Protein AF-A0A8S3BHV0-F1 (afdb_monomer_lite)

Sequence (462 aa):
MLDTPDGPSFAMYPGYCPYRQPFGRFFNNSVHSVGLVGVWIFPKYSPTMGGSCTNDAPTQAVFEGLISWKNFKGMEWVMSSTIQIKNALIFDNNDAGLSCVTAINDQATNLPNLEATFYNENTGSSVIDSIIIGDLGVSGAPIVPTTAGIVVMWDRGLLVRNVSFINLPSPQTQALFGPIIIGRCEVFCGGWMTKFSQLSFTNVTNRGNFRWQYDGLYLDEDGSLSNVAGAMILSPDGLWNTSTLCSPTPNFLNAVTCPASLGNWIRFAFNNANLDTSGQFLFITDSTNSNQAVVPSLHKRLTHPNGYMMDLLTNRVYTFSFQNANTSVNLSYTGVVYNLVPGDYLIVQHGIEFMPDQVYTISSTSMAYQSSIPLSGATSNNGDWHYDNNTSLFSYIVKNPSSNTVFIDVKLVLNVIKCQYPNCQPPIQPGLQLPATTRPANALYWSNDSDWYFATQGYGGY

Secondary structure (DSSP, 8-state):
--SS--THHHHH-TTB-GGGSPP--EES-EEE--SSEEEEE-S-B--BTT-BSS---B--EEEES-EEESSSEEEEEESB-SEEEES-EEE--SSEEEEEE-S-SS-TTSHHHHHTTTT-TTTS-EEEEEEEES--S--SSPPPTT-EEEE--SSS--EEEEEEEEEE-STT-EEEE---BTTTBSSS----EEEEES-EEEEES-SEE-SSTTS-EEEESSSTTTSSTTEEEE---TTTTT-TT-EEPTTEES-EEE-GGG--EEEEEEE----SSTTPEEEEEETTT--EEEEE-BTT-SSSTTBEEEEEESSEEEEEEETT---SS-EEEEEEEEEE-TT-EEEEEEE-SS--SEEESS-SSSPPPBPSS---TTTPPTT-EEEETTTTEEEEEEE---SSSS-EEEEEEEEEE--SSGGG-PPPPGGGSPPPSS--TTPPPSS-GGGGTTSPTTSS--

Foldseek 3Di:
DDQADDDPRCVVCVFAGPLAADADDAEQDEAADPAAERAEAPDEHFHAPVRTPPGQQTAAHEHENYEAEHYLERYEYHCYKRYEYYAYEFEHHQAEDYEAEAPDDPPPPRVVNRQQQAQPNRGTYEYYQYEFEYHPVPDPDDHDLNYEHYADYLAGRYEYEQYEYHAQQDPSYEPYEFHDDPPQDHADGELYEYEYENYHYYNHQANYEHPDQRSYWYADQCCRSQVAHRKIKTADFQAPVPPPQWDDGHRHHRIIIHHCVQADKKKKKWEPKPFPDQWWWKWKAWPVPRTIGIWTQAQRYPPHHSITMDMDGWQTEMEIDTDPTPPQFKIWIKIKIPFAFALTKYKYKYQHNDDFPFKWWQDPPDTAAEDPDDDGSVPDDAFYWYADNVRSMIMTMHHDNDPPRRGDMGITTTIGHDAPDPPNDDPDPPVNDDPPPDDDPPDDDPDDPVVCPVPDPPPDDD

pLDDT: mean 86.6, std 11.46, range [43.22, 98.75]

Radius of gyration: 30.04 Å; chains: 1; bounding box: 99×51×84 Å

Organism: NCBI:txid392030

Structure (mmCIF, N/CA/C/O backbone):
data_AF-A0A8S3BHV0-F1
#
_entry.id   AF-A0A8S3BHV0-F1
#
loop_
_atom_site.group_PDB
_atom_site.id
_atom_site.type_symbol
_atom_site.label_atom_id
_atom_site.label_alt_id
_atom_site.label_comp_id
_atom_site.label_asym_id
_atom_site.label_entity_id
_atom_site.label_seq_id
_atom_site.pdbx_PDB_ins_code
_atom_site.Cartn_x
_atom_site.Cartn_y
_atom_site.Cartn_z
_atom_site.occupancy
_atom_site.B_iso_or_equiv
_atom_site.auth_seq_id
_atom_site.auth_comp_id
_atom_site.auth_asym_id
_atom_site.auth_atom_id
_atom_site.pdbx_PDB_model_num
ATOM 1 N N . MET A 1 1 ? 4.700 -13.308 18.328 1.00 77.00 1 MET A N 1
ATOM 2 C CA . MET A 1 1 ? 5.061 -14.681 18.701 1.00 77.00 1 MET A CA 1
ATOM 3 C C . MET A 1 1 ? 6.425 -15.044 18.133 1.00 77.00 1 MET A C 1
ATOM 5 O O . MET A 1 1 ? 6.871 -14.380 17.202 1.00 77.00 1 MET A O 1
ATOM 9 N N . LEU A 1 2 ? 7.087 -16.038 18.731 1.00 79.88 2 LEU A N 1
ATOM 10 C CA . LEU A 1 2 ? 8.406 -16.526 18.309 1.00 79.88 2 LEU A CA 1
ATOM 11 C C . LEU A 1 2 ? 8.313 -17.336 17.008 1.00 79.88 2 LEU A C 1
ATOM 13 O O . LEU A 1 2 ? 7.265 -17.923 16.718 1.00 79.88 2 LEU A O 1
ATOM 17 N N . ASP A 1 3 ? 9.416 -17.379 16.258 1.00 78.94 3 ASP A N 1
ATOM 18 C CA . ASP A 1 3 ? 9.559 -18.216 15.060 1.00 78.94 3 ASP A CA 1
ATOM 19 C C . ASP A 1 3 ? 9.604 -19.702 15.402 1.00 78.94 3 ASP A C 1
ATOM 21 O O . ASP A 1 3 ? 8.912 -20.506 14.783 1.00 78.94 3 ASP A O 1
ATOM 25 N N . THR A 1 4 ? 10.355 -20.039 16.447 1.00 81.88 4 THR A N 1
ATOM 26 C CA . THR A 1 4 ? 10.514 -21.388 16.997 1.00 81.88 4 THR A CA 1
ATOM 27 C C . THR A 1 4 ? 10.440 -21.332 18.526 1.00 81.88 4 THR A C 1
ATOM 29 O O . THR A 1 4 ? 10.591 -20.251 19.098 1.00 81.88 4 THR A O 1
ATOM 32 N N . PRO A 1 5 ? 10.201 -22.455 19.228 1.00 84.88 5 PRO A N 1
ATOM 33 C CA . PRO A 1 5 ? 10.332 -22.499 20.679 1.00 84.88 5 PRO A CA 1
ATOM 34 C C . PRO A 1 5 ? 11.748 -22.119 21.115 1.00 84.88 5 PRO A C 1
ATOM 36 O O . PRO A 1 5 ? 12.710 -22.450 20.425 1.00 84.88 5 PRO A O 1
ATOM 39 N N . ASP A 1 6 ? 11.871 -21.505 22.288 1.00 81.94 6 ASP A N 1
ATOM 40 C CA . ASP A 1 6 ? 13.166 -21.247 22.917 1.00 81.94 6 ASP A CA 1
ATOM 41 C C . ASP A 1 6 ? 13.619 -22.424 23.799 1.00 81.94 6 ASP A C 1
ATOM 43 O O . ASP A 1 6 ? 12.820 -23.238 24.278 1.00 81.94 6 ASP A O 1
ATOM 47 N N . GLY A 1 7 ? 14.928 -22.492 24.057 1.00 83.25 7 GLY A N 1
ATOM 48 C CA . GLY A 1 7 ? 15.519 -23.433 25.010 1.00 83.25 7 GLY A CA 1
ATOM 49 C C . GLY A 1 7 ? 15.432 -24.907 24.578 1.00 83.25 7 GLY A C 1
ATOM 50 O O . GLY A 1 7 ? 15.402 -25.204 23.384 1.00 83.25 7 GLY A O 1
ATOM 51 N N . PRO A 1 8 ? 15.398 -25.863 25.530 1.00 83.94 8 PRO A N 1
ATOM 52 C CA . PRO A 1 8 ? 15.359 -27.301 25.229 1.00 83.94 8 PRO A CA 1
ATOM 53 C C . PRO A 1 8 ? 14.181 -27.730 24.341 1.00 83.94 8 PRO A C 1
ATOM 55 O O . PRO A 1 8 ? 14.281 -28.719 23.614 1.00 83.94 8 PRO A O 1
ATOM 58 N N . SER A 1 9 ? 13.086 -26.964 24.354 1.00 82.44 9 SER A N 1
ATOM 59 C CA . SER A 1 9 ? 11.917 -27.190 23.503 1.00 82.44 9 SER A CA 1
ATOM 60 C C . SER A 1 9 ? 12.230 -27.048 22.012 1.00 82.44 9 SER A C 1
ATOM 62 O O . SER A 1 9 ? 11.577 -27.706 21.207 1.00 82.44 9 SER A O 1
ATOM 64 N N . PHE A 1 10 ? 13.239 -26.254 21.630 1.00 82.88 10 PHE A N 1
ATOM 65 C CA . PHE A 1 10 ? 13.684 -26.148 20.237 1.00 82.88 10 PHE A CA 1
ATOM 66 C C . PHE A 1 10 ? 14.160 -27.500 19.694 1.00 82.88 10 PHE A C 1
ATOM 68 O O . PHE A 1 10 ? 13.744 -27.930 18.622 1.00 82.88 10 PHE A O 1
ATOM 75 N N . ALA A 1 11 ? 14.995 -28.202 20.469 1.00 80.50 11 ALA A N 1
ATOM 76 C CA . ALA A 1 11 ? 15.551 -29.493 20.072 1.00 80.50 11 ALA A CA 1
ATOM 77 C C . ALA A 1 11 ? 14.482 -30.597 20.014 1.00 80.50 11 ALA A C 1
ATOM 79 O O . ALA A 1 11 ? 14.594 -31.520 19.212 1.00 80.50 11 ALA A O 1
ATOM 80 N N . MET A 1 12 ? 13.442 -30.499 20.849 1.00 82.44 12 MET A N 1
ATOM 81 C CA . MET A 1 12 ? 12.335 -31.461 20.872 1.00 82.44 12 MET A CA 1
ATOM 82 C C . MET A 1 12 ? 11.276 -31.187 19.796 1.00 82.44 12 MET A C 1
ATOM 84 O O . MET A 1 12 ? 10.643 -32.129 19.323 1.00 82.44 12 MET A O 1
ATOM 88 N N . TYR A 1 13 ? 11.087 -29.926 19.392 1.00 81.50 13 TYR A N 1
ATOM 89 C CA . TYR A 1 13 ? 10.016 -29.513 18.479 1.00 81.50 13 TYR A CA 1
ATOM 90 C C . TYR A 1 13 ? 10.505 -28.561 17.371 1.00 81.50 13 TYR A C 1
ATOM 92 O O . TYR A 1 13 ? 9.970 -27.459 17.226 1.00 81.50 13 TYR A O 1
ATOM 100 N N . PRO A 1 14 ? 11.472 -28.976 16.530 1.00 76.69 14 PRO A N 1
ATOM 101 C CA . PRO A 1 14 ? 12.063 -28.101 15.512 1.00 76.69 14 PRO A CA 1
ATOM 102 C C . PRO A 1 14 ? 11.078 -27.683 14.405 1.00 76.69 14 PRO A C 1
ATOM 104 O O . PRO A 1 14 ? 11.323 -26.715 13.697 1.00 76.69 14 PRO A O 1
ATOM 107 N N . GLY A 1 15 ? 9.960 -28.403 14.245 1.00 79.44 15 GLY A N 1
ATOM 108 C CA . GLY A 1 15 ? 8.899 -28.086 13.279 1.00 79.44 15 GLY A CA 1
ATOM 109 C C . GLY A 1 15 ? 7.725 -27.283 13.851 1.00 79.44 15 GLY A C 1
ATOM 110 O O . GLY A 1 15 ? 6.735 -27.076 13.144 1.00 79.44 15 GLY A O 1
ATOM 111 N N . TYR A 1 16 ? 7.792 -26.878 15.122 1.00 83.06 16 TYR A N 1
ATOM 112 C CA . TYR A 1 16 ? 6.734 -26.103 15.761 1.00 83.06 16 TYR A CA 1
ATOM 113 C C . TYR A 1 16 ? 6.961 -24.610 15.527 1.00 83.06 16 TYR A C 1
ATOM 115 O O . TYR A 1 16 ? 7.979 -24.066 15.940 1.00 83.06 16 TYR A O 1
ATOM 123 N N . CYS A 1 17 ? 5.993 -23.943 14.899 1.00 87.25 17 CYS A N 1
ATOM 124 C CA . CYS A 1 17 ? 6.038 -22.508 14.635 1.00 87.25 17 CYS A CA 1
ATOM 125 C C . CYS A 1 17 ? 4.947 -21.799 15.453 1.00 87.25 17 CYS A C 1
ATOM 127 O O . CYS A 1 17 ? 3.789 -21.775 15.020 1.00 87.25 17 CYS A O 1
ATOM 129 N N . PRO A 1 18 ? 5.265 -21.222 16.632 1.00 88.50 18 PRO A N 1
ATOM 130 C CA . PRO A 1 18 ? 4.278 -20.572 17.496 1.00 88.50 18 PRO A CA 1
ATOM 131 C C . PRO A 1 18 ? 3.464 -19.491 16.777 1.00 88.50 18 PRO A C 1
ATOM 133 O O . PRO A 1 18 ? 2.243 -19.454 16.894 1.00 88.50 18 PRO A O 1
ATOM 136 N N . TYR A 1 19 ? 4.115 -18.650 15.968 1.00 88.06 19 TYR A N 1
ATOM 137 C CA . TYR A 1 19 ? 3.440 -17.587 15.214 1.00 88.06 19 TYR A CA 1
ATOM 138 C C . TYR A 1 19 ? 2.497 -18.080 14.105 1.00 88.06 19 TYR A C 1
ATOM 140 O O . TYR A 1 19 ? 1.770 -17.265 13.544 1.00 88.06 19 TYR A O 1
ATOM 148 N N . ARG A 1 20 ? 2.508 -19.375 13.777 1.00 89.12 20 ARG A N 1
ATOM 149 C CA . ARG A 1 20 ? 1.612 -19.974 12.780 1.00 89.12 20 ARG A CA 1
ATOM 150 C C . ARG A 1 20 ? 0.475 -20.770 13.401 1.00 89.12 20 ARG A C 1
ATOM 152 O O . ARG A 1 20 ? -0.420 -21.186 12.675 1.00 89.12 20 ARG A O 1
ATOM 159 N N . GLN A 1 21 ? 0.490 -20.996 14.714 1.00 90.38 21 GLN A N 1
ATOM 160 C CA . GLN A 1 21 ? -0.521 -21.831 15.359 1.00 90.38 21 GLN A CA 1
ATOM 161 C C . GLN A 1 21 ? -1.933 -21.289 15.104 1.00 90.38 21 GLN A C 1
ATOM 163 O O . GLN A 1 21 ? -2.132 -20.079 15.266 1.00 90.38 21 GLN A O 1
ATOM 168 N N . PRO A 1 22 ? -2.904 -22.152 14.741 1.00 91.06 22 PRO A N 1
ATOM 169 C CA . PRO A 1 22 ? -4.294 -21.752 14.597 1.00 91.06 22 PRO A CA 1
ATOM 170 C C . PRO A 1 22 ? -4.777 -21.014 15.839 1.00 91.06 22 PRO A C 1
ATOM 172 O O . PRO A 1 22 ? -4.472 -21.399 16.972 1.00 91.06 22 PRO A O 1
ATOM 175 N N . PHE A 1 23 ? -5.533 -19.946 15.622 1.00 92.75 23 PHE A N 1
ATOM 176 C CA . PHE A 1 23 ? -6.102 -19.202 16.728 1.00 92.75 23 PHE A CA 1
ATOM 177 C C . PHE A 1 23 ? -7.276 -19.980 17.314 1.00 92.75 23 PHE A C 1
ATOM 179 O O . PHE A 1 23 ? -8.121 -20.498 16.585 1.00 92.75 23 PHE A O 1
ATOM 186 N N . GLY A 1 24 ? -7.318 -20.068 18.641 1.00 91.50 24 GLY A N 1
ATOM 187 C CA . GLY A 1 24 ? -8.482 -20.585 19.347 1.00 91.50 24 GLY A CA 1
ATOM 188 C C . GLY A 1 24 ? -9.641 -19.586 19.322 1.00 91.50 24 GLY A C 1
ATOM 189 O O . GLY A 1 24 ? -9.807 -18.792 18.400 1.00 91.50 24 GLY A O 1
ATOM 190 N N . ARG A 1 25 ? -10.453 -19.597 20.379 1.00 93.38 25 ARG A N 1
ATOM 191 C CA . ARG A 1 25 ? -11.579 -18.669 20.517 1.00 93.38 25 ARG A CA 1
ATOM 192 C C . ARG A 1 25 ? -11.190 -17.446 21.344 1.00 93.38 25 ARG A C 1
ATOM 194 O O . ARG A 1 25 ? -10.744 -17.593 22.479 1.00 93.38 25 ARG A O 1
ATOM 201 N N . PHE A 1 26 ? -11.485 -16.258 20.824 1.00 97.19 26 PHE A N 1
ATOM 202 C CA . PHE A 1 26 ? -11.513 -15.008 21.581 1.00 97.19 26 PHE A CA 1
ATOM 203 C C . PHE A 1 26 ? -12.905 -14.387 21.443 1.00 97.19 26 PHE A C 1
ATOM 205 O O . PHE A 1 26 ? -13.276 -13.942 20.361 1.00 97.19 26 PHE A O 1
ATOM 212 N N . PHE A 1 27 ? -13.693 -14.409 22.520 1.00 98.06 27 PHE A N 1
ATOM 213 C CA . PHE A 1 27 ? -15.097 -14.005 22.483 1.00 98.06 27 PHE A CA 1
ATOM 214 C C . PHE A 1 27 ? -15.513 -13.284 23.766 1.00 98.06 27 PHE A C 1
ATOM 216 O O . PHE A 1 27 ? -15.327 -13.840 24.848 1.00 98.06 27 PHE A O 1
ATOM 223 N N . ASN A 1 28 ? -16.118 -12.099 23.636 1.00 97.69 28 ASN A N 1
ATOM 224 C CA . ASN A 1 28 ? -16.677 -11.306 24.743 1.00 97.69 28 ASN A CA 1
ATOM 225 C C . ASN A 1 28 ? -15.681 -11.030 25.881 1.00 97.69 28 ASN A C 1
ATOM 227 O O . ASN A 1 28 ? -16.002 -11.165 27.062 1.00 97.69 28 ASN A O 1
ATOM 231 N N . ASN A 1 29 ? -14.459 -10.641 25.521 1.00 97.81 29 ASN A N 1
ATOM 232 C CA . ASN A 1 29 ? -13.452 -10.231 26.494 1.00 97.81 29 ASN A CA 1
ATOM 233 C C . ASN A 1 29 ? -13.473 -8.713 26.683 1.00 97.81 29 ASN A C 1
ATOM 235 O O . ASN A 1 29 ? -13.630 -7.960 25.722 1.00 97.81 29 ASN A O 1
ATOM 239 N N . SER A 1 30 ? -13.238 -8.271 27.916 1.00 97.88 30 SER A N 1
ATOM 240 C CA . SER A 1 30 ? -13.084 -6.861 28.268 1.00 97.88 30 SER A CA 1
ATOM 241 C C . SER A 1 30 ? -11.687 -6.581 28.811 1.00 97.88 30 SER A C 1
ATOM 243 O O . SER A 1 30 ? -11.203 -7.338 29.654 1.00 97.88 30 SER A O 1
ATOM 245 N N . VAL A 1 31 ? -11.069 -5.476 28.401 1.00 97.06 31 VAL A N 1
ATOM 246 C CA . VAL A 1 31 ? -9.779 -5.026 28.940 1.00 97.06 31 VAL A CA 1
ATOM 247 C C . VAL A 1 31 ? -9.747 -3.513 29.079 1.00 97.06 31 VAL A C 1
ATOM 249 O O . VAL A 1 31 ? -10.145 -2.783 28.174 1.00 97.06 31 VAL A O 1
ATOM 252 N N . HIS A 1 32 ? -9.262 -3.019 30.214 1.00 95.06 32 HIS A N 1
ATOM 253 C CA . HIS A 1 32 ? -9.197 -1.585 30.435 1.00 95.06 32 HIS A CA 1
ATOM 254 C C . HIS A 1 32 ? -8.133 -1.168 31.434 1.00 95.06 32 HIS A C 1
ATOM 256 O O . HIS A 1 32 ? -7.762 -1.936 32.321 1.00 95.06 32 HIS A O 1
ATOM 262 N N . SER A 1 33 ? -7.700 0.089 31.327 1.00 92.19 33 SER A N 1
ATOM 263 C CA . SER A 1 33 ? -6.795 0.719 32.295 1.00 92.19 33 SER A CA 1
ATOM 264 C C . SER A 1 33 ? -5.470 -0.029 32.491 1.00 92.19 33 SER A C 1
ATOM 266 O O . SER A 1 33 ? -4.861 0.073 33.554 1.00 92.19 33 SER A O 1
ATOM 268 N N . VAL A 1 34 ? -4.990 -0.748 31.467 1.00 93.06 34 VAL A N 1
ATOM 269 C CA . VAL A 1 34 ? -3.736 -1.528 31.541 1.00 93.06 34 VAL A CA 1
ATOM 270 C C . VAL A 1 34 ? -2.481 -0.700 31.223 1.00 93.06 34 VAL A C 1
ATOM 272 O O . VAL A 1 34 ? -1.388 -1.236 31.052 1.00 93.06 34 VAL A O 1
ATOM 275 N N . GLY A 1 35 ? -2.620 0.624 31.131 1.00 88.69 35 GLY A N 1
ATOM 276 C CA . GLY A 1 35 ? -1.531 1.552 30.831 1.00 88.69 35 GLY A CA 1
ATOM 277 C C . GLY A 1 35 ? -1.217 1.628 29.340 1.00 88.69 35 GLY A C 1
ATOM 278 O O . GLY A 1 35 ? -1.488 2.654 28.730 1.00 88.69 35 GLY A O 1
ATOM 279 N N . LEU A 1 36 ? -0.669 0.560 28.750 1.00 90.56 36 LEU A N 1
ATOM 280 C CA . LEU A 1 36 ? -0.254 0.532 27.339 1.00 90.56 36 LEU A CA 1
ATOM 281 C C . LEU A 1 36 ? -1.363 -0.005 26.420 1.00 90.56 36 LEU A C 1
ATOM 283 O O . LEU A 1 36 ? -2.322 0.698 26.128 1.00 90.56 36 LEU A O 1
ATOM 287 N N . VAL A 1 37 ? -1.243 -1.233 25.927 1.00 93.56 37 VAL A N 1
ATOM 288 C CA . VAL A 1 37 ? -2.140 -1.782 24.905 1.00 93.56 37 VAL A CA 1
ATOM 289 C C . VAL A 1 37 ? -3.109 -2.769 25.551 1.00 93.56 37 VAL A C 1
ATOM 291 O O . VAL A 1 37 ? -2.660 -3.677 26.246 1.00 93.56 37 VAL A O 1
ATOM 294 N N . GLY A 1 38 ? -4.415 -2.620 25.308 1.00 95.56 38 GLY A N 1
ATOM 295 C CA . GLY A 1 38 ? -5.435 -3.535 25.832 1.00 95.56 38 GLY A CA 1
ATOM 296 C C . GLY A 1 38 ? -5.230 -4.976 25.354 1.00 95.56 38 GLY A C 1
ATOM 297 O O . GLY A 1 38 ? -5.093 -5.892 26.160 1.00 95.56 38 GLY A O 1
ATOM 298 N N . VAL A 1 39 ? -5.147 -5.178 24.038 1.00 96.44 39 VAL A N 1
ATOM 299 C CA . VAL A 1 39 ? -4.752 -6.460 23.427 1.00 96.44 39 VAL A CA 1
ATOM 300 C C . VAL A 1 39 ? -3.580 -6.224 22.486 1.00 96.44 39 VAL A C 1
ATOM 302 O O . VAL A 1 39 ? -3.700 -5.425 21.560 1.00 96.44 39 VAL A O 1
ATOM 305 N N . TRP A 1 40 ? -2.459 -6.919 22.700 1.00 93.50 40 TRP A N 1
ATOM 306 C CA . TRP A 1 40 ? -1.248 -6.738 21.899 1.00 93.50 40 TRP A CA 1
ATOM 307 C C . TRP A 1 40 ? -0.773 -8.038 21.255 1.00 93.50 40 TRP A C 1
ATOM 309 O O . TRP A 1 40 ? -0.388 -8.982 21.947 1.00 93.50 40 TRP A O 1
ATOM 319 N N . ILE A 1 41 ? -0.759 -8.078 19.922 1.00 92.00 41 ILE A N 1
ATOM 320 C CA . ILE A 1 41 ? -0.154 -9.168 19.153 1.00 92.00 41 ILE A CA 1
ATOM 321 C C . ILE A 1 41 ? 1.242 -8.726 18.707 1.00 92.00 41 ILE A C 1
ATOM 323 O O . ILE A 1 41 ? 1.382 -7.878 17.827 1.00 92.00 41 ILE A O 1
ATOM 327 N N . PHE A 1 42 ? 2.278 -9.306 19.320 1.00 87.50 42 PHE A N 1
ATOM 328 C CA . PHE A 1 42 ? 3.677 -8.921 19.110 1.00 87.50 42 PHE A CA 1
ATOM 329 C C . PHE A 1 42 ? 4.639 -10.129 19.212 1.00 87.50 42 PHE A C 1
ATOM 331 O O . PHE A 1 42 ? 4.346 -11.101 19.914 1.00 87.50 42 PHE A O 1
ATOM 338 N N . PRO A 1 43 ? 5.801 -10.139 18.525 1.00 82.25 43 PRO A N 1
ATOM 339 C CA . PRO A 1 43 ? 6.168 -9.234 17.435 1.00 82.25 43 PRO A CA 1
ATOM 340 C C . PRO A 1 43 ? 5.437 -9.517 16.127 1.00 82.25 43 PRO A C 1
ATOM 342 O O . PRO A 1 43 ? 5.341 -8.605 15.330 1.00 82.25 43 PRO A O 1
ATOM 345 N N . LYS A 1 44 ? 4.945 -10.744 15.912 1.00 85.69 44 LYS A N 1
ATOM 346 C CA . LYS A 1 44 ? 4.246 -11.192 14.698 1.00 85.69 44 LYS A CA 1
ATOM 347 C C . LYS A 1 44 ? 3.258 -12.332 14.946 1.00 85.69 44 LYS A C 1
ATOM 349 O O . LYS A 1 44 ? 3.453 -13.088 15.906 1.00 85.69 44 LYS A O 1
ATOM 354 N N . TYR A 1 45 ? 2.261 -12.488 14.077 1.00 89.06 45 TYR A N 1
ATOM 355 C CA . TYR A 1 45 ? 1.323 -13.613 14.078 1.00 89.06 45 TYR A CA 1
ATOM 356 C C . TYR A 1 45 ? 0.663 -13.817 12.704 1.00 89.06 45 TYR A C 1
ATOM 358 O O . TYR A 1 45 ? -0.025 -12.938 12.201 1.00 89.06 45 TYR A O 1
ATOM 366 N N . SER A 1 46 ? 0.854 -14.985 12.101 1.00 88.56 46 SER A N 1
ATOM 367 C CA . SER A 1 46 ? 0.355 -15.314 10.760 1.00 88.56 46 SER A CA 1
ATOM 368 C C . SER A 1 46 ? -0.156 -16.757 10.768 1.00 88.56 46 SER A C 1
ATOM 370 O O . SER A 1 46 ? 0.562 -17.661 10.332 1.00 88.56 46 SER A O 1
ATOM 372 N N . PRO A 1 47 ? -1.338 -17.000 11.358 1.00 89.81 47 PRO A N 1
ATOM 373 C CA . PRO A 1 47 ? -1.834 -18.347 11.585 1.00 89.81 47 PRO A CA 1
ATOM 374 C C . PRO A 1 47 ? -2.100 -19.112 10.283 1.00 89.81 47 PRO A C 1
ATOM 376 O O . PRO A 1 47 ? -2.572 -18.555 9.291 1.00 89.81 47 PRO A O 1
ATOM 379 N N . THR A 1 48 ? -1.823 -20.417 10.297 1.00 89.19 48 THR A N 1
ATOM 380 C CA . THR A 1 48 ? -2.099 -21.341 9.188 1.00 89.19 48 THR A CA 1
ATOM 381 C C . THR A 1 48 ? -2.926 -22.527 9.671 1.00 89.19 48 THR A C 1
ATOM 383 O O . THR A 1 48 ? -2.864 -22.891 10.844 1.00 89.19 48 THR A O 1
ATOM 386 N N . MET A 1 49 ? -3.691 -23.160 8.776 1.00 86.81 49 MET A N 1
ATOM 387 C CA . MET A 1 49 ? -4.606 -24.273 9.100 1.00 86.81 49 MET A CA 1
ATOM 388 C C . MET A 1 49 ? -3.952 -25.411 9.906 1.00 86.81 49 MET A C 1
ATOM 390 O O . MET A 1 49 ? -4.620 -26.069 10.699 1.00 86.81 49 MET A O 1
ATOM 394 N N . GLY A 1 50 ? -2.654 -25.663 9.702 1.00 81.25 50 GLY A N 1
ATOM 395 C CA . GLY A 1 50 ? -1.915 -26.733 10.381 1.00 81.25 50 GLY A CA 1
ATOM 396 C C . GLY A 1 50 ? -0.909 -26.269 11.433 1.00 81.25 50 GLY A C 1
ATOM 397 O O . GLY A 1 50 ? -0.287 -27.116 12.067 1.00 81.25 50 GLY A O 1
ATOM 398 N N . GLY A 1 51 ? -0.670 -24.961 11.576 1.00 83.00 51 GLY A N 1
ATOM 399 C CA . GLY A 1 51 ? 0.333 -24.413 12.497 1.00 83.00 51 GLY A CA 1
ATOM 400 C C . GLY A 1 51 ? 1.786 -24.822 12.246 1.00 83.00 51 GLY A C 1
ATOM 401 O O . GLY A 1 51 ? 2.671 -24.461 13.023 1.00 83.00 51 GLY A O 1
ATOM 402 N N . SER A 1 52 ? 2.066 -25.584 11.190 1.00 79.69 52 SER A N 1
ATOM 403 C CA . SER A 1 52 ? 3.414 -26.064 10.909 1.00 79.69 52 SER A CA 1
ATOM 404 C C . SER A 1 52 ? 4.261 -24.990 10.231 1.00 79.69 52 SER A C 1
ATOM 406 O O . SER A 1 52 ? 3.759 -24.073 9.575 1.00 79.69 52 SER A O 1
ATOM 408 N N . CYS A 1 53 ? 5.578 -25.140 10.338 1.00 80.94 53 CYS A N 1
ATOM 409 C CA . CYS A 1 53 ? 6.535 -24.261 9.668 1.00 80.94 53 CYS A CA 1
ATOM 410 C C . CYS A 1 53 ? 6.555 -24.402 8.133 1.00 80.94 53 CYS A C 1
ATOM 412 O O . CYS A 1 53 ? 7.235 -23.630 7.468 1.00 80.94 53 CYS A O 1
ATOM 414 N N . THR A 1 54 ? 5.840 -25.383 7.573 1.00 78.81 54 THR A N 1
ATOM 415 C CA . THR A 1 54 ? 5.836 -25.703 6.135 1.00 78.81 54 THR A CA 1
ATOM 416 C C . THR A 1 54 ? 4.458 -25.603 5.485 1.00 78.81 54 THR A C 1
ATOM 418 O O . THR A 1 54 ? 4.376 -25.447 4.272 1.00 78.81 54 THR A O 1
ATOM 421 N N . ASN A 1 55 ? 3.370 -25.710 6.257 1.00 74.56 55 ASN A N 1
ATOM 422 C CA . ASN A 1 55 ? 2.019 -25.508 5.751 1.00 74.56 55 ASN A CA 1
ATOM 423 C C . ASN A 1 55 ? 1.708 -24.015 5.758 1.00 74.56 55 ASN A C 1
ATOM 425 O O . ASN A 1 55 ? 1.682 -23.366 6.806 1.00 74.56 55 ASN A O 1
ATOM 429 N N . ASP A 1 56 ? 1.450 -23.523 4.559 1.00 81.00 56 ASP A N 1
ATOM 430 C CA . ASP A 1 56 ? 1.327 -22.119 4.225 1.00 81.00 56 ASP A CA 1
ATOM 431 C C . ASP A 1 56 ? -0.134 -21.694 3.977 1.00 81.00 56 ASP A C 1
ATOM 433 O O . ASP A 1 56 ? -0.388 -20.526 3.706 1.00 81.00 56 ASP A O 1
ATOM 437 N N . ALA A 1 57 ? -1.116 -22.592 4.118 1.00 87.69 57 ALA A N 1
ATOM 438 C CA . ALA A 1 57 ? -2.532 -22.244 3.971 1.00 87.69 57 ALA A CA 1
ATOM 439 C C . ALA A 1 57 ? -2.997 -21.324 5.124 1.00 87.69 57 ALA A C 1
ATOM 441 O O . ALA A 1 57 ? -3.091 -21.809 6.259 1.00 87.69 57 ALA A O 1
ATOM 442 N N . PRO A 1 58 ? -3.297 -20.031 4.879 1.00 89.06 58 PRO A N 1
ATOM 443 C CA . PRO A 1 58 ? -3.665 -19.094 5.938 1.00 89.06 58 PRO A CA 1
ATOM 444 C C . PRO A 1 58 ? -4.979 -19.495 6.613 1.00 89.06 58 PRO A C 1
ATOM 446 O O . PRO A 1 58 ? -5.865 -20.064 5.975 1.00 89.06 58 PRO A O 1
ATOM 449 N N . THR A 1 59 ? -5.124 -19.175 7.897 1.00 91.25 59 THR A N 1
ATOM 450 C CA . THR A 1 59 ? -6.403 -19.283 8.613 1.00 91.25 59 THR A CA 1
ATOM 451 C C . THR A 1 59 ? -6.669 -18.000 9.378 1.00 91.25 59 THR A C 1
ATOM 453 O O . THR A 1 59 ? -5.751 -17.418 9.936 1.00 91.25 59 THR A O 1
ATOM 456 N N . GLN A 1 60 ? -7.922 -17.563 9.436 1.00 92.62 60 GLN A N 1
ATOM 457 C CA . GLN A 1 60 ? -8.268 -16.305 10.087 1.00 92.62 60 GLN A CA 1
ATOM 458 C C . GLN A 1 60 ? -8.264 -16.436 11.618 1.00 92.62 60 GLN A C 1
ATOM 460 O O . GLN A 1 60 ? -8.817 -17.388 12.171 1.00 92.62 60 GLN A O 1
ATOM 465 N N . ALA A 1 61 ? -7.664 -15.464 12.309 1.00 94.62 61 ALA A N 1
ATOM 466 C CA . ALA A 1 61 ? -7.766 -15.300 13.756 1.00 94.62 61 ALA A CA 1
ATOM 467 C C . ALA A 1 61 ? -8.836 -14.258 14.090 1.00 94.62 61 ALA A C 1
ATOM 469 O O . ALA A 1 61 ? -8.658 -13.075 13.800 1.00 94.62 61 ALA A O 1
ATOM 470 N N . VAL A 1 62 ? -9.935 -14.697 14.705 1.00 96.81 62 VAL A N 1
ATOM 471 C CA . VAL A 1 62 ? -11.103 -13.847 14.974 1.00 96.81 62 VAL A CA 1
ATOM 472 C C . VAL A 1 62 ? -11.141 -13.408 16.438 1.00 96.81 62 VAL A C 1
ATOM 474 O O . VAL A 1 62 ? -11.241 -14.230 17.350 1.00 96.81 62 VAL A O 1
ATOM 477 N N . PHE A 1 63 ? -11.103 -12.094 16.647 1.00 97.62 63 PHE A N 1
ATOM 478 C CA . PHE A 1 63 ? -11.312 -11.417 17.922 1.00 97.62 63 PHE A CA 1
ATOM 479 C C . PHE A 1 63 ? -12.725 -10.840 17.934 1.00 97.62 63 PHE A C 1
ATOM 481 O O . PHE A 1 63 ? -12.973 -9.759 17.396 1.00 97.62 63 PHE A O 1
ATOM 488 N N . GLU A 1 64 ? -13.660 -11.581 18.524 1.00 98.19 64 GLU A N 1
ATOM 489 C CA . GLU A 1 64 ? -15.076 -11.225 18.511 1.00 98.19 64 GLU A CA 1
ATOM 490 C C . GLU A 1 64 ? -15.536 -10.650 19.858 1.00 98.19 64 GLU A C 1
ATOM 492 O O . GLU A 1 64 ? -15.205 -11.173 20.925 1.00 98.19 64 GLU A O 1
ATOM 497 N N . GLY A 1 65 ? -16.318 -9.570 19.826 1.00 98.38 65 GLY A N 1
ATOM 498 C CA . GLY A 1 65 ? -16.927 -9.008 21.035 1.00 98.38 65 GLY A CA 1
ATOM 499 C C . GLY A 1 65 ? -15.927 -8.349 21.988 1.00 98.38 65 GLY A C 1
ATOM 500 O O . GLY A 1 65 ? -16.160 -8.325 23.195 1.00 98.38 65 GLY A O 1
ATOM 501 N N . LEU A 1 66 ? -14.781 -7.872 21.487 1.00 98.44 66 LEU A N 1
ATOM 502 C CA . LEU A 1 66 ? -13.797 -7.171 22.313 1.00 98.44 66 LEU A CA 1
ATOM 503 C C . LEU A 1 66 ? -14.373 -5.844 22.816 1.00 98.44 66 LEU A C 1
ATOM 505 O O . LEU A 1 66 ? -14.780 -5.006 22.013 1.00 98.44 66 LEU A O 1
ATOM 509 N N . ILE A 1 67 ? -14.309 -5.618 24.127 1.00 98.31 67 ILE A N 1
ATOM 510 C CA . ILE A 1 67 ? -14.556 -4.311 24.738 1.00 98.31 67 ILE A CA 1
ATOM 511 C C . ILE A 1 67 ? -13.234 -3.776 25.295 1.00 98.31 67 ILE A C 1
ATOM 513 O O . ILE A 1 67 ? -12.650 -4.395 26.185 1.00 98.31 67 ILE A O 1
ATOM 517 N N . SER A 1 68 ? -12.739 -2.645 24.786 1.00 96.00 68 SER A N 1
ATOM 518 C CA . SER A 1 68 ? -11.436 -2.099 25.205 1.00 96.00 68 SER A CA 1
ATOM 519 C C . SER A 1 68 ? -11.460 -0.592 25.428 1.00 96.00 68 SER A C 1
ATOM 521 O O . SER A 1 68 ? -11.815 0.159 24.516 1.00 96.00 68 SER A O 1
ATOM 523 N N . TRP A 1 69 ? -11.056 -0.145 26.624 1.00 93.50 69 TRP A N 1
ATOM 524 C CA . TRP A 1 69 ? -11.075 1.281 26.963 1.00 93.50 69 TRP A CA 1
ATOM 525 C C . TRP A 1 69 ? -10.038 1.745 27.977 1.00 93.50 69 TRP A C 1
ATOM 527 O O . TRP A 1 69 ? -9.491 0.956 28.744 1.00 93.50 69 TRP A O 1
ATOM 537 N N . LYS A 1 70 ? -9.791 3.060 28.030 1.00 90.31 70 LYS A N 1
ATOM 538 C CA . LYS A 1 70 ? -8.848 3.685 28.978 1.00 90.31 70 LYS A CA 1
ATOM 539 C C . LYS A 1 70 ? -7.454 3.056 28.955 1.00 90.31 70 LYS A C 1
ATOM 541 O O . LYS A 1 70 ? -6.774 3.003 29.979 1.00 90.31 70 LYS A O 1
ATOM 546 N N . ASN A 1 71 ? -7.036 2.569 27.795 1.00 91.38 71 ASN A N 1
ATOM 547 C CA . ASN A 1 71 ? -5.675 2.127 27.533 1.00 91.38 71 ASN A CA 1
ATOM 548 C C . ASN A 1 71 ? -4.948 3.223 26.737 1.00 91.38 71 ASN A C 1
ATOM 550 O O . ASN A 1 71 ? -5.568 4.181 26.271 1.00 91.38 71 ASN A O 1
ATOM 554 N N . PHE A 1 72 ? -3.638 3.094 26.538 1.00 90.75 72 PHE A N 1
ATOM 555 C CA . PHE A 1 72 ? -2.955 3.891 25.520 1.00 90.75 72 PHE A CA 1
ATOM 556 C C . PHE A 1 72 ? -3.495 3.536 24.129 1.00 90.75 72 PHE A C 1
ATOM 558 O O . PHE A 1 72 ? -3.940 4.415 23.396 1.00 90.75 72 PHE A O 1
ATOM 565 N N . LYS A 1 73 ? -3.558 2.237 23.809 1.00 92.75 73 LYS A N 1
ATOM 566 C CA . LYS A 1 73 ? -4.211 1.713 22.599 1.00 92.75 73 LYS A CA 1
ATOM 567 C C . LYS A 1 73 ? -5.232 0.640 22.950 1.00 92.75 73 LYS A C 1
ATOM 569 O O . LYS A 1 73 ? -4.949 -0.216 23.791 1.00 92.75 73 LYS A O 1
ATOM 574 N N . GLY A 1 74 ? -6.388 0.639 22.291 1.00 94.69 74 GLY A N 1
ATOM 575 C CA . GLY A 1 74 ? -7.434 -0.353 22.550 1.00 94.69 74 GLY A CA 1
ATOM 576 C C . GLY A 1 74 ? -6.997 -1.769 22.162 1.00 94.69 74 GLY A C 1
ATOM 577 O O . GLY A 1 74 ? -7.057 -2.691 22.981 1.00 94.69 74 GLY A O 1
ATOM 578 N N . MET A 1 75 ? -6.492 -1.929 20.942 1.00 95.25 75 MET A N 1
ATOM 579 C CA . MET A 1 75 ? -5.840 -3.150 20.464 1.00 95.25 75 MET A CA 1
ATOM 580 C C . MET A 1 75 ? -4.789 -2.807 19.409 1.00 95.25 75 MET A C 1
ATOM 582 O O . MET A 1 75 ? -4.988 -1.909 18.593 1.00 95.25 75 MET A O 1
ATOM 586 N N . GLU A 1 76 ? -3.680 -3.539 19.408 1.00 93.31 76 GLU A N 1
ATOM 587 C CA . GLU A 1 76 ? -2.648 -3.445 18.381 1.00 93.31 76 GLU A CA 1
ATOM 588 C C . GLU A 1 76 ? -2.207 -4.835 17.927 1.00 93.31 76 GLU A C 1
ATOM 590 O O . GLU A 1 76 ? -1.957 -5.721 18.748 1.00 93.31 76 GLU A O 1
ATOM 595 N N . TRP A 1 77 ? -2.046 -5.011 16.617 1.00 90.50 77 TRP A N 1
ATOM 596 C CA . TRP A 1 77 ? -1.360 -6.172 16.063 1.00 90.50 77 TRP A CA 1
ATOM 597 C C . TRP A 1 77 ? -0.224 -5.737 15.156 1.00 90.50 77 TRP A C 1
ATOM 599 O O . TRP A 1 77 ? -0.398 -4.910 14.263 1.00 90.50 77 TRP A O 1
ATOM 609 N N . VAL A 1 78 ? 0.948 -6.309 15.414 1.00 85.06 78 VAL A N 1
ATOM 610 C CA . VAL A 1 78 ? 2.198 -5.994 14.729 1.00 85.06 78 VAL A CA 1
ATOM 611 C C . VAL A 1 78 ? 2.592 -7.168 13.850 1.00 85.06 78 VAL A C 1
ATOM 613 O O . VAL A 1 78 ? 2.532 -8.310 14.2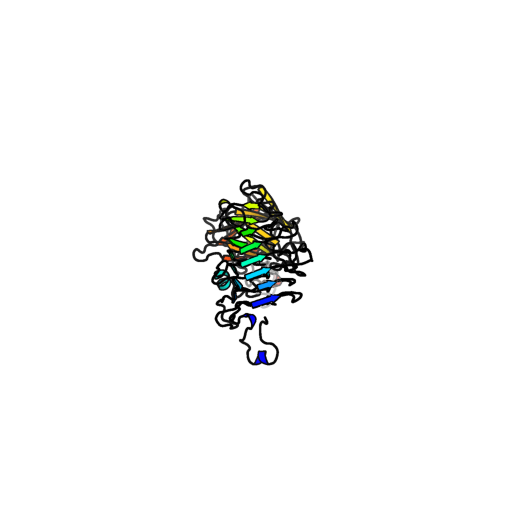97 1.00 85.06 78 VAL A O 1
ATOM 616 N N . MET A 1 79 ? 2.993 -6.898 12.606 1.00 81.88 79 MET A N 1
ATOM 617 C CA . MET A 1 79 ? 3.543 -7.862 11.653 1.00 81.88 79 MET A CA 1
ATOM 618 C C . MET A 1 79 ? 2.687 -9.126 11.569 1.00 81.88 79 MET A C 1
ATOM 620 O O . MET A 1 79 ? 3.201 -10.240 11.638 1.00 81.88 79 MET A O 1
ATOM 624 N N . SER A 1 80 ? 1.369 -8.948 11.484 1.00 86.50 80 SER A N 1
ATOM 625 C CA . SER A 1 80 ? 0.392 -10.026 11.611 1.00 86.50 80 SER A CA 1
ATOM 626 C C . SER A 1 80 ? -0.619 -10.023 10.472 1.00 86.50 80 SER A C 1
ATOM 628 O O . SER A 1 80 ? -1.159 -8.979 10.111 1.00 86.50 80 SER A O 1
ATOM 630 N N . SER A 1 81 ? -0.913 -11.201 9.933 1.00 86.12 81 SER A N 1
ATOM 631 C CA . SER A 1 81 ? -1.833 -11.388 8.808 1.00 86.12 81 SER A CA 1
ATOM 632 C C . SER A 1 81 ? -3.079 -12.158 9.229 1.00 86.12 81 SER A C 1
ATOM 634 O O . SER A 1 81 ? -3.082 -12.867 10.235 1.00 86.12 81 SER A O 1
ATOM 636 N N . THR A 1 82 ? -4.153 -12.015 8.448 1.00 89.62 82 THR A N 1
ATOM 637 C CA . THR A 1 82 ? -5.429 -12.724 8.643 1.00 89.62 82 THR A CA 1
ATOM 638 C C . THR A 1 82 ? -6.063 -12.498 10.027 1.00 89.62 82 THR A C 1
ATOM 640 O O . THR A 1 82 ? -6.665 -13.400 10.602 1.00 89.62 82 THR A O 1
ATOM 643 N N . ILE A 1 83 ? -5.927 -11.285 10.577 1.00 93.56 83 ILE A N 1
ATOM 644 C CA . ILE A 1 83 ? -6.516 -10.895 11.869 1.00 93.56 83 ILE A CA 1
ATOM 645 C C . ILE A 1 83 ? -7.860 -10.202 11.639 1.00 93.56 83 ILE A C 1
ATOM 647 O O . ILE A 1 83 ? -7.906 -9.142 11.013 1.00 93.56 83 ILE A O 1
ATOM 651 N N . GLN A 1 84 ? -8.943 -10.762 12.173 1.00 95.94 84 GLN A N 1
ATOM 652 C CA . GLN A 1 84 ? -10.265 -10.142 12.148 1.00 95.94 84 GLN A CA 1
ATOM 653 C C . GLN A 1 84 ? -10.658 -9.621 13.526 1.00 95.94 84 GLN A C 1
ATOM 655 O O . GLN A 1 84 ? -10.612 -10.350 14.514 1.00 95.94 84 GLN A O 1
ATOM 660 N N . ILE A 1 85 ? -11.134 -8.382 13.563 1.00 97.38 85 ILE A N 1
ATOM 661 C CA . ILE A 1 85 ? -11.837 -7.799 14.701 1.00 97.38 85 ILE A CA 1
ATOM 662 C C . ILE A 1 85 ? -13.301 -7.678 14.317 1.00 97.38 85 ILE A C 1
ATOM 664 O O . ILE A 1 85 ? -13.623 -7.075 13.293 1.00 97.38 85 ILE A O 1
ATOM 668 N N . LYS A 1 86 ? -14.179 -8.257 15.131 1.00 98.19 86 LYS A N 1
ATOM 669 C CA . LYS A 1 86 ? -15.611 -8.335 14.849 1.00 98.19 86 LYS A CA 1
ATOM 670 C C . LYS A 1 86 ? -16.425 -7.944 16.071 1.00 98.19 86 LYS A C 1
ATOM 672 O O . LYS A 1 86 ? -16.109 -8.381 17.177 1.00 98.19 86 LYS A O 1
ATOM 677 N N . ASN A 1 87 ? -17.506 -7.188 15.876 1.00 98.50 87 ASN A N 1
ATOM 678 C CA . ASN A 1 87 ? -18.432 -6.832 16.957 1.00 98.50 87 ASN A CA 1
ATOM 679 C C . ASN A 1 87 ? -17.728 -6.153 18.150 1.00 98.50 87 ASN A C 1
ATOM 681 O O . ASN A 1 87 ? -18.071 -6.411 19.302 1.00 98.50 87 ASN A O 1
ATOM 685 N N . ALA A 1 88 ? -16.696 -5.342 17.897 1.00 98.38 88 ALA A N 1
ATOM 686 C CA . ALA A 1 88 ? -15.909 -4.720 18.955 1.00 98.38 88 ALA A CA 1
ATOM 687 C C . ALA A 1 88 ? -16.488 -3.366 19.384 1.00 98.38 88 ALA A C 1
ATOM 689 O O . ALA A 1 88 ? -17.013 -2.609 18.565 1.00 98.38 88 ALA A O 1
ATOM 690 N N . LEU A 1 89 ? -16.332 -3.042 20.666 1.00 98.06 89 LEU A N 1
ATOM 691 C CA . LEU A 1 89 ? -16.627 -1.733 21.242 1.00 98.06 89 LEU A CA 1
ATOM 692 C C . LEU A 1 89 ? -15.346 -1.161 21.853 1.00 98.06 89 LEU A C 1
ATOM 694 O O . LEU A 1 89 ? -14.878 -1.610 22.900 1.00 98.06 89 LEU A O 1
ATOM 698 N N . ILE A 1 90 ? -14.772 -0.161 21.194 1.00 96.06 90 ILE A N 1
ATOM 699 C CA . ILE A 1 90 ? -13.481 0.416 21.570 1.00 96.06 90 ILE A CA 1
ATOM 700 C C . ILE A 1 90 ? -13.678 1.895 21.878 1.00 96.06 90 ILE A C 1
ATOM 702 O O . ILE A 1 90 ? -14.207 2.622 21.040 1.00 96.06 90 ILE A O 1
ATOM 706 N N . PHE A 1 91 ? -13.277 2.355 23.062 1.00 93.62 91 PHE A N 1
ATOM 707 C CA . PHE A 1 91 ? -13.542 3.740 23.460 1.00 93.62 91 PHE A CA 1
ATOM 708 C C . PHE A 1 91 ? -12.523 4.322 24.438 1.00 93.62 91 PHE A C 1
ATOM 710 O O . PHE A 1 91 ? -11.817 3.574 25.102 1.00 93.62 91 PHE A O 1
ATOM 717 N N . ASP A 1 92 ? -12.437 5.649 24.537 1.00 90.38 92 ASP A N 1
ATOM 718 C CA . ASP A 1 92 ? -11.619 6.373 25.528 1.00 90.38 92 ASP A CA 1
ATOM 719 C C . ASP A 1 92 ? -10.153 5.892 25.609 1.00 90.38 92 ASP A C 1
ATOM 721 O O . ASP A 1 92 ? -9.593 5.753 26.700 1.00 90.38 92 ASP A O 1
ATOM 725 N N . ASN A 1 93 ? -9.527 5.563 24.476 1.00 89.56 93 ASN A N 1
ATOM 726 C CA . ASN A 1 93 ? -8.103 5.209 24.434 1.00 89.56 93 ASN A CA 1
ATOM 727 C C . ASN A 1 93 ? -7.267 6.449 24.092 1.00 89.56 93 ASN A C 1
ATOM 729 O O . ASN A 1 93 ? -7.684 7.269 23.282 1.00 89.56 93 ASN A O 1
ATOM 733 N N . ASN A 1 94 ? -6.091 6.584 24.709 1.00 88.06 94 ASN A N 1
ATOM 734 C CA . ASN A 1 94 ? -5.309 7.827 24.677 1.00 88.06 94 ASN A CA 1
ATOM 735 C C . ASN A 1 94 ? -4.621 8.122 23.328 1.00 88.06 94 ASN A C 1
ATOM 737 O O . ASN A 1 94 ? -4.337 9.278 23.038 1.00 88.06 94 ASN A O 1
ATOM 741 N N . ASP A 1 95 ? -4.296 7.091 22.542 1.00 88.25 95 ASP A N 1
ATOM 742 C CA . ASP A 1 95 ? -3.539 7.210 21.284 1.00 88.25 95 ASP A CA 1
ATOM 743 C C . ASP A 1 95 ? -4.266 6.586 20.091 1.00 88.25 95 ASP A C 1
ATOM 745 O O . ASP A 1 95 ? -4.395 7.205 19.042 1.00 88.25 95 ASP A O 1
ATOM 749 N N . ALA A 1 96 ? -4.783 5.364 20.218 1.00 91.38 96 ALA A N 1
ATOM 750 C CA . ALA A 1 96 ? -5.599 4.788 19.154 1.00 91.38 96 ALA A CA 1
ATOM 751 C C . ALA A 1 96 ? -6.642 3.807 19.679 1.00 91.38 96 ALA A C 1
ATOM 753 O O . ALA A 1 96 ? -6.393 3.064 20.631 1.00 91.38 96 ALA A O 1
ATOM 754 N N . GLY A 1 97 ? -7.795 3.741 19.014 1.00 94.06 97 GLY A N 1
ATOM 755 C CA . GLY A 1 97 ? -8.737 2.646 19.218 1.00 94.06 97 GLY A CA 1
ATOM 756 C C . GLY A 1 97 ? -8.108 1.331 18.765 1.00 94.06 97 GLY A C 1
ATOM 757 O O . GLY A 1 97 ? -7.787 0.464 19.580 1.00 94.06 97 GLY A O 1
ATOM 758 N N . LEU A 1 98 ? -7.875 1.215 17.460 1.00 94.75 98 LEU A N 1
ATOM 759 C CA . LEU A 1 98 ? -7.240 0.059 16.835 1.00 94.75 98 LEU A CA 1
ATOM 760 C C . LEU A 1 98 ? -5.974 0.482 16.091 1.00 94.75 98 LEU A C 1
ATOM 762 O O . LEU A 1 98 ? -5.981 1.460 15.346 1.00 94.75 98 LEU A O 1
ATOM 766 N N . SER A 1 99 ? -4.896 -0.277 16.262 1.00 91.81 99 SER A N 1
ATOM 767 C CA . SER A 1 99 ? -3.627 -0.058 15.572 1.00 91.81 99 SER A CA 1
ATOM 768 C C . SER A 1 99 ? -3.249 -1.281 14.747 1.00 91.81 99 SER A C 1
ATOM 770 O O . SER A 1 99 ? -2.879 -2.328 15.284 1.00 91.81 99 SER A O 1
ATOM 772 N N . CYS A 1 100 ? -3.354 -1.147 13.427 1.00 85.69 100 CYS A N 1
ATOM 773 C CA . CYS A 1 100 ? -2.980 -2.190 12.486 1.00 85.69 100 CYS A CA 1
ATOM 774 C C . CYS A 1 100 ? -1.539 -1.927 12.042 1.00 85.69 100 CYS A C 1
ATOM 776 O O . CYS A 1 100 ? -1.276 -0.992 11.289 1.00 85.69 100 CYS A O 1
ATOM 778 N N . VAL A 1 101 ? -0.576 -2.741 12.453 1.00 72.25 101 VAL A N 1
ATOM 779 C CA . VAL A 1 101 ? 0.825 -2.546 12.069 1.00 72.25 101 VAL A CA 1
ATOM 780 C C . VAL A 1 101 ? 1.259 -3.740 11.222 1.00 72.25 101 VAL A C 1
ATOM 782 O O . VAL A 1 101 ? 1.721 -4.717 11.769 1.00 72.25 101 VAL A O 1
ATOM 785 N N . THR A 1 102 ? 1.129 -3.641 9.890 1.00 66.19 102 THR A N 1
ATOM 786 C CA . THR A 1 102 ? 1.577 -4.580 8.817 1.00 66.19 102 THR A CA 1
ATOM 787 C C . THR A 1 102 ? 1.070 -6.038 8.850 1.00 66.19 102 THR A C 1
ATOM 789 O O . THR A 1 102 ? 0.866 -6.627 9.909 1.00 66.19 102 THR A O 1
ATOM 792 N N . ALA A 1 103 ? 0.900 -6.619 7.650 1.00 53.62 103 ALA A N 1
ATOM 793 C CA . ALA A 1 103 ? 0.519 -8.010 7.403 1.00 53.62 103 ALA A CA 1
ATOM 794 C C . ALA A 1 103 ? 1.663 -8.903 6.879 1.00 53.62 103 ALA A C 1
ATOM 796 O O . ALA A 1 103 ? 1.655 -10.102 7.157 1.00 53.62 103 ALA A O 1
ATOM 797 N N . ILE A 1 104 ? 2.669 -8.365 6.184 1.00 55.91 104 ILE A N 1
ATOM 798 C CA . ILE A 1 104 ? 3.752 -9.167 5.601 1.00 55.91 104 ILE A CA 1
ATOM 799 C C . ILE A 1 104 ? 5.051 -8.937 6.386 1.00 55.91 104 ILE A C 1
ATOM 801 O O . ILE A 1 104 ? 5.937 -8.170 6.013 1.00 55.91 104 ILE A O 1
ATOM 805 N N . ASN A 1 105 ? 5.178 -9.648 7.507 1.00 46.12 105 ASN A N 1
ATOM 806 C CA . ASN A 1 105 ? 6.503 -10.027 7.999 1.00 46.12 105 ASN A CA 1
ATOM 807 C C . ASN A 1 105 ? 7.089 -11.057 7.035 1.00 46.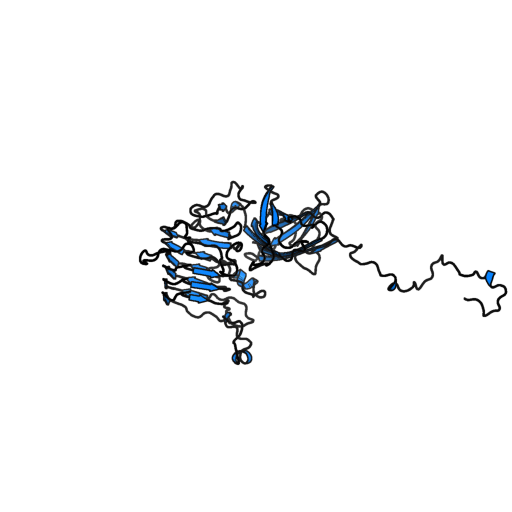12 105 ASN A C 1
ATOM 809 O O . ASN A 1 105 ? 6.315 -11.884 6.583 1.00 46.12 105 ASN A O 1
ATOM 813 N N . ASP A 1 106 ? 8.387 -10.981 6.726 1.00 43.22 106 ASP A N 1
ATOM 814 C CA . ASP A 1 106 ? 9.364 -12.063 6.445 1.00 43.22 106 ASP A CA 1
ATOM 815 C C . ASP A 1 106 ? 8.988 -13.332 5.628 1.00 43.22 106 ASP A C 1
ATOM 817 O O . ASP A 1 106 ? 9.830 -14.195 5.398 1.00 43.22 106 ASP A O 1
ATOM 821 N N . GLN A 1 107 ? 7.759 -13.489 5.145 1.00 49.91 107 GLN A N 1
ATOM 822 C CA . GLN A 1 107 ? 7.232 -14.685 4.496 1.00 49.91 107 GLN A CA 1
ATOM 823 C C . GLN A 1 107 ? 7.318 -14.511 2.983 1.00 49.91 107 GLN A C 1
ATOM 825 O O . GLN A 1 107 ? 6.316 -14.576 2.268 1.00 49.91 107 GLN A O 1
ATOM 830 N N . ALA A 1 108 ? 8.535 -14.303 2.475 1.00 51.34 108 ALA A N 1
ATOM 831 C CA . ALA A 1 108 ? 8.790 -14.258 1.034 1.00 51.34 108 ALA A CA 1
ATOM 832 C C . ALA A 1 108 ? 8.320 -15.540 0.305 1.00 51.34 108 ALA A C 1
ATOM 834 O O . ALA A 1 108 ? 8.159 -15.521 -0.915 1.00 51.34 108 ALA A O 1
ATOM 835 N N . THR A 1 109 ? 8.084 -16.632 1.044 1.00 50.28 109 THR A N 1
ATOM 836 C CA . THR A 1 109 ? 7.651 -17.942 0.542 1.00 50.28 109 THR A CA 1
ATOM 837 C C . THR A 1 109 ? 6.133 -18.116 0.419 1.00 50.28 109 THR A C 1
ATOM 839 O O . THR A 1 109 ? 5.712 -18.977 -0.345 1.00 50.28 109 THR A O 1
ATOM 842 N N . ASN A 1 110 ? 5.306 -17.309 1.102 1.00 57.84 110 ASN A N 1
ATOM 843 C CA . ASN A 1 110 ? 3.849 -17.524 1.191 1.00 57.84 110 ASN A CA 1
ATOM 844 C C . ASN A 1 110 ? 2.996 -16.349 0.659 1.00 57.84 110 ASN A C 1
ATOM 846 O O . ASN A 1 110 ? 1.804 -16.227 0.943 1.00 57.84 110 ASN A O 1
ATOM 850 N N . LEU A 1 111 ? 3.608 -15.453 -0.115 1.00 69.19 111 LEU A N 1
ATOM 851 C CA . LEU A 1 111 ? 2.927 -14.288 -0.689 1.00 69.19 111 LEU A CA 1
ATOM 852 C C . LEU A 1 111 ? 1.641 -14.653 -1.463 1.00 69.19 111 LEU A C 1
ATOM 854 O O . LEU A 1 111 ? 0.616 -14.039 -1.173 1.00 69.19 111 LEU A O 1
ATOM 858 N N . PRO A 1 112 ? 1.612 -15.682 -2.341 1.00 76.06 112 PRO A N 1
ATOM 859 C CA . PRO A 1 112 ? 0.418 -15.961 -3.143 1.00 76.06 112 PRO A CA 1
ATOM 860 C C . PRO A 1 112 ? -0.813 -16.383 -2.328 1.00 76.06 112 PRO A C 1
ATOM 862 O O . PRO A 1 112 ? -1.919 -15.922 -2.607 1.00 76.06 112 PRO A O 1
ATOM 865 N N . ASN A 1 113 ? -0.655 -17.237 -1.306 1.00 81.06 113 ASN A N 1
ATOM 866 C CA . ASN A 1 113 ? -1.809 -17.671 -0.510 1.00 81.06 113 ASN A CA 1
ATOM 867 C C . ASN A 1 113 ? -2.313 -16.543 0.396 1.00 81.06 113 ASN A C 1
ATOM 869 O O . ASN A 1 113 ? -3.515 -16.434 0.621 1.00 81.06 113 ASN A O 1
ATOM 873 N N . LEU A 1 114 ? -1.410 -15.699 0.909 1.00 82.31 114 LEU A N 1
ATOM 874 C CA . LEU A 1 114 ? -1.791 -14.527 1.697 1.00 82.31 114 LEU A CA 1
ATOM 875 C C . LEU A 1 114 ? -2.540 -13.501 0.842 1.00 82.31 114 LEU A C 1
ATOM 877 O O . LEU A 1 114 ? -3.590 -13.023 1.266 1.00 82.31 114 LEU A O 1
ATOM 881 N N . GLU A 1 115 ? -2.062 -13.215 -0.370 1.00 82.94 115 GLU A N 1
ATOM 882 C CA . GLU A 1 115 ? -2.724 -12.302 -1.311 1.00 82.94 115 GLU A CA 1
ATOM 883 C C . GLU A 1 115 ? -4.155 -12.730 -1.637 1.00 82.94 115 GLU A C 1
ATOM 885 O O . GLU A 1 115 ? -5.043 -11.882 -1.713 1.00 82.94 115 GLU A O 1
ATOM 890 N N . ALA A 1 116 ? -4.415 -14.038 -1.729 1.00 85.56 116 ALA A N 1
ATOM 891 C CA . ALA A 1 116 ? -5.762 -14.568 -1.942 1.00 85.56 116 ALA A CA 1
ATOM 892 C C . ALA A 1 116 ? -6.748 -14.233 -0.802 1.00 85.56 116 ALA A C 1
ATOM 894 O O . ALA A 1 116 ? -7.961 -14.296 -1.001 1.00 85.56 116 ALA A O 1
ATOM 895 N N . THR A 1 117 ? -6.252 -13.864 0.385 1.00 89.31 117 THR A N 1
ATOM 896 C CA . THR A 1 117 ? -7.086 -13.463 1.531 1.00 89.31 117 THR A CA 1
ATOM 897 C C . THR A 1 117 ? -7.368 -11.964 1.589 1.00 89.31 117 THR A C 1
ATOM 899 O O . THR A 1 117 ? -8.224 -11.535 2.363 1.00 89.31 117 THR A O 1
ATOM 902 N N . PHE A 1 118 ? -6.647 -11.146 0.823 1.00 89.81 118 PHE A N 1
ATOM 903 C CA . PHE A 1 118 ? -6.707 -9.693 0.952 1.00 89.81 118 PHE A CA 1
ATOM 904 C C . PHE A 1 118 ? -8.080 -9.149 0.585 1.00 89.81 118 PHE A C 1
ATOM 906 O O . PHE A 1 118 ? -8.713 -9.591 -0.372 1.00 89.81 118 PHE A O 1
ATOM 913 N N . TYR A 1 119 ? -8.530 -8.168 1.369 1.00 92.38 119 TYR A N 1
ATOM 914 C CA . TYR A 1 119 ? -9.831 -7.526 1.197 1.00 92.38 119 TYR A CA 1
ATOM 915 C C . TYR A 1 119 ? -11.032 -8.481 1.292 1.00 92.38 119 TYR A C 1
ATOM 917 O O . TYR A 1 119 ? -12.117 -8.153 0.821 1.00 92.38 119 TYR A O 1
ATOM 925 N N . ASN A 1 120 ? -10.850 -9.656 1.900 1.00 92.69 120 ASN A N 1
ATOM 926 C CA . ASN A 1 120 ? -11.903 -10.636 2.120 1.00 92.69 120 ASN A CA 1
ATOM 927 C C . ASN A 1 120 ? -12.219 -10.723 3.615 1.00 92.69 120 ASN A C 1
ATOM 929 O O . ASN A 1 120 ? -11.357 -11.064 4.425 1.00 92.69 120 ASN A O 1
ATOM 933 N N . GLU A 1 121 ? -13.467 -10.448 3.984 1.00 93.94 121 GLU A N 1
ATOM 934 C CA . GLU A 1 121 ? -13.903 -10.488 5.381 1.00 93.94 121 GLU A CA 1
ATOM 935 C C . GLU A 1 121 ? -13.807 -11.884 6.011 1.00 93.94 121 GLU A C 1
ATOM 937 O O . GLU A 1 121 ? -13.588 -11.982 7.207 1.00 93.94 121 GLU A O 1
ATOM 942 N N . ASN A 1 122 ? -13.932 -12.969 5.248 1.00 93.69 122 ASN A N 1
ATOM 943 C CA . ASN A 1 122 ? -14.024 -14.328 5.797 1.00 93.69 122 ASN A CA 1
ATOM 944 C C . ASN A 1 122 ? -12.663 -15.020 5.933 1.00 93.69 122 ASN A C 1
ATOM 946 O O . ASN A 1 122 ? -12.562 -16.086 6.534 1.00 93.69 122 ASN A O 1
ATOM 950 N N . THR A 1 123 ? -11.619 -14.448 5.335 1.00 91.62 123 THR A N 1
ATOM 951 C CA . THR A 1 123 ? -10.291 -15.077 5.285 1.00 91.62 123 THR A CA 1
ATOM 952 C C . THR A 1 123 ? -9.154 -14.116 5.609 1.00 91.62 123 THR A C 1
ATOM 954 O O . THR A 1 123 ? -8.092 -14.556 6.038 1.00 91.62 123 THR A O 1
ATOM 957 N N . GLY A 1 124 ? -9.340 -12.816 5.373 1.00 91.06 124 GLY A N 1
ATOM 958 C CA . GLY A 1 124 ? -8.301 -11.794 5.461 1.00 91.06 124 GLY A CA 1
ATOM 959 C C . GLY A 1 124 ? -8.303 -10.996 6.754 1.00 91.06 124 GLY A C 1
ATOM 960 O O . GLY A 1 124 ? -9.098 -11.223 7.668 1.00 91.06 124 GLY A O 1
ATOM 961 N N . SER A 1 125 ? -7.399 -10.021 6.820 1.00 93.12 125 SER A N 1
ATOM 962 C CA . SER A 1 125 ? -7.398 -9.051 7.911 1.00 93.12 125 SER A CA 1
ATOM 963 C C . SER A 1 125 ? -8.555 -8.067 7.748 1.00 93.12 125 SER A C 1
ATOM 965 O O . SER A 1 125 ? -8.696 -7.443 6.694 1.00 93.12 125 SER A O 1
ATOM 967 N N . SER A 1 126 ? -9.379 -7.908 8.781 1.00 96.06 126 SER A N 1
ATOM 968 C CA . SER A 1 126 ? -10.565 -7.055 8.696 1.00 96.06 126 SER A CA 1
ATOM 969 C C . SER A 1 126 ? -10.997 -6.458 10.034 1.00 96.06 126 SER A C 1
ATOM 971 O O . SER A 1 126 ? -10.757 -7.034 11.092 1.00 96.06 126 SER A O 1
ATOM 973 N N . VAL A 1 127 ? -11.647 -5.295 9.983 1.00 97.62 127 VAL A N 1
ATOM 974 C CA . VAL A 1 127 ? -12.388 -4.711 11.110 1.00 97.62 127 VAL A CA 1
ATOM 975 C C . VAL A 1 127 ? -13.840 -4.595 10.676 1.00 97.62 127 VAL A C 1
ATOM 977 O O . VAL A 1 127 ? -14.141 -3.842 9.748 1.00 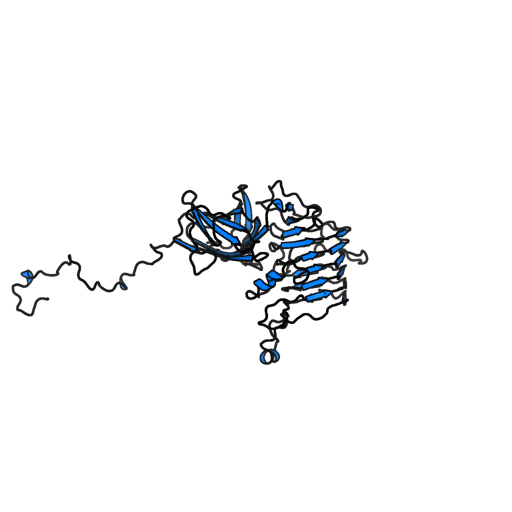97.62 127 VAL A O 1
ATOM 980 N N . ILE A 1 128 ? -14.720 -5.364 11.312 1.00 98.25 128 ILE A N 1
ATOM 981 C CA . ILE A 1 128 ? -16.120 -5.480 10.908 1.00 98.25 128 ILE A CA 1
ATOM 982 C C . ILE A 1 128 ? -17.091 -5.252 12.063 1.00 98.25 128 ILE A C 1
ATOM 984 O O . ILE A 1 128 ? -16.810 -5.606 13.211 1.00 98.25 128 ILE A O 1
ATOM 988 N N . ASP A 1 129 ? -18.244 -4.668 11.743 1.00 98.62 129 ASP A N 1
ATOM 989 C CA . ASP A 1 129 ? -19.409 -4.555 12.631 1.00 98.62 129 ASP A CA 1
ATOM 990 C C . ASP A 1 129 ? -19.058 -3.952 14.010 1.00 98.62 129 ASP A C 1
ATOM 992 O O . ASP A 1 129 ? -19.486 -4.439 15.052 1.00 98.62 129 ASP A O 1
ATOM 996 N N . SER A 1 130 ? -18.202 -2.928 14.035 1.00 98.69 130 SER A N 1
ATOM 997 C CA . SER A 1 130 ? -17.572 -2.424 15.265 1.00 98.69 130 SER A CA 1
ATOM 998 C C . SER A 1 130 ? -17.877 -0.948 15.523 1.00 98.69 130 SER A C 1
ATOM 1000 O O . SER A 1 130 ? -18.137 -0.168 14.606 1.00 98.69 130 SER A O 1
ATOM 1002 N N . ILE A 1 131 ? -17.819 -0.545 16.789 1.00 98.50 131 ILE A N 1
ATOM 1003 C CA . ILE A 1 131 ? -18.043 0.834 17.230 1.00 98.50 131 ILE A CA 1
ATOM 1004 C C . ILE A 1 131 ? -16.762 1.354 17.875 1.00 98.50 131 ILE A C 1
ATOM 1006 O O . ILE A 1 131 ? -16.218 0.734 18.792 1.00 98.50 131 ILE A O 1
ATOM 1010 N N . ILE A 1 132 ? -16.299 2.509 17.402 1.00 97.19 132 ILE A N 1
ATOM 1011 C CA . ILE A 1 132 ? -15.107 3.183 17.909 1.00 97.19 132 ILE A CA 1
ATOM 1012 C C . ILE A 1 132 ? -15.493 4.589 18.357 1.00 97.19 132 ILE A C 1
ATOM 1014 O O . ILE A 1 132 ? -15.953 5.404 17.556 1.00 97.19 132 ILE A O 1
ATOM 1018 N N . ILE A 1 133 ? -15.301 4.871 19.643 1.00 94.44 133 ILE A N 1
ATOM 1019 C CA . ILE A 1 133 ? -15.673 6.142 20.263 1.00 94.44 133 ILE A CA 1
ATOM 1020 C C . ILE A 1 133 ? -14.405 6.854 20.736 1.00 94.44 133 ILE A C 1
ATOM 1022 O O . ILE A 1 133 ? -13.645 6.298 21.522 1.00 94.44 133 ILE A O 1
ATOM 1026 N N . GLY A 1 134 ? -14.149 8.069 20.250 1.00 89.81 134 GLY A N 1
ATOM 1027 C CA . GLY A 1 134 ? -12.963 8.835 20.650 1.00 89.81 134 GLY A CA 1
ATOM 1028 C C . GLY A 1 134 ? -13.007 9.235 22.122 1.00 89.81 134 GLY A C 1
ATOM 1029 O O . GLY A 1 134 ? -12.077 8.956 22.873 1.00 89.81 134 GLY A O 1
ATOM 1030 N N . ASP A 1 135 ? -14.116 9.848 22.521 1.00 86.94 135 ASP A N 1
ATOM 1031 C CA . ASP A 1 135 ? -14.381 10.288 23.890 1.00 86.94 135 ASP A CA 1
ATOM 1032 C C . ASP A 1 135 ? -15.844 10.021 24.235 1.00 86.94 135 ASP A C 1
ATOM 1034 O O . ASP A 1 135 ? -16.746 10.371 23.481 1.00 86.94 135 ASP A O 1
ATOM 1038 N N . LEU A 1 136 ? -16.128 9.384 25.358 1.00 84.69 136 LEU A N 1
ATOM 1039 C CA . LEU A 1 136 ? -17.492 9.222 25.864 1.00 84.69 136 LEU A CA 1
ATOM 1040 C C . LEU A 1 136 ? -17.984 10.441 26.659 1.00 84.69 136 LEU A C 1
ATOM 1042 O O . LEU A 1 136 ? -19.148 10.483 27.056 1.00 84.69 136 LEU A O 1
ATOM 1046 N N . GLY A 1 137 ? -17.121 11.424 26.920 1.00 74.38 137 GLY A N 1
ATOM 1047 C CA . GLY A 1 137 ? -17.393 12.574 27.782 1.00 74.38 137 GLY A CA 1
ATOM 1048 C C . GLY A 1 137 ? -17.378 12.226 29.274 1.00 74.38 137 GLY A C 1
ATOM 1049 O O . GLY A 1 137 ? -17.866 12.999 30.096 1.00 74.38 137 GLY A O 1
ATOM 1050 N N . VAL A 1 138 ? -16.848 11.051 29.633 1.00 65.56 138 VAL A N 1
ATOM 1051 C CA . VAL A 1 138 ? -16.798 10.539 31.016 1.00 65.56 138 VAL A CA 1
ATOM 1052 C C . VAL A 1 138 ? -15.397 10.608 31.628 1.00 65.56 138 VAL A C 1
ATOM 1054 O O . VAL A 1 138 ? -15.249 10.467 32.845 1.00 65.56 138 VAL A O 1
ATOM 1057 N N . SER A 1 139 ? -14.351 10.809 30.821 1.00 60.97 139 SER A N 1
ATOM 1058 C CA . SER A 1 139 ? -12.987 11.035 31.303 1.00 60.97 139 SER A CA 1
ATOM 1059 C C . SER A 1 139 ? -12.718 12.522 31.524 1.00 60.97 139 SER A C 1
ATOM 1061 O O . SER A 1 139 ? -12.973 13.345 30.658 1.00 60.97 139 SER A O 1
ATOM 1063 N N . GLY A 1 140 ? -12.134 12.875 32.673 1.00 58.00 140 GLY A N 1
ATOM 1064 C CA . GLY A 1 140 ? -11.705 14.252 32.959 1.00 58.00 140 GLY A CA 1
ATOM 1065 C C . GLY A 1 140 ? -10.435 14.697 32.217 1.00 58.00 140 GLY A C 1
ATOM 1066 O O . GLY A 1 140 ? -9.992 15.824 32.416 1.00 58.00 140 GLY A O 1
ATOM 1067 N N . ALA A 1 141 ? -9.828 13.822 31.407 1.00 58.16 141 ALA A N 1
ATOM 1068 C CA . ALA A 1 141 ? -8.651 14.125 30.600 1.00 58.16 141 ALA A CA 1
ATOM 1069 C C . ALA A 1 141 ? -9.071 14.333 29.132 1.00 58.16 141 ALA A C 1
ATOM 1071 O O . ALA A 1 141 ? -9.789 13.485 28.603 1.00 58.16 141 ALA A O 1
ATOM 1072 N N . PRO A 1 142 ? -8.653 15.433 28.481 1.00 55.47 142 PRO A N 1
ATOM 1073 C CA . PRO A 1 142 ? -8.982 15.701 27.085 1.00 55.47 142 PRO A CA 1
ATOM 1074 C C . PRO A 1 142 ? -8.281 14.725 26.128 1.00 55.47 142 PRO A C 1
ATOM 1076 O O . PRO A 1 142 ? -7.189 14.236 26.417 1.00 55.47 142 PRO A O 1
ATOM 1079 N N . ILE A 1 143 ? -8.894 14.502 24.962 1.00 62.12 143 ILE A N 1
ATOM 1080 C CA . ILE A 1 143 ? -8.327 13.708 23.865 1.00 62.12 143 ILE A CA 1
ATOM 1081 C C . ILE A 1 143 ? -7.013 14.339 23.371 1.00 62.12 143 ILE A C 1
ATOM 1083 O O . ILE A 1 143 ? -6.960 15.542 23.099 1.00 62.12 143 ILE A O 1
ATOM 1087 N N . VAL A 1 144 ? -5.960 13.531 23.225 1.00 59.09 144 VAL A N 1
ATOM 1088 C CA . VAL A 1 144 ? -4.629 13.982 22.783 1.00 59.09 144 VAL A CA 1
ATOM 1089 C C . VAL A 1 144 ? -4.546 14.002 21.243 1.00 59.09 144 VAL A C 1
ATOM 1091 O O . VAL A 1 144 ? -5.152 13.145 20.593 1.00 59.09 144 VAL A O 1
ATOM 1094 N N . PRO A 1 145 ? -3.779 14.933 20.638 1.00 54.59 145 PRO A N 1
ATOM 1095 C CA . PRO A 1 145 ? -3.590 15.118 19.187 1.00 54.59 145 PRO A CA 1
ATOM 1096 C C . PRO A 1 145 ? -3.162 13.915 18.322 1.00 54.59 145 PRO A C 1
ATOM 1098 O O . PRO A 1 145 ? -3.053 14.069 17.108 1.00 54.59 145 PRO A O 1
ATOM 1101 N N . THR A 1 146 ? -2.884 12.737 18.885 1.00 56.50 146 THR A N 1
ATOM 1102 C CA . THR A 1 146 ? -2.613 11.517 18.100 1.00 56.50 146 THR A CA 1
ATOM 1103 C C . THR A 1 146 ? -3.772 10.526 18.084 1.00 56.50 146 THR A C 1
ATOM 1105 O O . THR A 1 146 ? -3.664 9.511 17.404 1.00 56.50 146 THR A O 1
ATOM 1108 N N . THR A 1 147 ? -4.900 10.844 18.734 1.00 74.88 147 THR A N 1
ATOM 1109 C CA . THR A 1 147 ? -6.034 9.919 18.861 1.00 74.88 147 THR A CA 1
ATOM 1110 C C . THR A 1 147 ? -6.645 9.586 17.502 1.00 74.88 147 THR A C 1
ATOM 1112 O O . THR A 1 147 ? -7.347 10.402 16.892 1.00 74.88 147 THR A O 1
ATOM 1115 N N . ALA A 1 148 ? -6.364 8.369 17.036 1.00 89.25 148 ALA A N 1
ATOM 1116 C CA . ALA A 1 148 ? -6.941 7.784 15.836 1.00 89.25 148 ALA A CA 1
ATOM 1117 C C . ALA A 1 148 ? -7.990 6.728 16.203 1.00 89.25 148 ALA A C 1
ATOM 1119 O O . ALA A 1 148 ? -7.762 5.891 17.076 1.00 89.25 148 ALA A O 1
ATOM 1120 N N . GLY A 1 149 ? -9.123 6.701 15.505 1.00 94.12 149 GLY A N 1
ATOM 1121 C CA . GLY A 1 149 ? -10.051 5.576 15.629 1.00 94.12 149 GLY A CA 1
ATOM 1122 C C . GLY A 1 149 ? -9.381 4.272 15.180 1.00 94.12 149 GLY A C 1
ATOM 1123 O O . GLY A 1 149 ? -9.258 3.322 15.957 1.00 94.12 149 GLY A O 1
ATOM 1124 N N . ILE A 1 150 ? -8.882 4.266 13.943 1.00 94.88 150 ILE A N 1
ATOM 1125 C CA . ILE A 1 150 ? -8.096 3.185 13.348 1.00 94.88 150 ILE A CA 1
ATOM 1126 C C . ILE A 1 150 ? -6.820 3.768 12.735 1.00 94.88 150 ILE A C 1
ATOM 1128 O O . ILE A 1 150 ? -6.881 4.616 11.843 1.00 94.88 150 ILE A O 1
ATOM 1132 N N . VAL A 1 151 ? -5.664 3.263 13.158 1.00 93.25 151 VAL A N 1
ATOM 1133 C CA . VAL A 1 151 ? -4.419 3.364 12.387 1.00 93.25 151 VAL A CA 1
ATOM 1134 C C . VAL A 1 151 ? -4.422 2.223 11.378 1.00 93.25 151 VAL A C 1
ATOM 1136 O O . VAL A 1 151 ? -4.433 1.052 11.769 1.00 93.25 151 VAL A O 1
ATOM 1139 N N . VAL A 1 152 ? -4.464 2.555 10.089 1.00 91.88 152 VAL A N 1
ATOM 1140 C CA . VAL A 1 152 ? -4.539 1.556 9.014 1.00 91.88 152 VAL A CA 1
ATOM 1141 C C . VAL A 1 152 ? -3.220 0.808 8.854 1.00 91.88 152 VAL A C 1
ATOM 1143 O O . VAL A 1 152 ? -2.156 1.259 9.284 1.00 91.88 152 VAL A O 1
ATOM 1146 N N . MET A 1 153 ? -3.290 -0.361 8.220 1.00 86.81 153 MET A N 1
ATOM 1147 C CA . MET A 1 153 ? -2.134 -1.238 8.111 1.00 86.81 153 MET A CA 1
ATOM 1148 C C . MET A 1 153 ? -1.013 -0.649 7.262 1.00 86.81 153 MET A C 1
ATOM 1150 O O . MET A 1 153 ? -1.215 -0.072 6.199 1.00 86.81 153 MET A O 1
ATOM 1154 N N . TRP A 1 154 ? 0.211 -0.898 7.717 1.00 83.31 154 TRP A N 1
ATOM 1155 C CA . TRP A 1 154 ? 1.434 -0.717 6.941 1.00 83.31 154 TRP A CA 1
ATOM 1156 C C . TRP A 1 154 ? 1.587 -1.811 5.863 1.00 83.31 154 TRP A C 1
ATOM 1158 O O . TRP A 1 154 ? 2.641 -2.414 5.726 1.00 83.31 154 TRP A O 1
ATOM 1168 N N . ASP A 1 155 ? 0.510 -2.166 5.173 1.00 83.69 155 ASP A N 1
ATOM 1169 C CA . ASP A 1 155 ? 0.484 -3.163 4.105 1.00 83.69 155 ASP A CA 1
ATOM 1170 C C . ASP A 1 155 ? -0.843 -3.069 3.353 1.00 83.69 155 ASP A C 1
ATOM 1172 O O . ASP A 1 155 ? -1.720 -2.295 3.728 1.00 83.69 155 ASP A O 1
ATOM 1176 N N . ARG A 1 156 ? -1.027 -3.863 2.310 1.00 84.44 156 ARG A N 1
ATOM 1177 C CA . ARG A 1 156 ? -2.333 -4.019 1.673 1.00 84.44 156 ARG A CA 1
ATOM 1178 C C . ARG A 1 156 ? -3.169 -5.126 2.320 1.00 84.44 156 ARG A C 1
ATOM 1180 O O . ARG A 1 156 ? -2.665 -5.992 3.030 1.00 84.44 156 ARG A O 1
ATOM 1187 N N . GLY A 1 157 ? -4.455 -5.134 1.983 1.00 87.12 157 GLY A N 1
ATOM 1188 C CA . GLY A 1 157 ? -5.366 -6.236 2.287 1.00 87.12 157 GLY A CA 1
ATOM 1189 C C . GLY A 1 157 ? -6.322 -6.001 3.450 1.00 87.12 157 GLY A C 1
ATOM 1190 O O . GLY A 1 157 ? -7.146 -6.878 3.703 1.00 87.12 157 GLY A O 1
ATOM 1191 N N . LEU A 1 158 ? -6.266 -4.841 4.120 1.00 93.12 158 LEU A N 1
ATOM 1192 C CA . LEU A 1 158 ? -7.250 -4.475 5.142 1.00 93.12 158 LEU A CA 1
ATOM 1193 C C . LEU A 1 158 ? -8.591 -4.147 4.510 1.00 93.12 158 LEU A C 1
ATOM 1195 O O . LEU A 1 158 ? -8.684 -3.284 3.631 1.00 93.12 158 LEU A O 1
ATOM 1199 N N . LEU A 1 159 ? -9.623 -4.781 5.049 1.00 95.75 159 LEU A N 1
ATOM 1200 C CA . LEU A 1 159 ? -11.011 -4.399 4.854 1.00 95.75 159 LEU A CA 1
ATOM 1201 C C . LEU A 1 159 ? -11.569 -3.807 6.153 1.00 95.75 159 LEU A C 1
ATOM 1203 O O . LEU A 1 159 ? -11.483 -4.433 7.209 1.00 95.75 159 LEU A O 1
ATOM 1207 N N . VAL A 1 160 ? -12.169 -2.625 6.077 1.00 98.00 160 VAL A N 1
ATOM 1208 C CA . VAL A 1 160 ? -12.912 -2.012 7.183 1.00 98.00 160 VAL A CA 1
ATOM 1209 C C . VAL A 1 160 ? -14.360 -1.849 6.737 1.00 98.00 160 VAL A C 1
ATOM 1211 O O . VAL A 1 160 ? -14.644 -1.059 5.838 1.00 98.00 160 VAL A O 1
ATOM 1214 N N . ARG A 1 161 ? -15.276 -2.605 7.345 1.00 98.62 161 ARG A N 1
ATOM 1215 C CA . ARG A 1 161 ? -16.685 -2.646 6.930 1.00 98.62 161 ARG A CA 1
ATOM 1216 C C . ARG A 1 161 ? -17.622 -2.453 8.111 1.00 98.62 161 ARG A C 1
ATOM 1218 O O . ARG A 1 161 ? -17.438 -3.086 9.142 1.00 98.62 161 ARG A O 1
ATOM 1225 N N . ASN A 1 162 ? -18.673 -1.655 7.946 1.00 98.69 162 ASN A N 1
ATOM 1226 C CA . ASN A 1 162 ? -19.701 -1.468 8.977 1.00 98.69 162 ASN A CA 1
ATOM 1227 C C . ASN A 1 162 ? -19.095 -1.020 10.321 1.00 98.69 162 ASN A C 1
ATOM 1229 O O . ASN A 1 162 ? -19.290 -1.646 11.363 1.00 98.69 162 ASN A O 1
ATOM 1233 N N . VAL A 1 163 ? -18.282 0.040 10.272 1.00 98.75 163 VAL A N 1
ATOM 1234 C CA . VAL A 1 163 ? -17.636 0.620 11.455 1.00 98.75 163 VAL A CA 1
ATOM 1235 C C . VAL A 1 163 ? -18.197 2.008 11.722 1.00 98.75 163 VAL A C 1
ATOM 1237 O O . VAL A 1 163 ? -18.227 2.865 10.839 1.00 98.75 163 VAL A O 1
ATOM 1240 N N . SER A 1 164 ? -18.630 2.228 12.961 1.00 98.62 164 SER A N 1
ATOM 1241 C CA . SER A 1 164 ? -19.164 3.513 13.410 1.00 98.62 164 SER A CA 1
ATOM 1242 C C . SER A 1 164 ? -18.123 4.274 14.218 1.00 98.62 164 SER A C 1
ATOM 1244 O O . SER A 1 164 ? -17.682 3.796 15.263 1.00 98.62 164 SER A O 1
ATOM 1246 N N . PHE A 1 165 ? -17.760 5.467 13.753 1.00 97.75 165 PHE A N 1
ATOM 1247 C CA . PHE A 1 165 ? -16.874 6.391 14.455 1.00 97.75 165 PHE A CA 1
ATOM 1248 C C . PHE A 1 165 ? -17.695 7.467 15.159 1.00 97.75 165 PHE A C 1
ATOM 1250 O O . PHE A 1 165 ? -18.499 8.164 14.529 1.00 97.75 165 PHE A O 1
ATOM 1257 N N . ILE A 1 166 ? -17.499 7.607 16.469 1.00 95.06 166 ILE A N 1
ATOM 1258 C CA . ILE A 1 166 ? -18.311 8.485 17.312 1.00 95.06 166 ILE A CA 1
ATOM 1259 C C . ILE A 1 166 ? -17.410 9.388 18.158 1.00 95.06 166 ILE A C 1
ATOM 1261 O O . ILE A 1 166 ? -16.425 8.936 18.732 1.00 95.06 166 ILE A O 1
ATOM 1265 N N . ASN A 1 167 ? -17.775 10.664 18.256 1.00 92.56 167 ASN A N 1
ATOM 1266 C CA . ASN A 1 167 ? -17.166 11.656 19.140 1.00 92.56 167 ASN A CA 1
ATOM 1267 C C . ASN A 1 167 ? -15.636 11.780 18.992 1.00 92.56 167 ASN A C 1
ATOM 1269 O O . ASN A 1 167 ? -14.869 11.550 19.926 1.00 92.56 167 ASN A O 1
ATOM 1273 N N . LEU A 1 168 ? -15.212 12.201 17.798 1.00 90.31 168 LEU A N 1
ATOM 1274 C CA . LEU A 1 168 ? -13.856 12.667 17.482 1.00 90.31 168 LEU A CA 1
ATOM 1275 C C . LEU A 1 168 ? -13.938 14.137 17.012 1.00 90.31 168 LEU A C 1
ATOM 1277 O O . LEU A 1 168 ? -13.751 14.426 15.823 1.00 90.31 168 LEU A O 1
ATOM 1281 N N . PRO A 1 169 ? -14.312 15.077 17.905 1.00 85.25 169 PRO A N 1
ATOM 1282 C CA . PRO A 1 169 ? -14.713 16.429 17.512 1.00 85.25 169 PRO A CA 1
ATOM 1283 C C . PRO A 1 169 ? -13.533 17.388 17.304 1.00 85.25 169 PRO A C 1
ATOM 1285 O O . PRO A 1 169 ? -13.716 18.495 16.796 1.00 85.25 169 PRO A O 1
ATOM 1288 N N . SER A 1 170 ? -12.317 17.015 17.704 1.00 84.44 170 SER A N 1
ATOM 1289 C CA . SER A 1 170 ? -11.159 17.903 17.604 1.00 84.44 170 SER A CA 1
ATOM 1290 C C . SER A 1 170 ? -10.560 17.875 16.191 1.00 84.44 170 SER A C 1
ATOM 1292 O O . SER A 1 170 ? -10.387 16.790 15.630 1.00 84.44 170 SER A O 1
ATOM 1294 N N . PRO A 1 171 ? -10.126 19.026 15.639 1.00 81.25 171 PRO A N 1
ATOM 1295 C CA . PRO A 1 171 ? -9.312 19.079 14.422 1.00 81.25 171 PRO A CA 1
ATOM 1296 C C . PRO A 1 171 ? -7.973 18.334 14.528 1.00 81.25 171 PRO A C 1
ATOM 1298 O O . PRO A 1 171 ? -7.297 18.153 13.520 1.00 81.25 171 PRO A O 1
ATOM 1301 N N . GLN A 1 172 ? -7.571 17.932 15.735 1.00 79.75 172 GLN A N 1
ATOM 1302 C CA . GLN A 1 172 ? -6.356 17.160 15.997 1.00 79.75 172 GLN A CA 1
ATOM 1303 C C . GLN A 1 172 ? -6.639 15.663 16.206 1.00 79.75 172 GLN A C 1
ATOM 1305 O O . GLN A 1 172 ? -5.733 14.904 16.515 1.00 79.75 172 GLN A O 1
ATOM 1310 N N . THR A 1 173 ? -7.893 15.232 16.079 1.00 87.69 173 THR A N 1
ATOM 1311 C CA . THR A 1 173 ? -8.298 13.822 16.175 1.00 87.69 173 THR A CA 1
ATOM 1312 C C . THR A 1 173 ? -8.824 13.360 14.829 1.00 87.69 173 THR A C 1
ATOM 1314 O O . THR A 1 173 ? -9.358 14.179 14.076 1.00 87.69 173 THR A O 1
ATOM 1317 N N . GLN A 1 174 ? -8.694 12.070 14.520 1.00 91.88 174 GLN A N 1
ATOM 1318 C CA . GLN A 1 174 ? -9.180 11.523 13.252 1.00 91.88 174 GLN A CA 1
ATOM 1319 C C . GLN A 1 174 ? -9.781 10.125 13.393 1.00 91.88 174 GLN A C 1
ATOM 1321 O O . GLN A 1 174 ? -9.328 9.317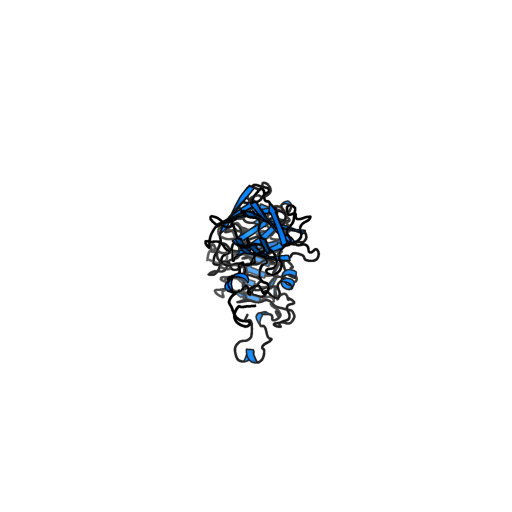 14.198 1.00 91.88 174 GLN A O 1
ATOM 1326 N N . ALA A 1 175 ? -10.786 9.808 12.576 1.00 95.06 175 ALA A N 1
ATOM 1327 C CA . ALA A 1 175 ? -11.313 8.443 12.505 1.00 95.06 175 ALA A CA 1
ATOM 1328 C C . ALA A 1 175 ? -10.279 7.466 11.928 1.00 95.06 175 ALA A C 1
ATOM 1330 O O . ALA A 1 175 ? -10.047 6.403 12.499 1.00 95.06 175 ALA A O 1
ATOM 1331 N N . LEU A 1 176 ? -9.626 7.853 10.833 1.00 94.75 176 LEU A N 1
ATOM 1332 C CA . LEU A 1 176 ? -8.622 7.064 10.132 1.00 94.75 176 LEU A CA 1
ATOM 1333 C C . LEU A 1 176 ? -7.282 7.788 10.154 1.00 94.75 176 LEU A C 1
ATOM 1335 O O . LEU A 1 176 ? -7.201 8.978 9.847 1.00 94.75 176 LEU A O 1
ATOM 1339 N N . PHE A 1 177 ? -6.215 7.062 10.451 1.00 91.31 177 PHE A N 1
ATOM 1340 C CA . PHE A 1 177 ? -4.865 7.600 10.390 1.00 91.31 177 PHE A CA 1
ATOM 1341 C C . PHE A 1 177 ? -3.949 6.688 9.592 1.00 91.31 177 PHE A C 1
ATOM 1343 O O . PHE A 1 177 ? -4.096 5.464 9.626 1.00 91.31 177 PHE A O 1
ATOM 1350 N N . GLY A 1 178 ? -3.020 7.306 8.862 1.00 88.06 178 GLY A N 1
ATOM 1351 C CA . GLY A 1 178 ? -2.036 6.584 8.072 1.00 88.06 178 GLY A CA 1
ATOM 1352 C C . GLY A 1 178 ? -1.132 5.707 8.949 1.00 88.06 178 GLY A C 1
ATOM 1353 O O . GLY A 1 178 ? -1.018 5.931 10.159 1.00 88.06 178 GLY A O 1
ATOM 1354 N N . PRO A 1 179 ? -0.441 4.722 8.360 1.00 83.44 179 PRO A N 1
ATOM 1355 C CA . PRO A 1 179 ? 0.387 3.787 9.113 1.00 83.44 179 PRO A CA 1
ATOM 1356 C C . PRO A 1 179 ? 1.489 4.492 9.919 1.00 83.44 179 PRO A C 1
ATOM 1358 O O . PRO A 1 179 ? 2.245 5.301 9.372 1.00 83.44 179 PRO A O 1
ATOM 1361 N N . ILE A 1 180 ? 1.629 4.173 11.207 1.00 82.94 180 ILE A N 1
ATOM 1362 C CA . ILE A 1 180 ? 2.672 4.729 12.084 1.00 82.94 180 ILE A CA 1
ATOM 1363 C C . ILE A 1 180 ? 3.318 3.635 12.935 1.00 82.94 180 ILE A C 1
ATOM 1365 O O . ILE A 1 180 ? 2.639 2.800 13.526 1.00 82.94 180 ILE A O 1
ATOM 1369 N N . ILE A 1 181 ? 4.650 3.645 13.004 1.00 77.12 181 ILE A N 1
ATOM 1370 C CA . ILE A 1 181 ? 5.430 2.796 13.910 1.00 77.12 181 ILE A CA 1
ATOM 1371 C C . ILE A 1 181 ? 6.449 3.693 14.603 1.00 77.12 181 ILE A C 1
ATOM 1373 O O . ILE A 1 181 ? 7.465 4.059 14.003 1.00 77.12 181 ILE A O 1
ATOM 1377 N N . ILE A 1 182 ? 6.173 4.041 15.861 1.00 76.19 182 ILE A N 1
ATOM 1378 C CA . ILE A 1 182 ? 7.044 4.898 16.675 1.00 76.19 182 ILE A CA 1
ATOM 1379 C C . ILE A 1 182 ? 8.455 4.300 16.714 1.00 76.19 182 ILE A C 1
ATOM 1381 O O . ILE A 1 182 ? 8.631 3.095 16.909 1.00 76.19 182 ILE A O 1
ATOM 1385 N N . GLY A 1 183 ? 9.465 5.137 16.466 1.00 73.25 183 GLY A N 1
ATOM 1386 C CA . GLY A 1 183 ? 10.869 4.713 16.415 1.00 73.25 183 GLY A CA 1
ATOM 1387 C C . GLY A 1 183 ? 11.304 4.005 15.122 1.00 73.25 183 GLY A C 1
ATOM 1388 O O . GLY A 1 183 ? 12.502 3.768 14.945 1.00 73.25 183 GLY A O 1
ATOM 1389 N N . ARG A 1 184 ? 10.384 3.708 14.190 1.00 74.19 184 ARG A N 1
ATOM 1390 C CA . ARG A 1 184 ? 10.709 3.124 12.874 1.00 74.19 184 ARG A CA 1
ATOM 1391 C C . ARG A 1 184 ? 10.314 4.032 11.716 1.00 74.19 184 ARG A C 1
ATOM 1393 O O . ARG A 1 184 ? 11.185 4.415 10.938 1.00 74.19 184 ARG A O 1
ATOM 1400 N N . CYS A 1 185 ? 9.031 4.372 11.606 1.00 77.88 185 CYS A N 1
ATOM 1401 C CA . CYS A 1 185 ? 8.544 5.320 10.613 1.00 77.88 185 CYS A CA 1
ATOM 1402 C C . CYS A 1 185 ? 7.283 6.044 11.091 1.00 77.88 185 CYS A C 1
ATOM 1404 O O . CYS A 1 185 ? 6.232 5.429 11.279 1.00 77.88 185 CYS A O 1
ATOM 1406 N N . GLU A 1 186 ? 7.407 7.360 11.249 1.00 78.94 186 GLU A N 1
ATOM 1407 C CA . GLU A 1 186 ? 6.332 8.240 11.716 1.00 78.94 186 GLU A CA 1
ATOM 1408 C C . GLU A 1 186 ? 5.749 9.112 10.603 1.00 78.94 186 GLU A C 1
ATOM 1410 O O . GLU A 1 186 ? 4.569 9.445 10.641 1.00 78.94 186 GLU A O 1
ATOM 1415 N N . VAL A 1 187 ? 6.554 9.445 9.592 1.00 78.88 187 VAL A N 1
ATOM 1416 C CA . VAL A 1 187 ? 6.157 10.182 8.386 1.00 78.88 187 VAL A CA 1
ATOM 1417 C C . VAL A 1 187 ? 6.917 9.585 7.201 1.00 78.88 187 VAL A C 1
ATOM 1419 O O . VAL A 1 187 ? 7.980 8.986 7.379 1.00 78.88 187 VAL A O 1
ATOM 1422 N N . PHE A 1 188 ? 6.381 9.753 5.993 1.00 83.69 188 PHE A N 1
ATOM 1423 C CA . PHE A 1 188 ? 6.965 9.276 4.740 1.00 83.69 188 PHE A CA 1
ATOM 1424 C C . PHE A 1 188 ? 6.955 7.756 4.526 1.00 83.69 188 PHE A C 1
ATOM 1426 O O . PHE A 1 188 ? 7.778 7.202 3.789 1.00 83.69 188 PHE A O 1
ATOM 1433 N N . CYS A 1 189 ? 5.989 7.074 5.132 1.00 80.62 189 CYS A N 1
ATOM 1434 C CA . CYS A 1 189 ? 5.666 5.687 4.834 1.00 80.62 189 CYS A CA 1
ATOM 1435 C C . CYS A 1 189 ? 4.179 5.521 4.517 1.00 80.62 189 CYS A C 1
ATOM 1437 O O . CYS A 1 189 ? 3.414 6.455 4.706 1.00 80.62 189 CYS A O 1
ATOM 1439 N N . GLY A 1 190 ? 3.791 4.337 4.037 1.00 87.00 190 GLY A N 1
ATOM 1440 C CA . GLY A 1 190 ? 2.432 4.068 3.575 1.00 87.00 190 GLY A CA 1
ATOM 1441 C C . GLY A 1 190 ? 2.403 3.683 2.098 1.00 87.00 190 GLY A C 1
ATOM 1442 O O . GLY A 1 190 ? 3.187 2.826 1.665 1.00 87.00 190 GLY A O 1
ATOM 1443 N N . GLY A 1 191 ? 1.499 4.321 1.359 1.00 88.00 191 GLY A N 1
ATOM 1444 C CA . GLY A 1 191 ? 1.174 4.036 -0.043 1.00 88.00 191 GLY A CA 1
ATOM 1445 C C . GLY A 1 191 ? 0.325 2.777 -0.195 1.00 88.00 191 GLY A C 1
ATOM 1446 O O . GLY A 1 191 ? 0.234 2.177 -1.256 1.00 88.00 191 GLY A O 1
ATOM 1447 N N . TRP A 1 192 ? -0.240 2.289 0.908 1.00 90.06 192 TRP A N 1
ATOM 1448 C CA . TRP A 1 192 ? -0.954 1.025 0.917 1.00 90.06 192 TRP A CA 1
ATOM 1449 C C . TRP A 1 192 ? -2.454 1.224 0.815 1.00 90.06 192 TRP A C 1
ATOM 1451 O O . TRP A 1 192 ? -3.019 2.143 1.414 1.00 90.06 192 TRP A O 1
ATOM 1461 N N . MET A 1 193 ? -3.091 0.320 0.071 1.00 92.06 193 MET A N 1
ATOM 1462 C CA . MET A 1 193 ? -4.524 0.364 -0.149 1.00 92.06 193 MET A CA 1
ATOM 1463 C C . MET A 1 193 ? -5.299 -0.311 0.982 1.00 92.06 193 MET A C 1
ATOM 1465 O O . MET A 1 193 ? -5.090 -1.496 1.260 1.00 92.06 193 MET A O 1
ATOM 1469 N N . THR A 1 194 ? -6.246 0.426 1.561 1.00 94.75 194 THR A N 1
ATOM 1470 C CA . THR A 1 194 ? -7.276 -0.075 2.484 1.00 94.75 194 THR A CA 1
ATOM 1471 C C . THR A 1 194 ? -8.652 0.123 1.860 1.00 94.75 194 THR A C 1
ATOM 1473 O O . THR A 1 194 ? -8.903 1.160 1.243 1.00 94.75 194 THR A O 1
ATOM 1476 N N . LYS A 1 195 ? -9.538 -0.866 2.016 1.00 96.62 195 LYS A N 1
ATOM 1477 C CA . LYS A 1 195 ? -10.915 -0.789 1.521 1.00 96.62 195 LYS A CA 1
ATOM 1478 C C . LYS A 1 195 ? -11.899 -0.481 2.635 1.00 96.62 195 LYS A C 1
ATOM 1480 O O . LYS A 1 195 ? -11.807 -1.066 3.717 1.00 96.62 195 LYS A O 1
ATOM 1485 N N . PHE A 1 196 ? -12.843 0.398 2.333 1.00 98.31 196 PHE A N 1
ATOM 1486 C CA . PHE A 1 196 ? -13.852 0.886 3.256 1.00 98.31 196 PHE A CA 1
ATOM 1487 C C . PHE A 1 196 ? -15.252 0.716 2.675 1.00 98.31 196 PHE A C 1
ATOM 1489 O O . PHE A 1 196 ? -15.484 1.013 1.504 1.00 98.31 196 PHE A O 1
ATOM 1496 N N . SER A 1 197 ? -16.187 0.276 3.513 1.00 98.62 197 SER A N 1
ATOM 1497 C CA . SER A 1 197 ? -17.618 0.280 3.202 1.00 98.62 197 SER A CA 1
ATOM 1498 C C . SER A 1 197 ? -18.470 0.363 4.468 1.00 98.62 197 SER A C 1
ATOM 1500 O O . SER A 1 197 ? -18.051 -0.021 5.563 1.00 98.62 197 SER A O 1
ATOM 1502 N N . GLN A 1 198 ? -19.696 0.860 4.330 1.00 98.56 198 GLN A N 1
ATOM 1503 C CA . GLN A 1 198 ? -20.706 0.967 5.384 1.00 98.56 198 GLN A CA 1
ATOM 1504 C C . GLN A 1 198 ? -20.215 1.733 6.624 1.00 98.56 198 GLN A C 1
ATOM 1506 O O . GLN A 1 198 ? -20.555 1.399 7.756 1.00 98.56 198 GLN A O 1
ATOM 1511 N N . LEU A 1 199 ? -19.381 2.754 6.439 1.00 98.69 199 LEU A N 1
ATOM 1512 C CA . LEU A 1 199 ? -18.906 3.579 7.544 1.00 98.69 199 LEU A CA 1
ATOM 1513 C C . LEU A 1 199 ? -19.974 4.571 8.011 1.00 98.69 199 LEU A C 1
ATOM 1515 O O . LEU A 1 199 ? -20.747 5.106 7.215 1.00 98.69 199 LEU A O 1
ATOM 1519 N N . SER A 1 200 ? -19.976 4.876 9.306 1.00 98.31 200 SER A N 1
ATOM 1520 C CA . SER A 1 200 ? -20.805 5.947 9.859 1.00 98.31 200 SER A CA 1
ATOM 1521 C C . SER A 1 200 ? -19.986 6.881 10.746 1.00 98.31 200 SER A C 1
ATOM 1523 O O . SER A 1 200 ? -19.021 6.471 11.395 1.00 98.31 200 SER A O 1
ATOM 1525 N N . PHE A 1 201 ? -20.358 8.162 10.752 1.00 97.62 201 PHE A N 1
ATOM 1526 C CA . PHE A 1 201 ? -19.630 9.215 11.454 1.00 97.62 201 PHE A CA 1
ATOM 1527 C C . PHE A 1 201 ? -20.608 10.084 12.243 1.00 97.62 201 PHE A C 1
ATOM 1529 O O . PHE A 1 201 ? -21.429 10.786 11.653 1.00 97.62 201 PHE A O 1
ATOM 1536 N N . THR A 1 202 ? -20.495 10.068 13.571 1.00 96.50 202 THR A N 1
ATOM 1537 C CA . THR A 1 202 ? -21.302 10.905 14.472 1.00 96.50 202 THR A CA 1
ATOM 1538 C C . THR A 1 202 ? -20.383 11.794 15.299 1.00 96.50 202 THR A C 1
ATOM 1540 O O . THR A 1 202 ? -19.589 11.294 16.089 1.00 96.50 202 THR A O 1
ATOM 1543 N N . ASN A 1 203 ? -20.497 13.116 15.149 1.00 93.19 203 ASN A N 1
ATOM 1544 C CA . ASN A 1 203 ? -19.609 14.083 15.807 1.00 93.19 203 ASN A CA 1
ATOM 1545 C C . ASN A 1 203 ? -18.113 13.810 15.530 1.00 93.19 203 ASN A C 1
ATOM 1547 O O . ASN A 1 203 ? -17.311 13.636 16.446 1.00 93.19 203 ASN A O 1
ATOM 1551 N N . VAL A 1 204 ? -17.757 13.706 14.247 1.00 93.38 204 VAL A N 1
ATOM 1552 C CA . VAL A 1 204 ? -16.382 13.481 13.781 1.00 93.38 204 VAL A CA 1
ATOM 1553 C C . VAL A 1 204 ? -15.975 14.646 12.890 1.00 93.38 204 VAL A C 1
ATOM 1555 O O . VAL A 1 204 ? -16.560 14.832 11.823 1.00 93.38 204 VAL A O 1
ATOM 1558 N N . THR A 1 205 ? -14.971 15.408 13.322 1.00 91.50 205 THR A N 1
ATOM 1559 C CA . THR A 1 205 ? -14.475 16.583 12.587 1.00 91.50 205 THR A CA 1
ATOM 1560 C C . THR A 1 205 ? -13.560 16.180 11.437 1.00 91.50 205 THR A C 1
ATOM 1562 O O . THR A 1 205 ? -13.754 16.643 10.316 1.00 91.50 205 THR A O 1
ATOM 1565 N N . ASN A 1 206 ? -12.614 15.264 11.685 1.00 92.62 206 ASN A N 1
ATOM 1566 C CA . ASN A 1 206 ? -11.762 14.704 10.638 1.00 92.62 206 ASN A CA 1
ATOM 1567 C C . ASN A 1 206 ? -11.979 13.197 10.502 1.00 92.62 206 ASN A C 1
ATOM 1569 O O . ASN A 1 206 ? -11.795 12.422 11.442 1.00 92.62 206 ASN A O 1
ATOM 1573 N N . ARG A 1 207 ? -12.307 12.760 9.293 1.00 95.19 207 ARG A N 1
ATOM 1574 C CA . ARG A 1 207 ? -12.369 11.350 8.910 1.00 95.19 207 ARG A CA 1
ATOM 1575 C C . ARG A 1 207 ? -10.980 10.787 8.626 1.00 95.19 207 ARG A C 1
ATOM 1577 O O . ARG A 1 207 ? -10.747 9.621 8.910 1.00 95.19 207 ARG A O 1
ATOM 1584 N N . GLY A 1 208 ? -10.046 11.610 8.154 1.00 93.50 208 GLY A N 1
ATOM 1585 C CA . GLY A 1 208 ? -8.647 11.225 8.015 1.00 93.50 208 GLY A CA 1
ATOM 1586 C C . GLY A 1 208 ? -7.709 12.387 7.710 1.00 93.50 208 GLY A C 1
ATOM 1587 O O . GLY A 1 208 ? -8.147 13.486 7.368 1.00 93.50 208 GLY A O 1
ATOM 1588 N N . ASN A 1 209 ? -6.410 12.130 7.851 1.00 90.75 209 ASN A N 1
ATOM 1589 C CA . ASN A 1 209 ? -5.339 13.092 7.606 1.00 90.75 209 ASN A CA 1
ATOM 1590 C C . ASN A 1 209 ? -4.168 12.399 6.899 1.00 90.75 209 ASN A C 1
ATOM 1592 O O . ASN A 1 209 ? -3.582 11.474 7.466 1.00 90.75 209 ASN A O 1
ATOM 1596 N N . PHE A 1 210 ? -3.825 12.854 5.691 1.00 92.94 210 PHE A N 1
ATOM 1597 C CA . PHE A 1 210 ? -2.616 12.407 4.999 1.00 92.94 210 PHE A CA 1
ATOM 1598 C C . PHE A 1 210 ? -1.452 13.339 5.347 1.00 92.94 210 PHE A C 1
ATOM 1600 O O . PHE A 1 210 ? -1.488 14.547 5.095 1.00 92.94 210 PHE A O 1
ATOM 1607 N N . ARG A 1 211 ? -0.391 12.774 5.922 1.00 90.44 211 ARG A N 1
ATOM 1608 C CA . ARG A 1 211 ? 0.800 13.521 6.362 1.00 90.44 211 ARG A CA 1
ATOM 1609 C C . ARG A 1 211 ? 1.752 13.859 5.212 1.00 90.44 211 ARG A C 1
ATOM 1611 O O . ARG A 1 211 ? 2.621 14.708 5.378 1.00 90.44 211 ARG A O 1
ATOM 1618 N N . TRP A 1 212 ? 1.623 13.163 4.081 1.00 90.62 212 TRP A N 1
ATOM 1619 C CA . TRP A 1 212 ? 2.429 13.333 2.869 1.00 90.62 212 TRP A CA 1
ATOM 1620 C C . TRP A 1 212 ? 1.745 12.666 1.657 1.00 90.62 212 TRP A C 1
ATOM 1622 O O . TRP A 1 212 ? 0.740 11.973 1.820 1.00 90.62 212 TRP A O 1
ATOM 1632 N N . GLN A 1 213 ? 2.304 12.852 0.455 1.00 90.38 213 GLN A N 1
ATOM 1633 C CA . GLN A 1 213 ? 1.676 12.496 -0.829 1.00 90.38 213 GLN A CA 1
ATOM 1634 C C . GLN A 1 213 ? 1.306 11.010 -0.978 1.00 90.38 213 GLN A C 1
ATOM 1636 O O . GLN A 1 213 ? 0.344 10.693 -1.667 1.00 90.38 213 GLN A O 1
ATOM 1641 N N . TYR A 1 214 ? 2.027 10.106 -0.309 1.00 91.50 214 TYR A N 1
ATOM 1642 C CA . TYR A 1 214 ? 1.816 8.655 -0.409 1.00 91.50 214 TYR A CA 1
ATOM 1643 C C . TYR A 1 214 ? 1.587 8.037 0.979 1.00 91.50 214 TYR A C 1
ATOM 1645 O O . TYR A 1 214 ? 2.148 7.000 1.332 1.00 91.50 214 TYR A O 1
ATOM 1653 N N . ASP A 1 215 ? 0.813 8.716 1.834 1.00 91.38 215 ASP A N 1
ATOM 1654 C CA . ASP A 1 215 ? 0.522 8.232 3.195 1.00 91.38 215 ASP A CA 1
ATOM 1655 C C . ASP A 1 215 ? -0.463 7.051 3.206 1.00 91.38 215 ASP A C 1
ATOM 1657 O O . ASP A 1 215 ? -0.390 6.185 4.078 1.00 91.38 215 ASP A O 1
ATOM 1661 N N . GLY A 1 216 ? -1.328 6.950 2.193 1.00 91.88 216 GLY A N 1
ATOM 1662 C CA . GLY A 1 216 ? -2.253 5.833 2.014 1.00 91.88 216 GLY A CA 1
ATOM 1663 C C . GLY A 1 216 ? -3.150 5.986 0.784 1.00 91.88 216 GLY A C 1
ATOM 1664 O O . GLY A 1 216 ? -3.288 7.080 0.240 1.00 91.88 216 GLY A O 1
ATOM 1665 N N . LEU A 1 217 ? -3.779 4.878 0.390 1.00 94.19 217 LEU A N 1
ATOM 1666 C CA . LEU A 1 217 ? -4.787 4.806 -0.670 1.00 94.19 217 LEU A CA 1
ATOM 1667 C C . LEU A 1 217 ? -6.082 4.241 -0.073 1.00 94.19 217 LEU A C 1
ATOM 1669 O O . LEU A 1 217 ? -6.121 3.087 0.355 1.00 94.19 217 LEU A O 1
ATOM 1673 N N . TYR A 1 218 ? -7.144 5.034 0.018 1.00 96.44 218 TYR A N 1
ATOM 1674 C CA . TYR A 1 218 ? -8.400 4.601 0.639 1.00 96.44 218 TYR A CA 1
ATOM 1675 C C . TYR A 1 218 ? -9.473 4.412 -0.426 1.00 96.44 218 TYR A C 1
ATOM 1677 O O . TYR A 1 218 ? -9.967 5.387 -0.985 1.00 96.44 218 TYR A O 1
ATOM 1685 N N . LEU A 1 219 ? -9.843 3.161 -0.701 1.00 96.88 219 LEU A N 1
ATOM 1686 C CA . LEU A 1 219 ? -10.942 2.850 -1.611 1.00 96.88 219 LEU A CA 1
ATOM 1687 C C . LEU A 1 219 ? -12.261 2.869 -0.835 1.00 96.88 219 LEU A C 1
ATOM 1689 O O . LEU A 1 219 ? -12.458 2.048 0.060 1.00 96.88 219 LEU A O 1
ATOM 1693 N N . ASP A 1 220 ? -13.151 3.785 -1.196 1.00 97.81 220 ASP A N 1
ATOM 1694 C CA . ASP A 1 220 ? -14.512 3.877 -0.672 1.00 97.81 220 ASP A CA 1
ATOM 1695 C C . ASP A 1 220 ? -15.468 3.124 -1.599 1.00 97.81 220 ASP A C 1
ATOM 1697 O O . ASP A 1 220 ? -15.840 3.622 -2.660 1.00 97.81 220 ASP A O 1
ATOM 1701 N N . GLU A 1 221 ? -15.827 1.891 -1.245 1.00 97.94 221 GLU A N 1
ATOM 1702 C CA . GLU A 1 221 ? -16.559 0.999 -2.151 1.00 97.94 221 GLU A CA 1
ATOM 1703 C C . GLU A 1 221 ? -18.019 1.432 -2.356 1.00 97.94 221 GLU A C 1
ATOM 1705 O O . GLU A 1 221 ? -18.575 1.209 -3.432 1.00 97.94 221 GLU A O 1
ATOM 1710 N N . ASP A 1 222 ? -18.634 2.080 -1.363 1.00 97.69 222 ASP A N 1
ATOM 1711 C CA . ASP A 1 222 ? -20.068 2.402 -1.358 1.00 97.69 222 ASP A CA 1
ATOM 1712 C C . ASP A 1 222 ? -20.396 3.886 -1.140 1.00 97.69 222 ASP A C 1
ATOM 1714 O O . ASP A 1 222 ? -21.566 4.270 -1.165 1.00 97.69 222 ASP A O 1
ATOM 1718 N N . GLY A 1 223 ? -19.383 4.738 -0.976 1.00 97.12 223 GLY A N 1
ATOM 1719 C CA . GLY A 1 223 ? -19.559 6.173 -0.776 1.00 97.12 223 GLY A CA 1
ATOM 1720 C C . GLY A 1 223 ? -19.730 6.557 0.692 1.00 97.12 223 GLY A C 1
ATOM 1721 O O . GLY A 1 223 ? -19.915 7.736 0.995 1.00 97.12 223 GLY A O 1
ATOM 1722 N N . SER A 1 224 ? -19.677 5.611 1.628 1.00 98.00 224 SER A N 1
ATOM 1723 C CA . SER A 1 224 ? -19.834 5.912 3.054 1.00 98.00 224 SER A CA 1
ATOM 1724 C C . SER A 1 224 ? -18.689 6.766 3.621 1.00 98.00 224 SER A C 1
ATOM 1726 O O . SER A 1 224 ? -18.898 7.526 4.574 1.00 98.00 224 SER A O 1
ATOM 1728 N N . LEU A 1 225 ? -17.493 6.719 3.019 1.00 97.25 225 LEU A N 1
ATOM 1729 C CA . LEU A 1 225 ? -16.339 7.508 3.463 1.00 97.25 225 LEU A CA 1
ATOM 1730 C C . LEU A 1 225 ? -16.303 8.925 2.862 1.00 97.25 225 LEU A C 1
ATOM 1732 O O . LEU A 1 225 ? -15.943 9.874 3.568 1.00 97.25 225 LEU A O 1
ATOM 1736 N N . SER A 1 226 ? -16.689 9.084 1.597 1.00 94.94 226 SER A N 1
ATOM 1737 C CA . SER A 1 226 ? -16.464 10.287 0.772 1.00 94.94 226 SER A CA 1
ATOM 1738 C C . SER A 1 226 ? -17.720 10.857 0.098 1.00 94.94 226 SER A C 1
ATOM 1740 O O . SER A 1 226 ? -17.673 11.956 -0.454 1.00 94.94 226 SER A O 1
ATOM 1742 N N . ASN A 1 227 ? -18.855 10.158 0.182 1.00 93.81 227 ASN A N 1
ATOM 1743 C CA . ASN A 1 227 ? -20.094 10.378 -0.581 1.00 93.81 227 ASN A CA 1
ATOM 1744 C C . ASN A 1 227 ? -19.992 10.061 -2.083 1.00 93.81 227 ASN A C 1
ATOM 1746 O O . ASN A 1 227 ? -20.917 10.375 -2.834 1.00 93.81 227 ASN A O 1
ATOM 1750 N N . VAL A 1 228 ? -18.900 9.435 -2.530 1.00 95.12 228 VAL A N 1
ATOM 1751 C CA . VAL A 1 228 ? -18.706 9.014 -3.922 1.00 95.12 228 VAL A CA 1
ATOM 1752 C C . VAL A 1 228 ? -18.359 7.528 -3.946 1.00 95.12 228 VAL A C 1
ATOM 1754 O O . VAL A 1 228 ? -17.267 7.126 -3.559 1.00 95.12 228 VAL A O 1
ATOM 1757 N N . ALA A 1 229 ? -19.300 6.700 -4.399 1.00 96.00 229 ALA A N 1
ATOM 1758 C CA . ALA A 1 229 ? -19.102 5.256 -4.462 1.00 96.00 229 ALA A CA 1
ATOM 1759 C C . ALA A 1 229 ? -18.010 4.870 -5.472 1.00 96.00 229 ALA A C 1
ATOM 1761 O O . ALA A 1 229 ? -17.946 5.406 -6.582 1.00 96.00 229 ALA A O 1
ATOM 1762 N N . GLY A 1 230 ? -17.158 3.927 -5.077 1.00 96.06 230 GLY A N 1
ATOM 1763 C CA . GLY A 1 230 ? -16.007 3.460 -5.846 1.00 96.06 230 GLY A CA 1
ATOM 1764 C C . GLY A 1 230 ? -14.847 4.458 -5.925 1.00 96.06 230 GLY A C 1
ATOM 1765 O O . GLY A 1 230 ? -13.922 4.237 -6.706 1.00 96.06 230 GLY A O 1
ATOM 1766 N N . ALA A 1 231 ? -14.881 5.568 -5.185 1.00 95.56 231 ALA A N 1
ATOM 1767 C CA . ALA A 1 231 ? -13.834 6.578 -5.268 1.00 95.56 231 ALA A CA 1
ATOM 1768 C C . ALA A 1 231 ? -12.566 6.181 -4.503 1.00 95.56 231 ALA A C 1
ATOM 1770 O O . ALA A 1 231 ? -12.609 5.492 -3.483 1.00 95.56 231 ALA A O 1
ATOM 1771 N N . MET A 1 232 ? -11.428 6.680 -4.985 1.00 96.19 232 MET A N 1
ATOM 1772 C CA . MET A 1 232 ? -10.159 6.640 -4.268 1.00 96.19 232 MET A CA 1
ATOM 1773 C C . MET A 1 232 ? -9.954 7.951 -3.510 1.00 96.19 232 MET A C 1
ATOM 1775 O O . MET A 1 232 ? -10.058 9.032 -4.094 1.00 96.19 232 MET A O 1
ATOM 1779 N N . ILE A 1 233 ? -9.628 7.855 -2.225 1.00 96.12 233 ILE A N 1
ATOM 1780 C CA . ILE A 1 233 ? -9.257 8.976 -1.370 1.00 96.12 233 ILE A CA 1
ATOM 1781 C C . ILE A 1 233 ? -7.767 8.858 -1.067 1.00 96.12 233 ILE A C 1
ATOM 1783 O O . ILE A 1 233 ? -7.306 7.850 -0.530 1.00 96.12 233 ILE A O 1
ATOM 1787 N N . LEU A 1 234 ? -7.017 9.894 -1.415 1.00 94.88 234 LEU A N 1
ATOM 1788 C CA . LEU A 1 234 ? -5.565 9.929 -1.285 1.00 94.88 234 LEU A CA 1
ATOM 1789 C C . LEU A 1 234 ? -5.073 11.368 -1.131 1.00 94.88 234 LEU A C 1
ATOM 1791 O O . LEU A 1 234 ? -5.846 12.318 -1.271 1.00 94.88 234 LEU A O 1
ATOM 1795 N N . SER A 1 235 ? -3.784 11.543 -0.862 1.00 93.81 235 SER A N 1
ATOM 1796 C CA . SER A 1 235 ? -3.191 12.876 -0.820 1.00 93.81 235 SER A CA 1
ATOM 1797 C C . SER A 1 235 ? -3.000 13.444 -2.236 1.00 93.81 235 SER A C 1
ATOM 1799 O O . SER A 1 235 ? -2.675 12.694 -3.160 1.00 93.81 235 SER A O 1
ATOM 1801 N N . PRO A 1 236 ? -3.216 14.753 -2.458 1.00 90.50 236 PRO A N 1
ATOM 1802 C CA . PRO A 1 236 ? -2.891 15.370 -3.736 1.00 90.50 236 PRO A CA 1
ATOM 1803 C C . PRO A 1 236 ? -1.376 15.373 -3.960 1.00 90.50 236 PRO A C 1
ATOM 1805 O O . PRO A 1 236 ? -0.606 15.781 -3.088 1.00 90.50 236 PRO A O 1
ATOM 1808 N N . ASP A 1 237 ? -0.951 14.992 -5.158 1.00 89.62 237 ASP A N 1
ATOM 1809 C CA . ASP A 1 237 ? 0.437 15.089 -5.598 1.00 89.62 237 ASP A CA 1
ATOM 1810 C C . ASP A 1 237 ? 0.544 15.915 -6.889 1.00 89.62 237 ASP A C 1
ATOM 1812 O O . ASP A 1 237 ? -0.448 16.430 -7.403 1.00 89.62 237 ASP A O 1
ATOM 1816 N N . GLY A 1 238 ? 1.750 16.050 -7.432 1.00 88.19 238 GLY A N 1
ATOM 1817 C CA . GLY A 1 238 ? 1.931 16.783 -8.677 1.00 88.19 238 GLY A CA 1
ATOM 1818 C C . GLY A 1 238 ? 1.226 16.167 -9.889 1.00 88.19 238 GLY A C 1
ATOM 1819 O O . GLY A 1 238 ? 0.788 16.923 -10.743 1.00 88.19 238 GLY A O 1
ATOM 1820 N N . LEU A 1 239 ? 1.068 14.842 -9.970 1.00 87.88 239 LEU A N 1
ATOM 1821 C CA . LEU A 1 239 ? 0.551 14.128 -11.144 1.00 87.88 239 LEU A CA 1
ATOM 1822 C C . LEU A 1 239 ? -0.964 14.269 -11.321 1.00 87.88 239 LEU A C 1
ATOM 1824 O O . LEU A 1 239 ? -1.424 14.404 -12.460 1.00 87.88 239 LEU A O 1
ATOM 1828 N N . TRP A 1 240 ? -1.737 14.242 -10.230 1.00 79.00 240 TRP A N 1
ATOM 1829 C CA . TRP A 1 240 ? -3.208 14.266 -10.285 1.00 79.00 240 TRP A CA 1
ATOM 1830 C C . TRP A 1 240 ? -3.864 15.449 -9.576 1.00 79.00 240 TRP A C 1
ATOM 1832 O O . TRP A 1 240 ? -5.073 15.620 -9.745 1.00 79.00 240 TRP A O 1
ATOM 1842 N N . ASN A 1 241 ? -3.138 16.301 -8.836 1.00 71.69 241 ASN A N 1
ATOM 1843 C CA . ASN A 1 241 ? -3.781 17.456 -8.187 1.00 71.69 241 ASN A CA 1
ATOM 1844 C C . ASN A 1 241 ? -4.395 18.464 -9.175 1.00 71.69 241 ASN A C 1
ATOM 1846 O O . ASN A 1 241 ? -5.285 19.214 -8.783 1.00 71.69 241 ASN A O 1
ATOM 1850 N N . THR A 1 242 ? -3.952 18.475 -10.438 1.00 67.75 242 THR A N 1
ATOM 1851 C CA . THR A 1 242 ? -4.507 19.347 -11.484 1.00 67.75 242 THR A CA 1
ATOM 1852 C C . THR A 1 242 ? -5.625 18.675 -12.280 1.00 67.75 242 THR A C 1
ATOM 1854 O O . THR A 1 242 ? -6.228 19.305 -13.151 1.00 67.75 242 THR A O 1
ATOM 1857 N N . SER A 1 243 ? -5.935 17.406 -11.988 1.00 77.38 243 SER A N 1
ATOM 1858 C CA . SER A 1 243 ? -7.062 16.709 -12.599 1.00 77.38 243 SER A CA 1
ATOM 1859 C C . SER A 1 243 ? -8.368 17.360 -12.162 1.00 77.38 243 SER A C 1
ATOM 1861 O O . SER A 1 243 ? -8.694 17.385 -10.978 1.00 77.38 243 SER A O 1
ATOM 1863 N N . THR A 1 244 ? -9.171 17.813 -13.122 1.00 83.19 244 THR A N 1
ATOM 1864 C CA . THR A 1 244 ? -10.514 18.354 -12.858 1.00 83.19 244 THR A CA 1
ATOM 1865 C C . THR A 1 244 ? -11.496 17.298 -12.347 1.00 83.19 244 THR A C 1
ATOM 1867 O O . THR A 1 244 ? -12.580 17.649 -11.887 1.00 83.19 244 THR A O 1
ATOM 1870 N N . LEU A 1 245 ? -11.135 16.011 -12.430 1.00 88.81 245 LEU A N 1
ATOM 1871 C CA . LEU A 1 245 ? -11.948 14.897 -11.942 1.00 88.81 245 LEU A CA 1
ATOM 1872 C C . LEU A 1 245 ? -11.771 14.645 -10.442 1.00 88.81 245 LEU A C 1
ATOM 1874 O O . LEU A 1 245 ? -12.623 13.993 -9.847 1.00 88.81 245 LEU A O 1
ATOM 1878 N N . CYS A 1 246 ? -10.682 15.124 -9.841 1.00 91.94 246 CYS A N 1
ATOM 1879 C CA . CYS A 1 246 ? -10.432 14.968 -8.415 1.00 91.94 246 CYS A CA 1
ATOM 1880 C C . CYS A 1 246 ? -10.829 16.247 -7.673 1.00 91.94 246 CYS A C 1
ATOM 1882 O O . CYS A 1 246 ? -10.492 17.351 -8.098 1.00 91.94 246 CYS A O 1
ATOM 1884 N N . SER A 1 247 ? -11.519 16.112 -6.543 1.00 92.75 247 SER A N 1
ATOM 1885 C CA . SER A 1 247 ? -11.949 17.251 -5.722 1.00 92.75 247 SER A CA 1
ATOM 1886 C C . SER A 1 247 ? -11.481 17.108 -4.276 1.00 92.75 247 SER A C 1
ATOM 1888 O O . SER A 1 247 ? -11.354 15.977 -3.807 1.00 92.75 247 SER A O 1
ATOM 1890 N N . PRO A 1 248 ? -11.269 18.210 -3.532 1.00 93.62 248 PRO A N 1
ATOM 1891 C CA . PRO A 1 248 ? -10.970 18.141 -2.104 1.00 93.62 248 PRO A CA 1
ATOM 1892 C C . PRO A 1 248 ? -11.987 17.277 -1.349 1.00 93.62 248 PRO A C 1
ATOM 1894 O O . PRO A 1 248 ? -13.195 17.448 -1.521 1.00 93.62 248 PRO A O 1
ATOM 1897 N N . THR A 1 249 ? -11.507 16.348 -0.522 1.00 94.88 249 THR A N 1
ATOM 1898 C CA . THR A 1 249 ? -12.385 15.434 0.220 1.00 94.88 249 THR A CA 1
ATOM 1899 C C . THR A 1 249 ? -12.980 16.137 1.444 1.00 94.88 249 THR A C 1
ATOM 1901 O O . THR A 1 249 ? -12.223 16.606 2.300 1.00 94.88 249 THR A O 1
ATOM 1904 N N . PRO A 1 250 ? -14.315 16.192 1.599 1.00 92.56 250 PRO A N 1
ATOM 1905 C CA . PRO A 1 250 ? -14.937 16.785 2.780 1.00 92.56 250 PRO A CA 1
ATOM 1906 C C . PRO A 1 250 ? -14.544 16.064 4.076 1.00 92.56 250 PRO A C 1
ATOM 1908 O O . PRO A 1 250 ? -14.532 14.835 4.126 1.00 92.56 250 PRO A O 1
ATOM 1911 N N . ASN A 1 251 ? -14.314 16.821 5.153 1.00 93.19 251 ASN A N 1
ATOM 1912 C CA . ASN A 1 251 ? -13.926 16.301 6.475 1.00 93.19 251 ASN A CA 1
ATOM 1913 C C . ASN A 1 251 ? -12.612 15.501 6.468 1.00 93.19 251 ASN A C 1
ATOM 1915 O O . ASN A 1 251 ? -12.421 14.615 7.296 1.00 93.19 251 ASN A O 1
ATOM 1919 N N . PHE A 1 252 ? -11.706 15.785 5.538 1.00 94.56 252 PHE A N 1
ATOM 1920 C CA . PHE A 1 252 ? -10.348 15.253 5.542 1.00 94.56 252 PHE A CA 1
ATOM 1921 C C . PHE A 1 252 ? -9.330 16.387 5.525 1.00 94.56 252 PHE A C 1
ATOM 1923 O O . PHE A 1 252 ? -9.588 17.475 5.011 1.00 94.56 252 PHE A O 1
ATOM 1930 N N . LEU A 1 253 ? -8.138 16.092 6.036 1.00 92.50 253 LEU A N 1
ATOM 1931 C CA . LEU A 1 253 ? -6.968 16.949 5.903 1.00 92.50 253 LEU A CA 1
ATOM 1932 C C . LEU A 1 253 ? -6.052 16.393 4.806 1.00 92.50 253 LEU A C 1
ATOM 1934 O O . LEU A 1 253 ? -5.744 15.199 4.792 1.00 92.50 253 LEU A O 1
ATOM 1938 N N . ASN A 1 254 ? -5.619 17.272 3.896 1.00 92.94 254 ASN A N 1
ATOM 1939 C CA . ASN A 1 254 ? -4.700 16.967 2.792 1.00 92.94 254 ASN A CA 1
ATOM 1940 C C . ASN A 1 254 ? -5.149 15.796 1.904 1.00 92.94 254 ASN A C 1
ATOM 1942 O O . ASN A 1 254 ? -4.330 14.951 1.543 1.00 92.94 254 ASN A O 1
ATOM 1946 N N . ALA A 1 255 ? -6.437 15.738 1.562 1.00 94.56 255 ALA A N 1
ATOM 1947 C CA . ALA A 1 255 ? -7.007 14.656 0.768 1.00 94.56 255 ALA A CA 1
ATOM 1948 C C . ALA A 1 255 ? -7.800 15.163 -0.438 1.00 94.56 255 ALA A C 1
ATOM 1950 O O . ALA A 1 255 ? -8.486 16.188 -0.369 1.00 94.56 255 ALA A O 1
ATOM 1951 N N . VAL A 1 256 ? -7.762 14.379 -1.508 1.00 94.81 256 VAL A N 1
ATOM 1952 C CA . VAL A 1 256 ? -8.638 14.494 -2.672 1.00 94.81 256 VAL A CA 1
ATOM 1953 C C . VAL A 1 256 ? -9.401 13.191 -2.880 1.00 94.81 256 VAL A C 1
ATOM 1955 O O . VAL A 1 256 ? -8.908 12.111 -2.557 1.00 94.81 256 VAL A O 1
ATOM 1958 N N . THR A 1 257 ? -10.619 13.307 -3.400 1.00 95.31 257 THR A N 1
ATOM 1959 C CA . THR A 1 257 ? -11.471 12.197 -3.825 1.00 95.31 257 THR A CA 1
ATOM 1960 C C . THR A 1 257 ? -11.429 12.147 -5.342 1.00 95.31 257 THR A C 1
ATOM 1962 O O . THR A 1 257 ? -11.794 13.123 -5.999 1.00 95.31 257 THR A O 1
ATOM 1965 N N . CYS A 1 258 ? -10.982 11.023 -5.891 1.00 94.69 258 CYS A N 1
ATOM 1966 C CA . CYS A 1 258 ? -10.896 10.773 -7.324 1.00 94.69 258 CYS A CA 1
ATOM 1967 C C . CYS A 1 258 ? -11.855 9.630 -7.707 1.00 94.69 258 CYS A C 1
ATOM 1969 O O . CYS A 1 258 ? -11.830 8.579 -7.064 1.00 94.69 258 CYS A O 1
ATOM 1971 N N . PRO A 1 259 ? -12.696 9.787 -8.743 1.00 93.00 259 PRO A N 1
ATOM 1972 C CA . PRO A 1 259 ? -13.669 8.770 -9.136 1.00 93.00 259 PRO A CA 1
ATOM 1973 C C . PRO A 1 259 ? -13.002 7.539 -9.766 1.00 93.00 259 PRO A C 1
ATOM 1975 O O . PRO A 1 259 ? -11.948 7.644 -10.395 1.00 93.00 259 PRO A O 1
ATOM 1978 N N . ALA A 1 260 ? -13.680 6.386 -9.694 1.00 91.12 260 ALA A N 1
ATOM 1979 C CA . ALA A 1 260 ? -13.235 5.124 -10.302 1.00 91.12 260 ALA A CA 1
ATOM 1980 C C . ALA A 1 260 ? -12.941 5.228 -11.811 1.00 91.12 260 ALA A C 1
ATOM 1982 O O . ALA A 1 260 ? -12.120 4.486 -12.344 1.00 91.12 260 ALA A O 1
ATOM 1983 N N . SER A 1 261 ? -13.587 6.168 -12.513 1.00 90.44 261 SER A N 1
ATOM 1984 C CA . SER A 1 261 ? -13.384 6.401 -13.947 1.00 90.44 261 SER A CA 1
ATOM 1985 C C . SER A 1 261 ? -11.963 6.841 -14.310 1.00 90.44 261 SER A C 1
ATOM 1987 O O . SER A 1 261 ? -11.611 6.818 -15.486 1.00 90.44 261 SER A O 1
ATOM 1989 N N . LEU A 1 262 ? -11.159 7.277 -13.334 1.00 89.38 262 LEU A N 1
ATOM 1990 C CA . LEU A 1 262 ? -9.775 7.686 -13.565 1.00 89.38 262 LEU A CA 1
ATOM 1991 C C . LEU A 1 262 ? -8.838 6.489 -13.821 1.00 89.38 262 LEU A C 1
ATOM 1993 O O . LEU A 1 262 ? -7.816 6.657 -14.489 1.00 89.38 262 LEU A O 1
ATOM 1997 N N . GLY A 1 263 ? -9.205 5.301 -13.333 1.00 88.62 263 GLY A N 1
ATOM 1998 C CA . GLY A 1 263 ? -8.425 4.068 -13.442 1.00 88.62 263 GLY A CA 1
ATOM 1999 C C . GLY A 1 263 ? -8.081 3.456 -12.084 1.00 88.62 263 GLY A C 1
ATOM 2000 O O . GLY A 1 263 ? -8.509 3.941 -11.033 1.00 88.62 263 GLY A O 1
ATOM 2001 N N . ASN A 1 264 ? -7.299 2.377 -12.119 1.00 92.19 264 ASN A N 1
ATOM 2002 C CA . ASN A 1 264 ? -6.824 1.707 -10.913 1.00 92.19 264 ASN A CA 1
ATOM 2003 C C . ASN A 1 264 ? -5.568 2.394 -10.379 1.00 92.19 264 ASN A C 1
ATOM 2005 O O . ASN A 1 264 ? -4.780 2.967 -11.131 1.00 92.19 264 ASN A O 1
ATOM 2009 N N . TRP A 1 265 ? -5.378 2.296 -9.068 1.00 93.31 265 TRP A N 1
ATOM 2010 C CA . TRP A 1 265 ? -4.216 2.830 -8.372 1.00 93.31 265 TRP A CA 1
ATOM 2011 C C . TRP A 1 265 ? -3.310 1.692 -7.939 1.00 93.31 265 TRP A C 1
ATOM 2013 O O . TRP A 1 265 ? -3.768 0.731 -7.315 1.00 93.31 265 TRP A O 1
ATOM 2023 N N . ILE A 1 266 ? -2.024 1.828 -8.237 1.00 93.38 266 ILE A N 1
ATOM 2024 C CA . ILE A 1 266 ? -0.986 0.905 -7.795 1.00 93.38 266 ILE A CA 1
ATOM 2025 C C . ILE A 1 266 ? 0.038 1.637 -6.955 1.00 93.38 266 ILE A C 1
ATOM 2027 O O . ILE A 1 266 ? 0.225 2.844 -7.076 1.00 93.38 266 ILE A O 1
ATOM 2031 N N . ARG A 1 267 ? 0.745 0.867 -6.139 1.00 93.50 267 ARG A N 1
ATOM 2032 C CA . ARG A 1 267 ? 1.940 1.332 -5.452 1.00 93.50 267 ARG A CA 1
ATOM 2033 C C . ARG A 1 267 ? 3.147 0.818 -6.213 1.00 93.50 267 ARG A C 1
ATOM 2035 O O . ARG A 1 267 ? 3.254 -0.383 -6.468 1.00 93.50 267 ARG A O 1
ATOM 2042 N N . PHE A 1 268 ? 4.086 1.693 -6.533 1.00 95.31 268 PHE A N 1
ATOM 2043 C CA . PHE A 1 268 ? 5.396 1.307 -7.039 1.00 95.31 268 PHE A CA 1
ATOM 2044 C C . PHE A 1 268 ? 6.441 1.675 -5.987 1.00 95.31 268 PHE A C 1
ATOM 2046 O O . PHE A 1 268 ? 6.441 2.779 -5.444 1.00 95.31 268 PHE A O 1
ATOM 2053 N N . ALA A 1 269 ? 7.332 0.744 -5.658 1.00 93.56 269 ALA A N 1
ATOM 2054 C CA . ALA A 1 269 ? 8.498 1.034 -4.836 1.00 93.56 269 ALA A CA 1
ATOM 2055 C C . ALA A 1 269 ? 9.731 0.314 -5.380 1.00 93.56 269 ALA A C 1
ATOM 2057 O O . ALA A 1 269 ? 9.637 -0.825 -5.836 1.00 93.56 269 ALA A O 1
ATOM 2058 N N . PHE A 1 270 ? 10.884 0.976 -5.324 1.00 93.62 270 PHE A N 1
ATOM 2059 C CA . PHE A 1 270 ? 12.155 0.409 -5.768 1.00 93.62 270 PHE A CA 1
ATOM 2060 C C . PHE A 1 270 ? 13.336 0.998 -4.992 1.00 93.62 270 PHE A C 1
ATOM 2062 O O . PHE A 1 270 ? 13.265 2.106 -4.456 1.00 93.62 270 PHE A O 1
ATOM 2069 N N . ASN A 1 271 ? 14.429 0.249 -4.916 1.00 91.94 271 ASN A N 1
ATOM 2070 C CA . ASN A 1 271 ? 15.683 0.633 -4.273 1.00 91.94 271 ASN A CA 1
ATOM 2071 C C . ASN A 1 271 ? 16.886 0.019 -5.010 1.00 91.94 271 ASN A C 1
ATOM 2073 O O . ASN A 1 271 ? 16.742 -0.526 -6.104 1.00 91.94 271 ASN A O 1
ATOM 2077 N N . ASN A 1 272 ? 18.079 0.133 -4.414 1.00 90.81 272 ASN A N 1
ATOM 2078 C CA . ASN A 1 272 ? 19.341 -0.332 -5.003 1.00 90.81 272 ASN A CA 1
ATOM 2079 C C . ASN A 1 272 ? 19.604 0.279 -6.387 1.00 90.81 272 ASN A C 1
ATOM 2081 O O . ASN A 1 272 ? 20.147 -0.377 -7.272 1.00 90.81 272 ASN A O 1
ATOM 2085 N N . ALA A 1 273 ? 19.181 1.532 -6.575 1.00 89.75 273 ALA A N 1
ATOM 2086 C CA . ALA A 1 273 ? 19.463 2.260 -7.795 1.00 89.75 273 ALA A CA 1
ATOM 2087 C C . ALA A 1 273 ? 20.965 2.573 -7.875 1.00 89.75 273 ALA A C 1
ATOM 2089 O O . ALA A 1 273 ? 21.521 3.116 -6.919 1.00 89.75 273 ALA A O 1
ATOM 2090 N N . ASN A 1 274 ? 21.615 2.238 -8.992 1.00 87.56 274 ASN A N 1
ATOM 2091 C CA . ASN A 1 274 ? 23.040 2.505 -9.245 1.00 87.56 274 ASN A CA 1
ATOM 2092 C C . ASN A 1 274 ? 23.298 3.991 -9.572 1.00 87.56 274 ASN A C 1
ATOM 2094 O O . ASN A 1 274 ? 23.802 4.341 -10.635 1.00 87.56 274 ASN A O 1
ATOM 2098 N N . LEU A 1 275 ? 22.921 4.882 -8.661 1.00 82.06 275 LEU A N 1
ATOM 2099 C CA . LEU A 1 275 ? 23.073 6.323 -8.835 1.00 82.06 275 LEU A CA 1
ATOM 2100 C C . LEU A 1 275 ? 24.360 6.794 -8.150 1.00 82.06 275 LEU A C 1
ATOM 2102 O O . LEU A 1 275 ? 24.647 6.377 -7.028 1.00 82.06 275 LEU A O 1
ATOM 2106 N N . ASP A 1 276 ? 25.094 7.704 -8.796 1.00 66.94 276 ASP A N 1
ATOM 2107 C CA . ASP A 1 276 ? 26.389 8.221 -8.314 1.00 66.94 276 ASP A CA 1
ATOM 2108 C C . ASP A 1 276 ? 26.317 8.851 -6.913 1.00 66.94 276 ASP A C 1
ATOM 2110 O O . ASP A 1 276 ? 27.294 8.841 -6.164 1.00 66.94 276 ASP A O 1
ATOM 2114 N N . THR A 1 277 ? 25.151 9.377 -6.525 1.00 63.34 277 THR A N 1
ATOM 2115 C CA . THR A 1 277 ? 24.899 9.843 -5.158 1.00 63.34 277 THR A CA 1
ATOM 2116 C C . THR A 1 277 ? 23.597 9.258 -4.618 1.00 63.34 277 THR A C 1
ATOM 2118 O O . THR A 1 277 ? 22.524 9.465 -5.188 1.00 63.34 277 THR A O 1
ATOM 2121 N N . SER A 1 278 ? 23.674 8.560 -3.484 1.00 55.25 278 SER A N 1
ATOM 2122 C CA . SER A 1 278 ? 22.504 8.059 -2.759 1.00 55.25 278 SER A CA 1
ATOM 2123 C C . SER A 1 278 ? 21.735 9.212 -2.104 1.00 55.25 278 SER A C 1
ATOM 2125 O O . SER A 1 278 ? 22.334 9.988 -1.361 1.00 55.25 278 SER A O 1
ATOM 2127 N N . GLY A 1 279 ? 20.418 9.298 -2.320 1.00 58.81 279 GLY A N 1
ATOM 2128 C CA . GLY A 1 279 ? 19.548 10.293 -1.667 1.00 58.81 279 GLY A CA 1
ATOM 2129 C C . GLY A 1 279 ? 18.969 11.386 -2.575 1.00 58.81 279 GLY A C 1
ATOM 2130 O O . GLY A 1 279 ? 18.412 12.350 -2.062 1.00 58.81 279 GLY A O 1
ATOM 2131 N N . GLN A 1 280 ? 19.090 11.260 -3.899 1.00 77.25 280 GLN A N 1
ATOM 2132 C CA . GLN A 1 280 ? 18.501 12.209 -4.852 1.00 77.25 280 GLN A CA 1
ATOM 2133 C C . GLN A 1 280 ? 16.962 12.144 -4.872 1.00 77.25 280 GLN A C 1
ATOM 2135 O O . GLN A 1 280 ? 16.361 11.153 -4.448 1.00 77.25 280 GLN A O 1
ATOM 2140 N N . PHE A 1 281 ? 16.317 13.209 -5.363 1.00 90.19 281 PHE A N 1
ATOM 2141 C CA . PHE A 1 281 ? 14.890 13.189 -5.689 1.00 90.19 281 PHE A CA 1
ATOM 2142 C C . PHE A 1 281 ? 14.659 12.498 -7.038 1.00 90.19 281 PHE A C 1
ATOM 2144 O O . PHE A 1 281 ? 15.429 12.672 -7.982 1.00 90.19 281 PHE A O 1
ATOM 2151 N N . LEU A 1 282 ? 13.569 11.743 -7.133 1.00 92.94 282 LEU A N 1
ATOM 2152 C CA . LEU A 1 282 ? 13.031 11.239 -8.389 1.00 92.94 282 LEU A CA 1
ATOM 2153 C C . LEU A 1 282 ? 11.923 12.186 -8.852 1.00 92.94 282 LEU A C 1
ATOM 2155 O O . LEU A 1 282 ? 10.960 12.416 -8.119 1.00 92.94 282 LEU A O 1
ATOM 2159 N N . PHE A 1 283 ? 12.048 12.707 -10.063 1.00 93.75 283 PHE A N 1
ATOM 2160 C CA . PHE A 1 283 ? 10.973 13.400 -10.754 1.00 93.75 283 PHE A CA 1
ATOM 2161 C C . PHE A 1 283 ? 10.200 12.403 -11.607 1.00 93.75 283 PHE A C 1
ATOM 2163 O O . PHE A 1 283 ? 10.788 11.585 -12.317 1.00 93.75 283 PHE A O 1
ATOM 2170 N N . ILE A 1 284 ? 8.878 12.486 -11.532 1.00 95.12 284 ILE A N 1
ATOM 2171 C CA . ILE A 1 284 ? 7.966 11.644 -12.300 1.00 95.12 284 ILE A CA 1
ATOM 2172 C C . ILE A 1 284 ? 7.082 12.562 -13.117 1.00 95.12 284 ILE A C 1
ATOM 2174 O O . ILE A 1 284 ? 6.455 13.445 -12.537 1.00 95.12 284 ILE A O 1
ATOM 2178 N N . THR A 1 285 ? 7.002 12.344 -14.425 1.00 93.50 285 THR A N 1
ATOM 2179 C CA . THR A 1 285 ? 6.039 13.034 -15.287 1.00 93.50 285 THR A CA 1
ATOM 2180 C C . THR A 1 285 ? 5.107 12.054 -15.975 1.00 93.50 285 THR A C 1
ATOM 2182 O O . THR A 1 285 ? 5.540 11.009 -16.456 1.00 93.50 285 THR A O 1
ATOM 2185 N N . ASP A 1 286 ? 3.817 12.381 -16.027 1.00 91.25 286 ASP A N 1
ATOM 2186 C CA . ASP A 1 286 ? 2.839 11.621 -16.808 1.00 91.25 286 ASP A CA 1
ATOM 2187 C C . ASP A 1 286 ? 2.791 12.183 -18.233 1.00 91.25 286 ASP A C 1
ATOM 2189 O O . ASP A 1 286 ? 2.535 13.372 -18.452 1.00 91.25 286 ASP A O 1
ATOM 2193 N N . SER A 1 287 ? 3.029 11.311 -19.212 1.00 84.75 287 SER A N 1
ATOM 2194 C CA . SER A 1 287 ? 2.992 11.646 -20.643 1.00 84.75 287 SER A CA 1
ATOM 2195 C C . SER A 1 287 ? 1.679 12.289 -21.110 1.00 84.75 287 SER A C 1
ATOM 2197 O O . SER A 1 287 ? 1.659 12.964 -22.138 1.00 84.75 287 SER A O 1
ATOM 2199 N N . THR A 1 288 ? 0.579 12.088 -20.381 1.00 79.81 288 THR A N 1
ATOM 2200 C CA . THR A 1 288 ? -0.760 12.540 -20.778 1.00 79.81 288 THR A CA 1
ATOM 2201 C C . THR A 1 288 ? -1.109 13.952 -20.318 1.00 79.81 288 THR A C 1
ATOM 2203 O O . THR A 1 288 ? -2.018 14.557 -20.884 1.00 79.81 288 THR A O 1
ATOM 2206 N N . ASN A 1 289 ? -0.426 14.485 -19.303 1.00 74.38 289 ASN A N 1
ATOM 2207 C CA . ASN A 1 289 ? -0.769 15.784 -18.717 1.00 74.38 289 ASN A CA 1
ATOM 2208 C C . ASN A 1 289 ? 0.443 16.686 -18.430 1.00 74.38 289 ASN A C 1
ATOM 2210 O O . ASN A 1 289 ? 0.250 17.818 -17.994 1.00 74.38 289 ASN A O 1
ATOM 2214 N N . SER A 1 290 ? 1.671 16.219 -18.695 1.00 74.06 290 SER A N 1
ATOM 2215 C CA . SER A 1 290 ? 2.929 16.951 -18.463 1.00 74.06 290 SER A CA 1
ATOM 2216 C C . SER A 1 290 ? 3.136 17.428 -17.020 1.00 74.06 290 SER A C 1
ATOM 2218 O O . SER A 1 290 ? 4.049 18.211 -16.752 1.00 74.06 290 SER A O 1
ATOM 2220 N N . ASN A 1 291 ? 2.311 16.966 -16.083 1.00 83.75 291 ASN A N 1
ATOM 2221 C CA . ASN A 1 291 ? 2.461 17.277 -14.678 1.00 83.75 291 ASN A CA 1
ATOM 2222 C C . ASN A 1 291 ? 3.658 16.528 -14.096 1.00 83.75 291 ASN A C 1
ATOM 2224 O O . ASN A 1 291 ? 4.028 15.462 -14.590 1.00 83.75 291 ASN A O 1
ATOM 2228 N N . GLN A 1 292 ? 4.221 17.054 -13.008 1.00 90.00 292 GLN A N 1
ATOM 2229 C CA . GLN A 1 292 ? 5.392 16.477 -12.362 1.00 90.00 292 GLN A CA 1
ATOM 2230 C C . GLN A 1 292 ? 5.172 16.259 -10.866 1.00 90.00 292 GLN A C 1
ATOM 2232 O O . GLN A 1 292 ? 4.855 17.208 -10.152 1.00 90.00 292 GLN A O 1
ATOM 2237 N N . ALA A 1 293 ? 5.434 15.047 -10.380 1.00 93.44 293 ALA A N 1
ATOM 2238 C CA . ALA A 1 293 ? 5.608 14.765 -8.956 1.00 93.44 293 ALA A CA 1
ATOM 2239 C C . ALA A 1 293 ? 7.086 14.595 -8.588 1.00 93.44 293 ALA A C 1
ATOM 2241 O O . ALA A 1 293 ? 7.933 14.277 -9.425 1.00 93.44 293 ALA A O 1
ATOM 2242 N N . VAL A 1 294 ? 7.380 14.799 -7.302 1.00 93.31 294 VAL A N 1
ATOM 2243 C CA . VAL A 1 294 ? 8.721 14.678 -6.723 1.00 93.31 294 VAL A CA 1
ATOM 2244 C C . VAL A 1 294 ? 8.685 13.635 -5.615 1.00 93.31 294 VAL A C 1
ATOM 2246 O O . VAL A 1 294 ? 7.866 13.722 -4.699 1.00 93.31 294 VAL A O 1
ATOM 2249 N N . VAL A 1 295 ? 9.581 12.654 -5.683 1.00 92.69 295 VAL A N 1
ATOM 2250 C CA . VAL A 1 295 ? 9.634 11.529 -4.746 1.00 92.69 295 VAL A CA 1
ATOM 2251 C C . VAL A 1 295 ? 11.003 11.478 -4.065 1.00 92.69 295 VAL A C 1
ATOM 2253 O O . VAL A 1 295 ? 12.016 11.307 -4.746 1.00 92.69 295 VAL A O 1
ATOM 2256 N N . PRO A 1 296 ? 11.079 11.596 -2.727 1.00 90.31 296 PRO A N 1
ATOM 2257 C CA . PRO A 1 296 ? 12.339 11.463 -2.005 1.00 90.31 296 PRO A CA 1
ATOM 2258 C C . PRO A 1 296 ? 12.778 10.001 -1.869 1.00 90.31 296 PRO A C 1
ATOM 2260 O O . PRO A 1 296 ? 11.966 9.111 -1.569 1.00 90.31 296 PRO A O 1
ATOM 2263 N N . SER A 1 297 ? 14.091 9.779 -1.970 1.00 88.25 297 SER A N 1
ATOM 2264 C CA . SER A 1 297 ? 14.725 8.555 -1.479 1.00 88.25 297 SER A CA 1
ATOM 2265 C C . SER A 1 297 ? 14.879 8.611 0.040 1.00 88.25 297 SER A C 1
ATOM 2267 O O . SER A 1 297 ? 15.378 9.599 0.578 1.00 88.25 297 SER A O 1
ATOM 2269 N N . LEU A 1 298 ? 14.448 7.564 0.751 1.00 85.38 298 LEU A N 1
ATOM 2270 C CA . LEU A 1 298 ? 14.456 7.555 2.218 1.00 85.38 298 LEU A CA 1
ATOM 2271 C C . LEU A 1 298 ? 15.123 6.308 2.798 1.00 85.38 298 LEU A C 1
ATOM 2273 O O . LEU A 1 298 ? 14.836 5.175 2.409 1.00 85.38 298 LEU A O 1
ATOM 2277 N N . HIS A 1 299 ? 15.977 6.532 3.799 1.00 80.31 299 HIS A N 1
ATOM 2278 C CA . HIS A 1 299 ? 16.799 5.493 4.421 1.00 80.31 299 HIS A CA 1
ATOM 2279 C C . HIS A 1 299 ? 15.974 4.473 5.220 1.00 80.31 299 HIS A C 1
ATOM 2281 O O . HIS A 1 299 ? 16.147 3.268 5.064 1.00 80.31 299 HIS A O 1
ATOM 2287 N N . LYS A 1 300 ? 15.036 4.947 6.051 1.00 74.25 300 LYS A N 1
ATOM 2288 C CA . LYS A 1 300 ? 14.306 4.129 7.039 1.00 74.25 300 LYS A CA 1
ATOM 2289 C C . LYS A 1 300 ? 12.952 3.590 6.549 1.00 74.25 300 LYS A C 1
ATOM 2291 O O . LYS A 1 300 ? 12.082 3.291 7.365 1.00 74.25 300 LYS A O 1
ATOM 2296 N N . ARG A 1 301 ? 12.738 3.463 5.232 1.00 77.25 301 ARG A N 1
ATOM 2297 C CA . ARG A 1 301 ? 11.508 2.829 4.721 1.00 77.25 301 ARG A CA 1
ATOM 2298 C C . ARG A 1 301 ? 11.473 1.363 5.151 1.00 77.25 301 ARG A C 1
ATOM 2300 O O . ARG A 1 301 ? 12.479 0.667 5.067 1.00 77.25 301 ARG A O 1
ATOM 2307 N N . LEU A 1 302 ? 10.309 0.889 5.592 1.00 74.06 302 LEU A N 1
ATOM 2308 C CA . LEU A 1 302 ? 10.153 -0.500 6.029 1.00 74.06 302 LEU A CA 1
ATOM 2309 C C . LEU A 1 302 ? 10.194 -1.487 4.840 1.00 74.06 302 LEU A C 1
ATOM 2311 O O . LEU A 1 302 ? 10.816 -2.536 4.943 1.00 74.06 302 LEU A O 1
ATOM 2315 N N . THR A 1 303 ? 9.665 -1.109 3.675 1.00 79.12 303 THR A N 1
ATOM 2316 C CA . THR A 1 303 ? 9.926 -1.785 2.391 1.00 79.12 303 THR A CA 1
ATOM 2317 C C . THR A 1 303 ? 10.855 -0.937 1.553 1.00 79.12 303 THR A C 1
ATOM 2319 O O . THR A 1 303 ? 10.659 0.278 1.507 1.00 79.12 303 THR A O 1
ATOM 2322 N N . HIS A 1 304 ? 11.757 -1.573 0.810 1.00 85.88 304 HIS A N 1
ATOM 2323 C CA . HIS A 1 304 ? 12.684 -0.883 -0.088 1.00 85.88 304 HIS A CA 1
ATOM 2324 C C . HIS A 1 304 ? 13.454 0.248 0.632 1.00 85.88 304 HIS A C 1
ATOM 2326 O O . HIS A 1 304 ? 13.340 1.414 0.246 1.00 85.88 304 HIS A O 1
ATOM 2332 N N . PRO A 1 305 ? 14.204 -0.063 1.712 1.00 84.38 305 PRO A N 1
ATOM 2333 C CA . PRO A 1 305 ? 15.056 0.925 2.373 1.00 84.38 305 PRO A CA 1
ATOM 2334 C C . PRO A 1 305 ? 16.058 1.509 1.371 1.00 84.38 305 PRO A C 1
ATOM 2336 O O . PRO A 1 305 ? 16.475 0.816 0.438 1.00 84.38 305 PRO A O 1
ATOM 2339 N N . ASN A 1 306 ? 16.446 2.773 1.570 1.00 86.00 306 ASN A N 1
ATOM 2340 C CA . ASN A 1 306 ? 17.255 3.550 0.616 1.00 86.00 306 ASN A CA 1
ATOM 2341 C C . ASN A 1 306 ? 16.611 3.653 -0.776 1.00 86.00 306 ASN A C 1
ATOM 2343 O O . ASN A 1 306 ? 17.293 3.572 -1.798 1.00 86.00 306 ASN A O 1
ATOM 2347 N N . GLY A 1 307 ? 15.286 3.772 -0.809 1.00 89.81 307 GLY A N 1
ATOM 2348 C CA . GLY A 1 307 ? 14.505 3.685 -2.034 1.00 89.81 307 GLY A CA 1
ATOM 2349 C C . GLY A 1 307 ? 13.419 4.740 -2.165 1.00 89.81 307 GLY A C 1
ATOM 2350 O O . GLY A 1 307 ? 13.169 5.555 -1.267 1.00 89.81 307 GLY A O 1
ATOM 2351 N N . TYR A 1 308 ? 12.750 4.662 -3.306 1.00 92.31 308 TYR A N 1
ATOM 2352 C CA . TYR A 1 308 ? 11.634 5.499 -3.715 1.00 92.31 308 TYR A CA 1
ATOM 2353 C C . TYR A 1 308 ? 10.330 4.722 -3.551 1.00 92.31 308 TYR A C 1
ATOM 2355 O O . TYR A 1 308 ? 10.290 3.501 -3.716 1.00 92.31 308 TYR A O 1
ATOM 2363 N N . MET A 1 309 ? 9.261 5.434 -3.211 1.00 92.12 309 MET A N 1
ATOM 2364 C CA . MET A 1 309 ? 7.918 4.879 -3.109 1.00 92.12 309 MET A CA 1
ATOM 2365 C C . MET A 1 309 ? 6.915 5.933 -3.557 1.00 92.12 309 MET A C 1
ATOM 2367 O O . MET A 1 309 ? 7.026 7.084 -3.133 1.00 92.12 309 MET A O 1
ATOM 2371 N N . MET A 1 310 ? 5.994 5.519 -4.418 1.00 94.19 310 MET A N 1
ATOM 2372 C CA . MET A 1 310 ? 4.977 6.358 -5.028 1.00 94.19 310 MET A CA 1
ATOM 2373 C C . MET A 1 310 ? 3.727 5.538 -5.326 1.00 94.19 310 MET A C 1
ATOM 2375 O O . MET A 1 310 ? 3.810 4.324 -5.529 1.00 94.19 310 MET A O 1
ATOM 2379 N N . ASP A 1 311 ? 2.601 6.228 -5.417 1.00 94.00 311 ASP A N 1
ATOM 2380 C CA . ASP A 1 311 ? 1.356 5.675 -5.931 1.00 94.00 311 ASP A CA 1
ATOM 2381 C C . ASP A 1 311 ? 1.125 6.230 -7.338 1.00 94.00 311 ASP A C 1
ATOM 2383 O O . ASP A 1 311 ? 1.395 7.401 -7.591 1.00 94.00 311 ASP A O 1
ATOM 2387 N N . LEU A 1 312 ? 0.699 5.391 -8.278 1.00 94.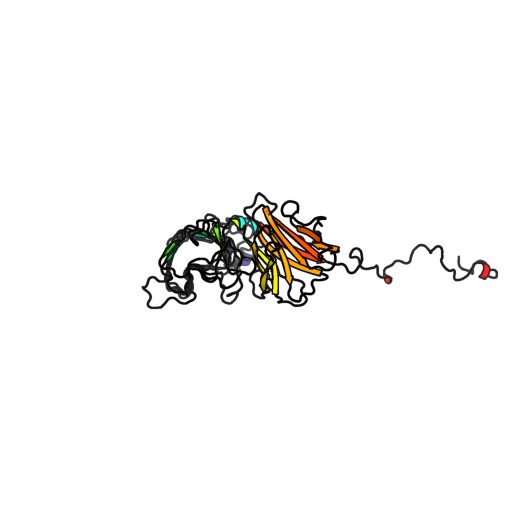56 312 LEU A N 1
ATOM 2388 C CA . LEU A 1 312 ? 0.521 5.763 -9.683 1.00 94.56 312 LEU A CA 1
ATOM 2389 C C . LEU A 1 312 ? -0.789 5.188 -10.217 1.00 94.56 312 LEU A C 1
ATOM 2391 O O . LEU A 1 312 ? -1.270 4.155 -9.744 1.00 94.56 312 LEU A O 1
ATOM 2395 N N . LEU A 1 313 ? -1.339 5.830 -11.244 1.00 93.62 313 LEU A N 1
ATOM 2396 C CA . LEU A 1 313 ? -2.448 5.270 -12.006 1.00 93.62 313 LEU A CA 1
ATOM 2397 C C . LEU A 1 313 ? -1.930 4.196 -12.964 1.00 93.62 313 LEU A C 1
ATOM 2399 O O . LEU A 1 313 ? -0.880 4.346 -13.595 1.00 93.62 313 LEU A O 1
ATOM 2403 N N . THR A 1 314 ? -2.691 3.119 -13.112 1.00 93.88 314 THR A N 1
ATOM 2404 C CA . THR A 1 314 ? -2.416 2.107 -14.134 1.00 93.88 314 THR A CA 1
ATOM 2405 C C . THR A 1 314 ? -2.789 2.613 -15.522 1.00 93.88 314 THR A C 1
ATOM 2407 O O . THR A 1 314 ? -3.491 3.610 -15.702 1.00 93.88 314 THR A O 1
ATOM 2410 N N . ASN A 1 315 ? -2.309 1.898 -16.533 1.00 93.88 315 ASN A N 1
ATOM 2411 C CA . ASN A 1 315 ? -2.555 2.136 -17.950 1.00 93.88 315 ASN A CA 1
ATOM 2412 C C . ASN A 1 315 ? -2.007 3.487 -18.439 1.00 93.88 315 ASN A C 1
ATOM 2414 O O . ASN A 1 315 ? -2.561 4.124 -19.336 1.00 93.88 315 ASN A O 1
ATOM 2418 N N . ARG A 1 316 ? -0.886 3.912 -17.845 1.00 93.31 316 ARG A N 1
ATOM 2419 C CA . ARG A 1 316 ? -0.185 5.168 -18.134 1.00 93.31 316 ARG A CA 1
ATOM 2420 C C . ARG A 1 316 ? 1.271 4.926 -18.523 1.00 93.31 316 ARG A C 1
ATOM 2422 O O . ARG A 1 316 ? 1.841 3.860 -18.269 1.00 93.31 316 ARG A O 1
ATOM 2429 N N . VAL A 1 317 ? 1.854 5.953 -19.137 1.00 95.19 317 VAL A N 1
ATOM 2430 C CA . VAL A 1 317 ? 3.284 6.044 -19.434 1.00 95.19 317 VAL A CA 1
ATOM 2431 C C . VAL A 1 317 ? 3.868 7.164 -18.581 1.00 95.19 317 VAL A C 1
ATOM 2433 O O . VAL A 1 317 ? 3.444 8.318 -18.713 1.00 95.19 317 VAL A O 1
ATOM 2436 N N . TYR A 1 318 ? 4.827 6.816 -17.727 1.00 96.38 318 TYR A N 1
ATOM 2437 C CA . TYR A 1 318 ? 5.523 7.757 -16.857 1.00 96.38 318 TYR A CA 1
ATOM 2438 C C . TYR A 1 318 ? 6.990 7.875 -17.235 1.00 96.38 318 TYR A C 1
ATOM 2440 O O . TYR A 1 318 ? 7.658 6.861 -17.432 1.00 96.38 318 TYR A O 1
ATOM 2448 N N . THR A 1 319 ? 7.509 9.096 -17.250 1.00 95.38 319 THR A N 1
ATOM 2449 C CA . THR A 1 319 ? 8.939 9.352 -17.411 1.00 95.38 319 THR A CA 1
ATOM 2450 C C . THR A 1 319 ? 9.557 9.627 -16.056 1.00 95.38 319 THR A C 1
ATOM 2452 O O . THR A 1 319 ? 9.119 10.510 -15.319 1.00 95.38 319 THR A O 1
ATOM 2455 N N . PHE A 1 320 ? 10.566 8.836 -15.719 1.00 94.75 320 PHE A N 1
ATOM 2456 C CA . PHE A 1 320 ? 11.322 8.926 -14.485 1.00 94.75 320 PHE A CA 1
ATOM 2457 C C . PHE A 1 320 ? 12.648 9.621 -14.783 1.00 94.75 320 PHE A C 1
ATOM 2459 O O . PHE A 1 320 ? 13.364 9.258 -15.718 1.00 94.75 320 PHE A O 1
ATOM 2466 N N . SER A 1 321 ? 12.984 10.633 -13.988 1.00 91.50 321 SER A N 1
ATOM 2467 C CA . SER A 1 321 ? 14.285 11.291 -14.058 1.00 91.50 321 SER A CA 1
ATOM 2468 C C . SER A 1 321 ? 14.836 11.548 -12.663 1.00 91.50 321 SER A C 1
ATOM 2470 O O . SER A 1 321 ? 14.163 12.064 -11.773 1.00 91.50 321 SER A O 1
ATOM 2472 N N . PHE A 1 322 ? 16.082 11.147 -12.450 1.00 90.19 322 PHE A N 1
ATOM 2473 C CA . PHE A 1 322 ? 16.753 11.315 -11.169 1.00 90.19 322 PHE A CA 1
ATOM 2474 C C . PHE A 1 322 ? 17.463 12.665 -11.133 1.00 90.19 322 PHE A C 1
ATOM 2476 O O . PHE A 1 322 ? 18.182 13.039 -12.064 1.00 90.19 322 PHE A O 1
ATOM 2483 N N . GLN A 1 323 ? 17.262 13.412 -10.053 1.00 87.12 323 GLN A N 1
ATOM 2484 C CA . GLN A 1 323 ? 17.853 14.731 -9.892 1.00 87.12 323 GLN A CA 1
ATOM 2485 C C . GLN A 1 323 ? 19.380 14.646 -9.824 1.00 87.12 323 GLN A C 1
ATOM 2487 O O . GLN A 1 323 ? 19.908 14.178 -8.828 1.00 87.12 323 GLN A O 1
ATOM 2492 N N . ASN A 1 324 ? 20.093 15.216 -10.798 1.00 75.12 324 ASN A N 1
ATOM 2493 C CA . ASN A 1 324 ? 21.563 15.229 -10.842 1.00 75.12 324 ASN A CA 1
ATOM 2494 C C . ASN A 1 324 ? 22.205 13.827 -10.946 1.00 75.12 324 ASN A C 1
ATOM 2496 O O . ASN A 1 324 ? 23.355 13.658 -10.540 1.00 75.12 324 ASN A O 1
ATOM 2500 N N . ALA A 1 325 ? 21.499 12.809 -11.453 1.00 72.25 325 ALA A N 1
ATOM 2501 C CA . ALA A 1 325 ? 22.117 11.515 -11.749 1.00 72.25 325 ALA A CA 1
ATOM 2502 C C . ALA A 1 325 ? 22.676 11.482 -13.170 1.00 72.25 325 ALA A C 1
ATOM 2504 O O . ALA A 1 325 ? 21.966 11.811 -14.124 1.00 72.25 325 ALA A O 1
ATOM 2505 N N . ASN A 1 326 ? 23.897 10.973 -13.331 1.00 68.00 326 ASN A N 1
ATOM 2506 C CA . ASN A 1 326 ? 24.410 10.609 -14.643 1.00 68.00 326 ASN A CA 1
ATOM 2507 C C . ASN A 1 326 ? 23.942 9.192 -15.012 1.00 68.00 326 ASN A C 1
ATOM 2509 O O . ASN A 1 326 ? 24.679 8.217 -14.910 1.00 68.00 326 ASN A O 1
ATOM 2513 N N . THR A 1 327 ? 22.679 9.071 -15.420 1.00 66.12 327 THR A N 1
ATOM 2514 C CA . THR A 1 327 ? 22.111 7.797 -15.911 1.00 66.12 327 THR A CA 1
ATOM 2515 C C . THR A 1 327 ? 22.383 7.560 -17.398 1.00 66.12 327 THR A C 1
ATOM 2517 O O . THR A 1 327 ? 21.849 6.620 -17.980 1.00 66.12 327 THR A O 1
ATOM 2520 N N . SER A 1 328 ? 23.243 8.374 -18.021 1.00 66.50 328 SER A N 1
ATOM 2521 C CA . SER A 1 328 ? 23.430 8.410 -19.475 1.00 66.50 328 SER A CA 1
ATOM 2522 C C . SER A 1 328 ? 23.947 7.101 -20.081 1.00 66.50 328 SER A C 1
ATOM 2524 O O . SER A 1 328 ? 23.771 6.888 -21.278 1.00 66.50 328 SER A O 1
ATOM 2526 N N . VAL A 1 329 ? 24.564 6.219 -19.280 1.00 70.00 329 VAL A N 1
ATOM 2527 C CA . VAL A 1 329 ? 25.209 4.989 -19.777 1.00 70.00 329 VAL A CA 1
ATOM 2528 C C . VAL A 1 329 ? 24.585 3.706 -19.224 1.00 70.00 329 VAL A C 1
ATOM 2530 O O . VAL A 1 329 ? 24.247 2.823 -20.005 1.00 70.00 329 VAL A O 1
ATOM 2533 N N . ASN A 1 330 ? 24.440 3.584 -17.900 1.00 86.81 330 ASN A N 1
ATOM 2534 C CA . ASN A 1 330 ? 23.948 2.369 -17.242 1.00 86.81 330 ASN A CA 1
ATOM 2535 C C . ASN A 1 330 ? 22.924 2.717 -16.160 1.00 86.81 330 ASN A C 1
ATOM 2537 O O . ASN A 1 330 ? 23.162 3.611 -15.347 1.00 86.81 330 ASN A O 1
ATOM 2541 N N . LEU A 1 331 ? 21.839 1.948 -16.082 1.00 91.25 331 LEU A N 1
ATOM 2542 C CA . LEU A 1 331 ? 20.797 2.112 -15.068 1.00 91.25 331 LEU A CA 1
ATOM 2543 C C . LEU A 1 331 ? 20.345 0.749 -14.547 1.00 91.25 331 LEU A C 1
ATOM 2545 O O . LEU A 1 331 ? 19.968 -0.126 -15.318 1.00 91.25 331 LEU A O 1
ATOM 2549 N N . SER A 1 332 ? 20.316 0.578 -13.235 1.00 93.19 332 SER A N 1
ATOM 2550 C CA . SER A 1 332 ? 19.819 -0.620 -12.578 1.00 93.19 332 SER A CA 1
ATOM 2551 C C . SER A 1 332 ? 19.109 -0.282 -11.283 1.00 93.19 332 SER A C 1
ATOM 2553 O O . SER A 1 332 ? 19.597 0.563 -10.537 1.00 93.19 332 SER A O 1
ATOM 2555 N N . TYR A 1 333 ? 18.016 -0.979 -10.986 1.00 94.38 333 TYR A N 1
ATOM 2556 C CA . TYR A 1 333 ? 17.372 -0.986 -9.673 1.00 94.38 333 TYR A CA 1
ATOM 2557 C C . TYR A 1 333 ? 16.476 -2.215 -9.502 1.00 94.38 333 TYR A C 1
ATOM 2559 O O . TYR A 1 333 ? 16.057 -2.854 -10.469 1.00 94.38 333 TYR A O 1
ATOM 2567 N N . THR A 1 334 ? 16.134 -2.523 -8.253 1.00 95.19 334 THR A N 1
ATOM 2568 C CA . THR A 1 334 ? 15.200 -3.599 -7.900 1.00 95.19 334 THR A CA 1
ATOM 2569 C C . THR A 1 334 ? 13.948 -3.019 -7.273 1.00 95.19 334 THR A C 1
ATOM 2571 O O . THR A 1 334 ? 14.041 -2.132 -6.425 1.00 95.19 334 THR A O 1
ATOM 2574 N N . GLY A 1 335 ? 12.776 -3.520 -7.643 1.00 94.12 335 GLY A N 1
ATOM 2575 C CA . GLY A 1 335 ? 11.524 -3.002 -7.106 1.00 94.12 335 GLY A CA 1
ATOM 2576 C C . GLY A 1 335 ? 10.353 -3.952 -7.238 1.00 94.12 335 GLY A C 1
ATOM 2577 O O . GLY A 1 335 ? 10.494 -5.090 -7.683 1.00 94.12 335 GLY A O 1
ATOM 2578 N N . VAL A 1 336 ? 9.183 -3.462 -6.845 1.00 93.62 336 VAL A N 1
ATOM 2579 C CA . VAL A 1 336 ? 7.914 -4.176 -6.959 1.00 93.62 336 VAL A CA 1
ATOM 2580 C C . VAL A 1 336 ? 6.816 -3.193 -7.348 1.00 93.62 336 VAL A C 1
ATOM 2582 O O . VAL A 1 336 ? 6.666 -2.140 -6.719 1.00 93.62 336 VAL A O 1
ATOM 2585 N N . VAL A 1 337 ? 6.050 -3.554 -8.377 1.00 94.19 337 VAL A N 1
ATOM 2586 C CA . VAL A 1 337 ? 4.765 -2.925 -8.700 1.00 94.19 337 VAL A CA 1
ATOM 2587 C C . VAL A 1 337 ? 3.675 -3.768 -8.050 1.00 94.19 337 VAL A C 1
ATOM 2589 O O . VAL A 1 337 ? 3.526 -4.948 -8.372 1.00 94.19 337 VAL A O 1
ATOM 2592 N N . TYR A 1 338 ? 2.968 -3.166 -7.100 1.00 91.06 338 TYR A N 1
ATOM 2593 C CA . TYR A 1 338 ? 2.002 -3.838 -6.243 1.00 91.06 338 TYR A CA 1
ATOM 2594 C C . TYR A 1 338 ? 0.574 -3.686 -6.783 1.00 91.06 338 TYR A C 1
ATOM 2596 O O . TYR A 1 338 ? 0.224 -2.609 -7.261 1.00 91.06 338 TYR A O 1
ATOM 2604 N N . ASN A 1 339 ? -0.277 -4.701 -6.594 1.00 87.50 339 ASN A N 1
ATOM 2605 C CA . ASN A 1 339 ? -1.733 -4.641 -6.846 1.00 87.50 339 ASN A CA 1
ATOM 2606 C C . ASN A 1 339 ? -2.169 -4.448 -8.308 1.00 87.50 339 ASN A C 1
ATOM 2608 O O . ASN A 1 339 ? -3.186 -3.807 -8.563 1.00 87.50 339 ASN A O 1
ATOM 2612 N N . LEU A 1 340 ? -1.456 -5.022 -9.276 1.00 91.19 340 LEU A N 1
ATOM 2613 C CA . LEU A 1 340 ? -1.923 -4.984 -10.665 1.00 91.19 340 LEU A CA 1
ATOM 2614 C C . LEU A 1 340 ? -3.102 -5.943 -10.848 1.00 91.19 340 LEU A C 1
ATOM 2616 O O . LEU A 1 340 ? -2.918 -7.160 -10.742 1.00 91.19 340 LEU A O 1
ATOM 2620 N N . VAL A 1 341 ? -4.296 -5.433 -11.157 1.00 91.38 341 VAL A N 1
ATOM 2621 C CA . VAL A 1 341 ? -5.438 -6.292 -11.518 1.00 91.38 341 VAL A CA 1
ATOM 2622 C C . VAL A 1 341 ? -5.291 -6.796 -12.964 1.00 91.38 341 VAL A C 1
ATOM 2624 O O . VAL A 1 341 ? -4.490 -6.245 -13.724 1.00 91.38 341 VAL A O 1
ATOM 2627 N N . PRO A 1 342 ? -5.999 -7.865 -13.378 1.00 91.62 342 PRO A N 1
ATOM 2628 C CA . PRO A 1 342 ? -5.938 -8.362 -14.751 1.00 91.62 342 PRO A CA 1
ATOM 2629 C C . PRO A 1 342 ? -6.124 -7.258 -15.798 1.00 91.62 342 PRO A C 1
ATOM 2631 O O . PRO A 1 342 ? -7.117 -6.534 -15.781 1.00 91.62 342 PRO A O 1
ATOM 2634 N N . GLY A 1 343 ? -5.172 -7.147 -16.727 1.00 90.62 343 GLY A N 1
ATOM 2635 C CA . GLY A 1 343 ? -5.191 -6.137 -17.787 1.00 90.62 343 GLY A CA 1
ATOM 2636 C C . GLY A 1 343 ? -4.501 -4.816 -17.440 1.00 90.62 343 GLY A C 1
ATOM 2637 O O . GLY A 1 343 ? -4.152 -4.088 -18.370 1.00 90.62 343 GLY A O 1
ATOM 2638 N N . ASP A 1 344 ? -4.226 -4.536 -16.162 1.00 94.75 344 ASP A N 1
ATOM 2639 C CA . ASP A 1 344 ? -3.446 -3.358 -15.785 1.00 94.75 344 ASP A CA 1
ATOM 2640 C C . ASP A 1 344 ? -2.008 -3.451 -16.303 1.00 94.75 344 ASP A C 1
ATOM 2642 O O . ASP A 1 344 ? -1.356 -4.505 -16.254 1.00 94.75 344 ASP A O 1
ATOM 2646 N N . TYR A 1 345 ? -1.487 -2.306 -16.736 1.00 95.12 345 TYR A N 1
ATOM 2647 C CA . TYR A 1 345 ? -0.081 -2.139 -17.073 1.00 95.12 345 TYR A CA 1
ATOM 2648 C C . TYR A 1 345 ? 0.482 -0.800 -16.596 1.00 95.12 345 TYR A C 1
ATOM 2650 O O . TYR A 1 345 ? -0.244 0.140 -16.285 1.00 95.12 345 TYR A O 1
ATOM 2658 N N . LEU A 1 346 ? 1.803 -0.708 -16.576 1.00 96.12 346 LEU A N 1
ATOM 2659 C CA . LEU A 1 346 ? 2.572 0.499 -16.326 1.00 96.12 346 LEU A CA 1
ATOM 2660 C C . LEU A 1 346 ? 3.733 0.518 -17.317 1.00 96.12 346 LEU A C 1
ATOM 2662 O O . LEU A 1 346 ? 4.481 -0.458 -17.394 1.00 96.12 346 LEU A O 1
ATOM 2666 N N . ILE A 1 347 ? 3.901 1.609 -18.062 1.00 97.62 347 ILE A N 1
ATOM 2667 C CA . ILE A 1 347 ? 5.105 1.822 -18.874 1.00 97.62 347 ILE A CA 1
ATOM 2668 C C . ILE A 1 347 ? 5.941 2.892 -18.187 1.00 97.62 347 ILE A C 1
ATOM 2670 O O . ILE A 1 347 ? 5.446 3.978 -17.887 1.00 97.62 347 ILE A O 1
ATOM 2674 N N . VAL A 1 348 ? 7.209 2.582 -17.945 1.00 97.56 348 VAL A N 1
ATOM 2675 C CA . VAL A 1 348 ? 8.158 3.511 -17.331 1.00 97.56 348 VAL A CA 1
ATOM 2676 C C . VAL A 1 348 ? 9.244 3.833 -18.341 1.00 97.56 348 VAL A C 1
ATOM 2678 O O . VAL A 1 348 ? 9.795 2.929 -18.972 1.00 97.56 348 VAL A O 1
ATOM 2681 N N . GLN A 1 349 ? 9.536 5.120 -18.490 1.00 96.31 349 GLN A N 1
ATOM 2682 C CA . GLN A 1 349 ? 10.541 5.655 -19.395 1.00 96.31 349 GLN A CA 1
ATOM 2683 C C . GLN A 1 349 ? 11.682 6.306 -18.619 1.00 96.31 349 GLN A C 1
ATOM 2685 O O . GLN A 1 349 ? 11.454 6.942 -17.593 1.00 96.31 349 GLN A O 1
ATOM 2690 N N . HIS A 1 350 ? 12.897 6.191 -19.145 1.00 94.69 350 HIS A N 1
ATOM 2691 C CA . HIS A 1 350 ? 14.099 6.863 -18.654 1.00 94.69 350 HIS A CA 1
ATOM 2692 C C . HIS A 1 350 ? 14.842 7.491 -19.833 1.00 94.69 350 HIS A C 1
ATOM 2694 O O . HIS A 1 350 ? 14.879 6.919 -20.924 1.00 94.69 350 HIS A O 1
ATOM 2700 N N . GLY A 1 351 ? 15.455 8.653 -19.612 1.00 91.81 351 GLY A N 1
ATOM 2701 C CA . GLY A 1 351 ? 16.374 9.248 -20.583 1.00 91.81 351 GLY A CA 1
ATOM 2702 C C . GLY A 1 351 ? 17.707 8.503 -20.572 1.00 91.81 351 GLY A C 1
ATOM 2703 O O . GLY A 1 351 ? 18.410 8.545 -19.568 1.00 91.81 351 GLY A O 1
ATOM 2704 N N . ILE A 1 352 ? 18.043 7.822 -21.669 1.00 89.75 352 ILE A N 1
ATOM 2705 C CA . ILE A 1 352 ? 19.294 7.068 -21.824 1.00 89.75 352 ILE A CA 1
ATOM 2706 C C . ILE A 1 352 ? 19.910 7.437 -23.173 1.00 89.75 352 ILE A C 1
ATOM 2708 O O . ILE A 1 352 ? 19.327 7.195 -24.229 1.00 89.75 352 ILE A O 1
ATOM 2712 N N . GLU A 1 353 ? 21.101 8.030 -23.141 1.00 86.94 353 GLU A N 1
ATOM 2713 C CA . GLU A 1 353 ? 21.741 8.643 -24.313 1.00 86.94 353 GLU A CA 1
ATOM 2714 C C . GLU A 1 353 ? 22.074 7.622 -25.409 1.00 86.94 353 GLU A C 1
ATOM 2716 O O . GLU A 1 353 ? 21.991 7.933 -26.595 1.00 86.94 353 GLU A O 1
ATOM 2721 N N . PHE A 1 354 ? 22.391 6.386 -25.016 1.00 87.31 354 PHE A N 1
ATOM 2722 C CA . PHE A 1 354 ? 22.819 5.333 -25.932 1.00 87.31 354 PHE A CA 1
ATOM 2723 C C . PHE A 1 354 ? 21.861 4.146 -25.944 1.00 87.31 354 PHE A C 1
ATOM 2725 O O . PHE A 1 354 ? 21.337 3.735 -24.910 1.00 87.31 354 PHE A O 1
ATOM 2732 N N . MET A 1 355 ? 21.719 3.519 -27.115 1.00 90.94 355 MET A N 1
ATOM 2733 C CA . MET A 1 355 ? 21.018 2.244 -27.246 1.00 90.94 355 MET A CA 1
ATOM 2734 C C . MET A 1 355 ? 21.694 1.173 -26.364 1.00 90.94 355 MET A C 1
ATOM 2736 O O . MET A 1 355 ? 22.887 0.900 -26.572 1.00 90.94 355 MET A O 1
ATOM 2740 N N . PRO A 1 356 ? 20.966 0.554 -25.415 1.00 93.12 356 PRO A N 1
ATOM 2741 C CA . PRO A 1 356 ? 21.510 -0.490 -24.548 1.00 93.12 356 PRO A CA 1
ATOM 2742 C C . PRO A 1 356 ? 21.905 -1.749 -25.328 1.00 93.12 356 PRO A C 1
ATOM 2744 O O . PRO A 1 356 ? 21.242 -2.110 -26.300 1.00 93.12 356 PRO A O 1
ATOM 2747 N N . ASP A 1 357 ? 22.950 -2.443 -24.875 1.00 92.94 357 ASP A N 1
ATOM 2748 C CA . ASP A 1 357 ? 23.376 -3.727 -25.455 1.00 92.94 357 ASP A CA 1
ATOM 2749 C C . ASP A 1 357 ? 22.727 -4.916 -24.730 1.00 92.94 357 ASP A C 1
ATOM 2751 O O . ASP A 1 357 ? 22.442 -5.947 -25.340 1.00 92.94 357 ASP A O 1
ATOM 2755 N N . GLN A 1 358 ? 22.475 -4.776 -23.423 1.00 93.56 358 GLN A N 1
ATOM 2756 C CA . GLN A 1 358 ? 21.771 -5.775 -22.620 1.00 93.56 358 GLN A CA 1
ATOM 2757 C C . GLN A 1 358 ? 20.726 -5.116 -21.725 1.00 93.56 358 GLN A C 1
ATOM 2759 O O . GLN A 1 358 ? 21.001 -4.118 -21.058 1.00 93.56 358 GLN A O 1
ATOM 2764 N N . VAL A 1 359 ? 19.529 -5.705 -21.690 1.00 96.12 359 VAL A N 1
ATOM 2765 C CA . VAL A 1 359 ? 18.419 -5.237 -20.861 1.00 96.12 359 VAL A CA 1
ATOM 2766 C C . VAL A 1 359 ? 17.788 -6.408 -20.127 1.00 96.12 359 VAL A C 1
ATOM 2768 O O . VAL A 1 359 ? 17.487 -7.444 -20.720 1.00 96.12 359 VAL A O 1
ATOM 2771 N N . TYR A 1 360 ? 17.552 -6.210 -18.839 1.00 96.62 360 TYR A N 1
ATOM 2772 C CA . TYR A 1 360 ? 16.841 -7.109 -17.941 1.00 96.62 360 TYR A CA 1
ATOM 2773 C C . TYR A 1 360 ? 15.763 -6.292 -17.235 1.00 96.62 360 TYR A C 1
ATOM 2775 O O . TYR A 1 360 ? 16.033 -5.157 -16.850 1.00 96.62 360 TYR A O 1
ATOM 2783 N N . THR A 1 361 ? 14.552 -6.829 -17.097 1.00 94.06 361 THR A N 1
ATOM 2784 C CA . THR A 1 361 ? 13.404 -6.106 -16.510 1.00 94.06 361 THR A CA 1
ATOM 2785 C C . THR A 1 361 ? 12.725 -6.899 -15.396 1.00 94.06 361 THR A C 1
ATOM 2787 O O . THR A 1 361 ? 12.460 -6.348 -14.336 1.00 94.06 361 THR A O 1
ATOM 2790 N N . ILE A 1 362 ? 12.455 -8.192 -15.597 1.00 91.50 362 ILE A N 1
ATOM 2791 C CA . ILE A 1 362 ? 11.759 -9.057 -14.620 1.00 91.50 362 ILE A CA 1
ATOM 2792 C C . ILE A 1 362 ? 12.693 -10.121 -14.027 1.00 91.50 362 ILE A C 1
ATOM 2794 O O . ILE A 1 362 ? 12.580 -10.479 -12.857 1.00 91.50 362 ILE A O 1
ATOM 2798 N N . SER A 1 363 ? 13.633 -10.623 -14.831 1.00 87.94 363 SER A N 1
ATOM 2799 C CA . SER A 1 363 ? 14.598 -11.660 -14.453 1.00 87.94 363 SER A CA 1
ATOM 2800 C C . SER A 1 363 ? 16.018 -11.112 -14.517 1.00 87.94 363 SER A C 1
ATOM 2802 O O . SER A 1 363 ? 16.353 -10.405 -15.460 1.00 87.94 363 SER A O 1
ATOM 2804 N N . SER A 1 364 ? 16.874 -11.486 -13.563 1.00 85.44 364 SER A N 1
ATOM 2805 C CA . SER A 1 364 ? 18.311 -11.173 -13.594 1.00 85.44 364 SER A CA 1
ATOM 2806 C C . SER A 1 364 ? 19.128 -12.103 -14.497 1.00 85.44 364 SER A C 1
ATOM 2808 O O . SER A 1 364 ? 20.304 -11.840 -14.727 1.00 85.44 364 SER A O 1
ATOM 2810 N N . THR A 1 365 ? 18.542 -13.203 -14.978 1.00 87.00 365 THR A N 1
ATOM 2811 C CA . THR A 1 365 ? 19.257 -14.253 -15.727 1.00 87.00 365 THR A CA 1
ATOM 2812 C C . THR A 1 365 ? 18.821 -14.366 -17.181 1.00 87.00 365 THR A C 1
ATOM 2814 O O . THR A 1 365 ? 19.467 -15.058 -17.964 1.00 87.00 365 THR A O 1
ATOM 2817 N N . SER A 1 366 ? 17.723 -13.716 -17.563 1.00 92.06 366 SER A N 1
ATOM 2818 C CA . SER A 1 366 ? 17.163 -13.786 -18.913 1.00 92.06 366 SER A CA 1
ATOM 2819 C C . SER A 1 366 ? 16.958 -12.383 -19.455 1.00 92.06 366 SER A C 1
ATOM 2821 O O . SER A 1 366 ? 16.244 -11.589 -18.844 1.00 92.06 366 SER A O 1
ATOM 2823 N N . MET A 1 367 ? 17.589 -12.091 -20.594 1.00 94.25 367 MET A N 1
ATOM 2824 C CA . MET A 1 367 ? 17.438 -10.803 -21.264 1.00 94.25 367 MET A CA 1
ATOM 2825 C C . MET A 1 367 ? 15.981 -10.572 -21.662 1.00 94.25 367 MET A C 1
ATOM 2827 O O . MET A 1 367 ? 15.298 -11.477 -22.147 1.00 94.25 367 MET A O 1
ATOM 2831 N N . ALA A 1 368 ? 15.525 -9.342 -21.458 1.00 95.81 368 ALA A N 1
ATOM 2832 C CA . ALA A 1 368 ? 14.200 -8.897 -21.838 1.00 95.81 368 ALA A CA 1
ATOM 2833 C C . ALA A 1 368 ? 14.091 -8.738 -23.362 1.00 95.81 368 ALA A C 1
ATOM 2835 O O . ALA A 1 368 ? 15.050 -8.351 -24.039 1.00 95.81 368 ALA A O 1
ATOM 2836 N N . TYR A 1 369 ? 12.905 -9.014 -23.901 1.00 96.88 369 TYR A N 1
ATOM 2837 C CA . TYR A 1 369 ? 12.643 -8.887 -25.329 1.00 96.88 369 TYR A CA 1
ATOM 2838 C C . TYR A 1 369 ? 12.579 -7.412 -25.749 1.00 96.88 369 TYR A C 1
ATOM 2840 O O . TYR A 1 369 ? 11.872 -6.610 -25.136 1.00 96.88 369 TYR A O 1
ATOM 2848 N N . GLN A 1 370 ? 13.317 -7.069 -26.808 1.00 97.06 370 GLN A N 1
ATOM 2849 C CA . GLN A 1 370 ? 13.284 -5.741 -27.410 1.00 97.06 370 GLN A CA 1
ATOM 2850 C C . GLN A 1 370 ? 12.131 -5.645 -28.411 1.00 97.06 370 GLN A C 1
ATOM 2852 O O . GLN A 1 370 ? 12.137 -6.309 -29.448 1.00 97.06 370 GLN A O 1
ATOM 2857 N N . SER A 1 371 ? 11.188 -4.750 -28.149 1.00 97.25 371 SER A N 1
ATOM 2858 C CA . SER A 1 371 ? 10.153 -4.370 -29.102 1.00 97.25 371 SER A CA 1
ATOM 2859 C C . SER A 1 371 ? 10.712 -3.421 -30.165 1.00 97.25 371 SER A C 1
ATOM 2861 O O . SER A 1 371 ? 11.356 -2.414 -29.854 1.00 97.25 371 SER A O 1
ATOM 2863 N N . SER A 1 372 ? 10.414 -3.701 -31.436 1.00 95.19 372 SER A N 1
ATOM 2864 C CA . SER A 1 372 ? 10.752 -2.823 -32.566 1.00 95.19 372 SER A CA 1
ATOM 2865 C C . SER A 1 372 ? 9.823 -1.611 -32.698 1.00 95.19 372 SER A C 1
ATOM 2867 O O . SER A 1 372 ? 10.109 -0.705 -33.474 1.00 95.19 372 SER A O 1
ATOM 2869 N N . ILE A 1 373 ? 8.705 -1.604 -31.969 1.00 95.62 373 ILE A N 1
ATOM 2870 C CA . ILE A 1 373 ? 7.718 -0.520 -31.931 1.00 95.62 373 ILE A CA 1
ATOM 2871 C C . ILE A 1 373 ? 7.525 -0.023 -30.490 1.00 95.62 373 ILE A C 1
ATOM 2873 O O . ILE A 1 373 ? 7.827 -0.774 -29.555 1.00 95.62 373 ILE A O 1
ATOM 2877 N N . PRO A 1 374 ? 6.992 1.196 -30.288 1.00 96.56 374 PRO A N 1
ATOM 2878 C CA . PRO A 1 374 ? 6.663 1.689 -28.957 1.00 96.56 374 PRO A CA 1
ATOM 2879 C C . PRO A 1 374 ? 5.790 0.708 -28.171 1.00 96.56 374 PRO A C 1
ATOM 2881 O O . PRO A 1 374 ? 4.891 0.068 -28.724 1.00 96.56 374 PRO A O 1
ATOM 2884 N N . LEU A 1 375 ? 6.073 0.586 -26.873 1.00 97.50 375 LEU A N 1
ATOM 2885 C CA . LEU A 1 375 ? 5.355 -0.334 -25.996 1.00 97.50 375 LEU A CA 1
ATOM 2886 C C . LEU A 1 375 ? 3.895 0.090 -25.842 1.00 97.50 375 LEU A C 1
ATOM 2888 O O . LEU A 1 375 ? 3.580 1.277 -25.752 1.00 97.50 375 LEU A O 1
ATOM 2892 N N . SER A 1 376 ? 3.002 -0.892 -25.759 1.00 95.56 376 SER A N 1
ATOM 2893 C CA . SER A 1 376 ? 1.590 -0.650 -25.480 1.00 95.56 376 SER A CA 1
ATOM 2894 C C . SER A 1 376 ? 1.017 -1.741 -24.587 1.00 95.56 376 SER A C 1
ATOM 2896 O O . SER A 1 376 ? 1.415 -2.904 -24.666 1.00 95.56 376 SER A O 1
ATOM 2898 N N . GLY A 1 377 ? 0.016 -1.391 -23.779 1.00 92.69 377 GLY A N 1
ATOM 2899 C CA . GLY A 1 377 ? -0.708 -2.377 -22.979 1.00 92.69 377 GLY A CA 1
ATOM 2900 C C . GLY A 1 377 ? -1.421 -3.446 -23.811 1.00 92.69 377 GLY A C 1
ATOM 2901 O O . GLY A 1 377 ? -1.666 -4.541 -23.307 1.00 92.69 377 GLY A O 1
ATOM 2902 N N . ALA A 1 378 ? -1.733 -3.167 -25.080 1.00 91.44 378 ALA A N 1
ATOM 2903 C CA . ALA A 1 378 ? -2.453 -4.087 -25.956 1.00 91.44 378 ALA A CA 1
ATOM 2904 C C . ALA A 1 378 ? -1.540 -5.145 -26.592 1.00 91.44 378 ALA A C 1
ATOM 2906 O O . ALA A 1 378 ? -1.929 -6.307 -26.684 1.00 91.44 378 ALA A O 1
ATOM 2907 N N . THR A 1 379 ? -0.339 -4.751 -27.027 1.00 92.25 379 THR A N 1
ATOM 2908 C CA . THR A 1 379 ? 0.528 -5.591 -27.873 1.00 92.25 379 THR A CA 1
ATOM 2909 C C . THR A 1 379 ? 1.797 -6.073 -27.187 1.00 92.25 379 THR A C 1
ATOM 2911 O O . THR A 1 379 ? 2.380 -7.051 -27.645 1.00 92.25 379 THR A O 1
ATOM 2914 N N . SER A 1 380 ? 2.246 -5.404 -26.124 1.00 95.88 380 SER A N 1
ATOM 2915 C CA . SER A 1 380 ? 3.487 -5.763 -25.436 1.00 95.88 380 SER A CA 1
ATOM 2916 C C . SER A 1 380 ? 3.248 -6.802 -24.341 1.00 95.88 380 SER A C 1
ATOM 2918 O O . SER A 1 380 ? 2.224 -6.789 -23.641 1.00 95.88 380 SER A O 1
ATOM 2920 N N . ASN A 1 381 ? 4.218 -7.696 -24.178 1.00 95.19 381 ASN A N 1
ATOM 2921 C CA . ASN A 1 381 ? 4.261 -8.660 -23.088 1.00 95.19 381 ASN A CA 1
ATOM 2922 C C . ASN A 1 381 ? 4.871 -8.027 -21.835 1.00 95.19 381 ASN A C 1
ATOM 2924 O O . ASN A 1 381 ? 5.599 -7.038 -21.897 1.00 95.19 381 ASN A O 1
ATOM 2928 N N . ASN A 1 382 ? 4.574 -8.610 -20.672 1.00 95.12 382 ASN A N 1
ATOM 2929 C CA . ASN A 1 382 ? 5.175 -8.174 -19.416 1.00 95.12 382 ASN A CA 1
ATOM 2930 C C . ASN A 1 382 ? 6.706 -8.301 -19.478 1.00 95.12 382 ASN A C 1
ATOM 2932 O O . ASN A 1 382 ? 7.221 -9.383 -19.758 1.00 95.12 382 ASN A O 1
ATOM 2936 N N . GLY A 1 383 ? 7.416 -7.219 -19.166 1.00 96.12 383 GLY A N 1
ATOM 2937 C CA . GLY A 1 383 ? 8.873 -7.164 -19.188 1.00 96.12 383 GLY A CA 1
ATOM 2938 C C . GLY A 1 383 ? 9.490 -6.740 -20.521 1.00 96.12 383 GLY A C 1
ATOM 2939 O O . GLY A 1 383 ? 10.703 -6.537 -20.547 1.00 96.12 383 GLY A O 1
ATOM 2940 N N . ASP A 1 384 ? 8.712 -6.567 -21.594 1.00 97.69 384 ASP A N 1
ATOM 2941 C CA . ASP A 1 384 ? 9.238 -6.045 -22.861 1.00 97.69 384 ASP A CA 1
ATOM 2942 C C . ASP A 1 384 ? 9.837 -4.642 -22.674 1.00 97.69 384 ASP A C 1
ATOM 2944 O O . ASP A 1 384 ? 9.401 -3.861 -21.817 1.00 97.69 384 ASP A O 1
ATOM 2948 N N . TRP A 1 385 ? 10.824 -4.304 -23.503 1.00 98.06 385 TRP A N 1
ATOM 2949 C CA . TRP A 1 385 ? 11.438 -2.978 -23.523 1.00 98.06 385 TRP A CA 1
ATOM 2950 C C . TRP A 1 385 ? 11.523 -2.402 -24.936 1.00 98.06 385 TRP A C 1
ATOM 2952 O O . TRP A 1 385 ? 11.496 -3.131 -25.924 1.00 98.06 385 TRP A O 1
ATOM 2962 N N . HIS A 1 386 ? 11.621 -1.081 -25.045 1.00 97.75 386 HIS A N 1
ATOM 2963 C CA . HIS A 1 386 ? 11.790 -0.369 -26.309 1.00 97.75 386 HIS A CA 1
ATOM 2964 C C . HIS A 1 386 ? 12.724 0.827 -26.126 1.00 97.75 386 HIS A C 1
ATOM 2966 O O . HIS A 1 386 ? 12.711 1.466 -25.073 1.00 97.75 386 HIS A O 1
ATOM 2972 N N . TYR A 1 387 ? 13.505 1.138 -27.159 1.00 97.00 387 TYR A N 1
ATOM 2973 C CA . TYR A 1 387 ? 14.379 2.305 -27.201 1.00 97.00 387 TYR A CA 1
ATOM 2974 C C . TYR A 1 387 ? 14.071 3.150 -28.432 1.00 97.00 387 TYR A C 1
ATOM 2976 O O . TYR A 1 387 ? 14.146 2.650 -29.557 1.00 97.00 387 TYR A O 1
ATOM 2984 N N . ASP A 1 388 ? 13.744 4.422 -28.208 1.00 95.56 388 ASP A N 1
ATOM 2985 C CA . ASP A 1 388 ? 13.528 5.396 -29.274 1.00 95.56 388 ASP A CA 1
ATOM 2986 C C . ASP A 1 388 ? 14.812 6.200 -29.518 1.00 95.56 388 ASP A C 1
ATOM 2988 O O . ASP A 1 388 ? 15.221 7.022 -28.694 1.00 95.56 388 ASP A O 1
ATOM 2992 N N . ASN A 1 389 ? 15.432 5.972 -30.679 1.00 92.62 389 ASN A N 1
ATOM 2993 C CA . ASN A 1 389 ? 16.657 6.653 -31.102 1.00 92.62 389 ASN A CA 1
ATOM 2994 C C . ASN A 1 389 ? 16.470 8.163 -31.321 1.00 92.62 389 ASN A C 1
ATOM 2996 O O . ASN A 1 389 ? 17.453 8.897 -31.284 1.00 92.62 389 ASN A O 1
ATOM 3000 N N . ASN A 1 390 ? 15.247 8.638 -31.584 1.00 93.44 390 ASN A N 1
ATOM 3001 C CA . ASN A 1 390 ? 15.005 10.057 -31.859 1.00 93.44 390 ASN A CA 1
ATOM 3002 C C . ASN A 1 390 ? 14.928 10.880 -30.573 1.00 93.44 390 ASN A C 1
ATOM 3004 O O . ASN A 1 390 ? 15.317 12.046 -30.563 1.00 93.44 390 ASN A O 1
ATOM 3008 N N . THR A 1 391 ? 14.403 10.286 -29.500 1.00 92.50 391 THR A N 1
ATOM 3009 C CA . THR A 1 391 ? 14.198 10.968 -28.215 1.00 92.50 391 THR A CA 1
ATOM 3010 C C . THR A 1 391 ? 15.173 10.516 -27.132 1.00 92.50 391 THR A C 1
ATOM 3012 O O . THR A 1 391 ? 15.119 11.048 -26.026 1.00 92.50 391 THR A O 1
ATOM 3015 N N . SER A 1 392 ? 16.016 9.515 -27.410 1.00 93.00 392 SER A N 1
ATOM 3016 C CA . SER A 1 392 ? 16.889 8.863 -26.423 1.00 93.00 392 SER A CA 1
ATOM 3017 C C . SER A 1 392 ? 16.109 8.373 -25.194 1.00 93.00 392 SER A C 1
ATOM 3019 O O . SER A 1 392 ? 16.557 8.501 -24.054 1.00 93.00 392 SER A O 1
ATOM 3021 N N . LEU A 1 393 ? 14.903 7.836 -25.422 1.00 93.88 393 LEU A N 1
ATOM 3022 C CA . LEU A 1 393 ? 14.057 7.294 -24.357 1.00 93.88 393 LEU A CA 1
ATOM 3023 C C . LEU A 1 393 ? 14.111 5.773 -24.372 1.00 93.88 393 LEU A C 1
ATOM 3025 O O . LEU A 1 393 ? 13.690 5.119 -25.327 1.00 93.88 393 LEU A O 1
ATOM 3029 N N . PHE A 1 394 ? 14.583 5.217 -23.265 1.00 96.25 394 PHE A N 1
ATOM 3030 C CA . PHE A 1 394 ? 14.413 3.814 -22.938 1.00 96.25 394 PHE A CA 1
ATOM 3031 C C . PHE A 1 394 ? 13.087 3.627 -22.207 1.00 96.25 394 PHE A C 1
ATOM 3033 O O . PHE A 1 394 ? 12.750 4.409 -21.324 1.00 96.25 394 PHE A O 1
ATOM 3040 N N . SER A 1 395 ? 12.348 2.575 -22.537 1.00 97.38 395 SER A N 1
ATOM 3041 C CA . SER A 1 395 ? 11.076 2.248 -21.901 1.00 97.38 395 SER A CA 1
ATOM 3042 C C . SER A 1 395 ? 10.965 0.761 -21.615 1.00 97.38 395 SER A C 1
ATOM 3044 O O . SER A 1 395 ? 11.460 -0.056 -22.388 1.00 97.38 395 SER A O 1
ATOM 3046 N N . TYR A 1 396 ? 10.291 0.410 -20.525 1.00 98.00 396 TYR A N 1
ATOM 3047 C CA . TYR A 1 396 ? 9.905 -0.964 -20.219 1.00 98.00 396 TYR A CA 1
ATOM 3048 C C . TYR A 1 396 ? 8.461 -1.015 -19.724 1.00 98.00 396 TYR A C 1
ATOM 3050 O O . TYR A 1 396 ? 7.947 -0.030 -19.186 1.00 98.00 396 TYR A O 1
ATOM 3058 N N . ILE A 1 397 ? 7.809 -2.164 -19.903 1.00 97.88 397 ILE A N 1
ATOM 3059 C CA . ILE A 1 397 ? 6.430 -2.383 -19.463 1.00 97.88 397 ILE A CA 1
ATOM 3060 C C . ILE A 1 397 ? 6.364 -3.415 -18.338 1.00 97.88 397 ILE A C 1
ATOM 3062 O O . ILE A 1 397 ? 6.975 -4.482 -18.397 1.00 97.88 397 ILE A O 1
ATOM 3066 N N . VAL A 1 398 ? 5.573 -3.099 -17.321 1.00 96.50 398 VAL A N 1
ATOM 3067 C CA . VAL A 1 398 ? 5.136 -4.032 -16.284 1.00 96.50 398 VAL A CA 1
ATOM 3068 C C . VAL A 1 398 ? 3.642 -4.241 -16.464 1.00 96.50 398 VAL A C 1
ATOM 3070 O O . VAL A 1 398 ? 2.897 -3.272 -16.580 1.00 96.50 398 VAL A O 1
ATOM 3073 N N . LYS A 1 399 ? 3.187 -5.488 -16.524 1.00 94.06 399 LYS A N 1
ATOM 3074 C CA . LYS A 1 399 ? 1.791 -5.822 -16.821 1.00 94.06 399 LYS A CA 1
ATOM 3075 C C . LYS A 1 399 ? 1.349 -7.044 -16.035 1.00 94.06 399 LYS A C 1
ATOM 3077 O O . LYS A 1 399 ? 2.145 -7.956 -15.813 1.00 94.06 399 LYS A O 1
ATOM 3082 N N . ASN A 1 400 ? 0.063 -7.097 -15.700 1.00 92.00 400 ASN A N 1
ATOM 3083 C CA . ASN A 1 400 ? -0.590 -8.338 -15.307 1.00 92.00 400 ASN A CA 1
ATOM 3084 C C . ASN A 1 400 ? -1.257 -9.009 -16.526 1.00 92.00 400 ASN A C 1
ATOM 3086 O O . ASN A 1 400 ? -2.331 -8.574 -16.953 1.00 92.00 400 ASN A O 1
ATOM 3090 N N . PRO A 1 401 ? -0.644 -10.060 -17.111 1.00 79.44 401 PRO A N 1
ATOM 3091 C CA . PRO A 1 401 ? -1.244 -10.805 -18.215 1.00 79.44 401 PRO A CA 1
ATOM 3092 C C . PRO A 1 401 ? -2.249 -11.874 -17.749 1.00 79.44 401 PRO A C 1
ATOM 3094 O O . PRO A 1 401 ? -2.917 -12.476 -18.585 1.00 79.44 401 PRO A O 1
ATOM 3097 N N . SER A 1 402 ? -2.327 -12.158 -16.444 1.00 76.25 402 SER A N 1
ATOM 3098 C CA . SER A 1 402 ? -3.157 -13.227 -15.886 1.00 76.25 402 SER A CA 1
ATOM 3099 C C . SER A 1 402 ? -4.619 -12.801 -15.806 1.00 76.25 402 SER A C 1
ATOM 3101 O O . SER A 1 402 ? -4.926 -11.734 -15.287 1.00 76.25 402 SER A O 1
ATOM 3103 N N . SER A 1 403 ? -5.530 -13.671 -16.246 1.00 68.25 403 SER A N 1
ATOM 3104 C CA . SER A 1 403 ? -6.981 -13.511 -16.067 1.00 68.25 403 SER A CA 1
ATOM 3105 C C . SER A 1 403 ? -7.521 -14.157 -14.786 1.00 68.25 403 SER A C 1
ATOM 3107 O O . SER A 1 403 ? -8.693 -13.984 -14.468 1.00 68.25 403 SER A O 1
ATOM 3109 N N . ASN A 1 404 ? -6.703 -14.940 -14.072 1.00 67.25 404 ASN A N 1
ATOM 3110 C CA . ASN A 1 404 ? -7.185 -15.901 -13.066 1.00 67.25 404 ASN A CA 1
ATOM 3111 C C . ASN A 1 404 ? -6.911 -15.479 -11.614 1.00 67.25 404 ASN A C 1
ATOM 3113 O O . ASN A 1 404 ? -7.164 -16.245 -10.688 1.00 67.25 404 ASN A O 1
ATOM 3117 N N . THR A 1 405 ? -6.371 -14.282 -11.405 1.00 69.06 405 THR A N 1
ATOM 3118 C CA . THR A 1 405 ? -5.977 -13.752 -10.093 1.00 69.06 405 THR A CA 1
ATOM 3119 C C . THR A 1 405 ? -6.623 -12.392 -9.886 1.00 69.06 405 THR A C 1
ATOM 3121 O O . THR A 1 405 ? -6.647 -11.597 -10.821 1.00 69.06 405 THR A O 1
ATOM 3124 N N . VAL A 1 406 ? -7.099 -12.097 -8.672 1.00 79.06 406 VAL A N 1
ATOM 3125 C CA . VAL A 1 406 ? -7.735 -10.802 -8.357 1.00 79.06 406 VAL A CA 1
ATOM 3126 C C . VAL A 1 406 ? -6.769 -9.639 -8.612 1.00 79.06 406 VAL A C 1
ATOM 3128 O O . VAL A 1 406 ? -7.156 -8.628 -9.187 1.00 79.06 406 VAL A O 1
ATOM 3131 N N . PHE A 1 407 ? -5.502 -9.812 -8.241 1.00 87.25 407 PHE A N 1
ATOM 3132 C CA . PHE A 1 407 ? -4.378 -8.939 -8.572 1.00 87.25 407 PHE A CA 1
ATOM 3133 C C . PHE A 1 407 ? -3.070 -9.732 -8.442 1.00 87.25 407 PHE A C 1
ATOM 3135 O O . PHE A 1 407 ? -3.082 -10.851 -7.926 1.00 87.25 407 PHE A O 1
ATOM 3142 N N . ILE A 1 408 ? -1.957 -9.163 -8.908 1.00 86.81 408 ILE A N 1
ATOM 3143 C CA . ILE A 1 408 ? -0.609 -9.702 -8.693 1.00 86.81 408 ILE A CA 1
ATOM 3144 C C . ILE A 1 408 ? 0.369 -8.608 -8.274 1.00 86.81 408 ILE A C 1
ATOM 3146 O O . ILE A 1 408 ? 0.172 -7.423 -8.566 1.00 86.81 408 ILE A O 1
ATOM 3150 N N . ASP A 1 409 ? 1.479 -9.056 -7.702 1.00 89.00 409 ASP A N 1
ATOM 3151 C CA . ASP A 1 409 ? 2.707 -8.282 -7.601 1.00 89.00 409 ASP A CA 1
ATOM 3152 C C . ASP A 1 409 ? 3.706 -8.677 -8.661 1.00 89.00 409 ASP A C 1
ATOM 3154 O O . ASP A 1 409 ? 4.027 -9.856 -8.833 1.00 89.00 409 ASP A O 1
ATOM 3158 N N . VAL A 1 410 ? 4.283 -7.671 -9.308 1.00 91.00 410 VAL A N 1
ATOM 3159 C CA . VAL A 1 410 ? 5.362 -7.897 -10.258 1.00 91.00 410 VAL A CA 1
ATOM 3160 C C . VAL A 1 410 ? 6.663 -7.392 -9.663 1.00 91.00 410 VAL A C 1
ATOM 3162 O O . VAL A 1 410 ? 6.885 -6.188 -9.513 1.00 91.00 410 VAL A O 1
ATOM 3165 N N . LYS A 1 411 ? 7.535 -8.345 -9.323 1.00 91.88 411 LYS A N 1
ATOM 3166 C CA . LYS A 1 411 ? 8.929 -8.072 -8.973 1.00 91.88 411 LYS A CA 1
ATOM 3167 C C . LYS A 1 411 ? 9.671 -7.607 -10.223 1.00 91.88 411 LYS A C 1
ATOM 3169 O O . LYS A 1 411 ? 9.586 -8.236 -11.275 1.00 91.88 411 LYS A O 1
ATOM 3174 N N . LEU A 1 412 ? 10.404 -6.517 -10.072 1.00 93.75 412 LEU A N 1
ATOM 3175 C CA . LEU A 1 412 ? 11.181 -5.869 -11.111 1.00 93.75 412 LEU A CA 1
ATOM 3176 C C . LEU A 1 412 ? 12.667 -5.971 -10.765 1.00 93.75 412 LEU A C 1
ATOM 3178 O O . LEU A 1 412 ? 13.091 -5.634 -9.656 1.00 93.75 412 LEU A O 1
ATOM 3182 N N . VAL A 1 413 ? 13.455 -6.390 -11.744 1.00 95.12 413 VAL A N 1
ATOM 3183 C CA . VAL A 1 413 ? 14.914 -6.352 -11.729 1.00 95.12 413 VAL A CA 1
ATOM 3184 C C . VAL A 1 413 ? 15.352 -5.633 -12.995 1.00 95.12 413 VAL A C 1
ATOM 3186 O O . VAL A 1 413 ? 15.547 -6.262 -14.035 1.00 95.12 413 VAL A O 1
ATOM 3189 N N . LEU A 1 414 ? 15.469 -4.307 -12.912 1.00 96.50 414 LEU A N 1
ATOM 3190 C CA . LEU A 1 414 ? 15.923 -3.508 -14.036 1.00 96.50 414 LEU A CA 1
ATOM 3191 C C . LEU A 1 414 ? 17.450 -3.510 -14.073 1.00 96.50 414 LEU A C 1
ATOM 3193 O O . LEU A 1 414 ? 18.077 -3.096 -13.102 1.00 96.50 414 LEU A O 1
ATOM 3197 N N . ASN A 1 415 ? 18.032 -3.919 -15.198 1.00 95.56 415 ASN A N 1
ATOM 3198 C CA . ASN A 1 415 ? 19.425 -3.650 -15.544 1.00 95.56 415 ASN A CA 1
ATOM 3199 C C . ASN A 1 415 ? 19.490 -3.250 -17.015 1.00 95.56 415 ASN A C 1
ATOM 3201 O O . ASN A 1 415 ? 19.166 -4.052 -17.887 1.00 95.56 415 ASN A O 1
ATOM 3205 N N . VAL A 1 416 ? 19.921 -2.026 -17.279 1.00 94.50 416 VAL A N 1
ATOM 3206 C CA . VAL A 1 416 ? 20.141 -1.456 -18.604 1.00 94.50 416 VAL A CA 1
ATOM 3207 C C . VAL A 1 416 ? 21.632 -1.207 -18.737 1.00 94.50 416 VAL A C 1
ATOM 3209 O O . VAL A 1 416 ? 22.196 -0.402 -17.993 1.00 94.50 416 VAL A O 1
ATOM 3212 N N . ILE A 1 417 ? 22.269 -1.953 -19.636 1.00 92.25 417 ILE A N 1
ATOM 3213 C CA . ILE A 1 417 ? 23.724 -2.032 -19.721 1.00 92.25 417 ILE A CA 1
ATOM 3214 C C . ILE A 1 417 ? 24.173 -1.654 -21.127 1.00 92.25 417 ILE A C 1
ATOM 3216 O O . ILE A 1 417 ? 23.771 -2.278 -22.116 1.00 92.25 417 ILE A O 1
ATOM 3220 N N . LYS A 1 418 ? 25.070 -0.672 -21.193 1.00 90.94 418 LYS A N 1
ATOM 3221 C CA . LYS A 1 418 ? 25.927 -0.416 -22.344 1.00 90.94 418 LYS A CA 1
ATOM 3222 C C . LYS A 1 418 ? 27.288 -1.065 -22.114 1.00 90.94 418 LYS A C 1
ATOM 3224 O O . LYS A 1 418 ? 27.982 -0.781 -21.137 1.00 90.94 418 LYS A O 1
ATOM 3229 N N . CYS A 1 419 ? 27.670 -1.959 -23.012 1.00 89.12 419 CYS A N 1
ATOM 3230 C CA . CYS A 1 419 ? 28.912 -2.703 -22.917 1.00 89.12 419 CYS A CA 1
ATOM 3231 C C . CYS A 1 419 ? 30.088 -1.873 -23.436 1.00 89.12 419 CYS A C 1
ATOM 3233 O O . CYS A 1 419 ? 30.003 -1.213 -24.468 1.00 89.12 419 CYS A O 1
ATOM 3235 N N . GLN A 1 420 ? 31.223 -1.945 -22.735 1.00 86.12 420 GLN A N 1
ATOM 3236 C CA . GLN A 1 420 ? 32.453 -1.265 -23.156 1.00 86.12 420 GLN A CA 1
ATOM 3237 C C . GLN A 1 420 ? 33.030 -1.856 -24.454 1.00 86.12 420 GLN A C 1
ATOM 3239 O O . GLN A 1 420 ? 33.678 -1.151 -25.224 1.00 86.12 420 GLN A O 1
ATOM 3244 N N . TYR A 1 421 ? 32.804 -3.151 -24.687 1.00 83.62 421 TYR A N 1
ATOM 3245 C CA . TYR A 1 421 ? 33.341 -3.890 -25.825 1.00 83.62 421 TYR A CA 1
ATOM 3246 C C . TYR A 1 421 ? 32.219 -4.490 -26.682 1.00 83.62 421 TYR A C 1
ATOM 3248 O O . TYR A 1 421 ? 31.163 -4.841 -26.140 1.00 83.62 421 TYR A O 1
ATOM 3256 N N . PRO A 1 422 ? 32.450 -4.673 -27.998 1.00 79.81 422 PRO A N 1
ATOM 3257 C CA . PRO A 1 422 ? 31.511 -5.357 -28.879 1.00 79.81 422 PRO A CA 1
ATOM 3258 C C . PRO A 1 422 ? 31.107 -6.730 -28.331 1.00 79.81 422 PRO A C 1
ATOM 3260 O O . PRO A 1 422 ? 31.937 -7.472 -27.805 1.00 79.81 422 PRO A O 1
ATOM 3263 N N . ASN A 1 423 ? 29.823 -7.070 -28.459 1.00 78.62 423 ASN A N 1
ATOM 3264 C CA . ASN A 1 423 ? 29.232 -8.317 -27.951 1.00 78.62 423 ASN A CA 1
ATOM 3265 C C . ASN A 1 423 ? 29.393 -8.536 -26.434 1.00 78.62 423 ASN A C 1
ATOM 3267 O O . ASN A 1 423 ? 29.235 -9.662 -25.962 1.00 78.62 423 ASN A O 1
ATOM 3271 N N . CYS A 1 424 ? 29.717 -7.488 -25.666 1.00 83.50 424 CYS A N 1
ATOM 3272 C CA . CYS A 1 424 ? 29.950 -7.572 -24.223 1.00 83.50 424 CYS A CA 1
ATOM 3273 C C . CYS A 1 424 ? 31.057 -8.566 -23.835 1.00 83.50 424 CYS A C 1
ATOM 3275 O O . CYS A 1 424 ? 31.041 -9.118 -22.736 1.00 83.50 424 CYS A O 1
ATOM 3277 N N . GLN A 1 425 ? 32.018 -8.800 -24.733 1.00 83.31 425 GLN A N 1
ATOM 3278 C CA . GLN A 1 425 ? 33.167 -9.665 -24.488 1.00 83.31 425 GLN A CA 1
ATOM 3279 C C . GLN A 1 425 ? 34.437 -8.815 -24.448 1.00 83.31 425 GLN A C 1
ATOM 3281 O O . GLN A 1 425 ? 34.697 -8.084 -25.407 1.00 83.31 425 GLN A O 1
ATOM 3286 N N . PRO A 1 426 ? 35.242 -8.883 -23.371 1.00 80.94 426 PRO A N 1
ATOM 3287 C CA . PRO A 1 426 ? 36.532 -8.216 -23.369 1.00 80.94 426 PRO A CA 1
ATOM 3288 C C . PRO A 1 426 ? 37.406 -8.786 -24.496 1.00 80.94 426 PRO A C 1
ATOM 3290 O O . PRO A 1 426 ? 37.310 -9.978 -24.809 1.00 80.94 426 PRO A O 1
ATOM 3293 N N . PRO A 1 427 ? 38.272 -7.968 -25.114 1.00 77.69 427 PRO A N 1
ATOM 3294 C CA . PRO A 1 427 ? 39.218 -8.467 -26.097 1.00 77.69 427 PRO A CA 1
ATOM 3295 C C . PRO A 1 427 ? 40.094 -9.546 -25.453 1.00 77.69 427 PRO A C 1
ATOM 3297 O O . PRO A 1 427 ? 40.503 -9.422 -24.295 1.00 77.69 427 PRO A O 1
ATOM 3300 N N . ILE A 1 428 ? 40.380 -10.609 -26.207 1.00 73.69 428 ILE A N 1
ATOM 3301 C CA . ILE A 1 428 ? 41.277 -11.680 -25.761 1.00 73.69 428 ILE A CA 1
ATOM 3302 C C . ILE A 1 428 ? 42.615 -11.032 -25.397 1.00 73.69 428 ILE A C 1
ATOM 3304 O O . ILE A 1 428 ? 43.204 -10.324 -26.216 1.00 73.69 428 ILE A O 1
ATOM 3308 N N . GLN A 1 429 ? 43.087 -11.237 -24.163 1.00 72.38 429 GLN A N 1
ATOM 3309 C CA . GLN A 1 429 ? 44.368 -10.668 -23.757 1.00 72.38 429 GLN A CA 1
ATOM 3310 C C . GLN A 1 429 ? 45.489 -11.238 -24.640 1.00 72.38 429 GLN A C 1
ATOM 3312 O O . GLN A 1 429 ? 45.537 -12.458 -24.814 1.00 72.38 429 GLN A O 1
ATOM 3317 N N . PRO A 1 430 ? 46.425 -10.409 -25.144 1.00 63.38 430 PRO A N 1
ATOM 3318 C CA . PRO A 1 430 ? 47.485 -10.866 -26.047 1.00 63.38 430 PRO A CA 1
ATOM 3319 C C . PRO A 1 430 ? 48.306 -12.041 -25.493 1.00 63.38 430 PRO A C 1
ATOM 3321 O O . PRO A 1 430 ? 48.754 -12.890 -26.252 1.00 63.38 430 PRO A O 1
ATOM 3324 N N . GLY A 1 431 ? 48.466 -12.125 -24.166 1.00 63.66 431 GLY A N 1
ATOM 3325 C CA . GLY A 1 431 ? 49.193 -13.209 -23.494 1.00 63.66 431 GLY A CA 1
ATOM 3326 C C . GLY A 1 431 ? 48.438 -14.541 -23.372 1.00 63.66 431 GLY A C 1
ATOM 3327 O O . GLY A 1 431 ? 49.047 -15.536 -22.995 1.00 63.66 431 GLY A O 1
ATOM 3328 N N . LEU A 1 432 ? 47.135 -14.576 -23.675 1.00 60.00 432 LEU A N 1
ATOM 3329 C CA . LEU A 1 432 ? 46.302 -15.789 -23.683 1.00 60.00 432 LEU A CA 1
ATOM 3330 C C . LEU A 1 432 ? 46.017 -16.297 -25.102 1.00 60.00 432 LEU A C 1
ATOM 3332 O O . LEU A 1 432 ? 45.392 -17.343 -25.276 1.00 60.00 432 LEU A O 1
ATOM 3336 N N . GLN A 1 433 ? 46.472 -15.569 -26.122 1.00 59.56 433 GLN A N 1
ATOM 3337 C CA . GLN A 1 433 ? 46.393 -16.023 -27.497 1.00 59.56 433 GLN A CA 1
ATOM 3338 C C . GLN A 1 433 ? 47.467 -17.092 -27.711 1.00 59.56 433 GLN A C 1
ATOM 3340 O O . GLN A 1 433 ? 48.662 -16.801 -27.686 1.00 59.56 433 GLN A O 1
ATOM 3345 N N . LEU A 1 434 ? 47.041 -18.347 -27.896 1.00 61.66 434 LEU A N 1
ATOM 3346 C CA . LEU A 1 434 ? 47.951 -19.415 -28.306 1.00 61.66 434 LEU A CA 1
ATOM 3347 C C . LEU A 1 434 ? 48.703 -18.951 -29.566 1.00 61.66 434 LEU A C 1
ATOM 3349 O O . LEU A 1 434 ? 48.059 -18.413 -30.476 1.00 61.66 434 LEU A O 1
ATOM 3353 N N . PRO A 1 435 ? 50.037 -19.122 -29.639 1.00 65.38 435 PRO A N 1
ATOM 3354 C CA . PRO A 1 435 ? 50.781 -18.776 -30.840 1.00 65.38 435 PRO A CA 1
ATOM 3355 C C . PRO A 1 435 ? 50.143 -19.492 -32.030 1.00 65.38 435 PRO A C 1
ATOM 3357 O O . PRO A 1 435 ? 49.838 -20.684 -31.952 1.00 65.38 435 PRO A O 1
ATOM 3360 N N . ALA A 1 436 ? 49.885 -18.743 -33.104 1.00 63.94 436 ALA A N 1
ATOM 3361 C CA . ALA A 1 436 ? 49.261 -19.284 -34.302 1.00 63.94 436 ALA A CA 1
ATOM 3362 C C . ALA A 1 436 ? 50.021 -20.545 -34.745 1.00 63.94 436 ALA A C 1
ATOM 3364 O O . ALA A 1 436 ? 51.227 -20.497 -34.987 1.00 63.94 436 ALA A O 1
ATOM 3365 N N . THR A 1 437 ? 49.320 -21.677 -34.839 1.00 63.31 437 THR A N 1
ATOM 3366 C CA . THR A 1 437 ? 49.907 -22.968 -35.242 1.00 63.31 437 THR A CA 1
ATOM 3367 C C . THR A 1 437 ? 50.323 -22.986 -36.711 1.00 63.31 437 THR A C 1
ATOM 3369 O O . THR A 1 437 ? 51.050 -23.876 -37.145 1.00 63.31 437 THR A O 1
ATOM 3372 N N . THR A 1 438 ? 49.885 -21.991 -37.479 1.00 65.25 438 THR A N 1
ATOM 3373 C CA . THR A 1 438 ? 50.185 -21.825 -38.897 1.00 65.25 438 THR A CA 1
ATOM 3374 C C . THR A 1 438 ? 50.907 -20.509 -39.137 1.00 65.25 438 THR A C 1
ATOM 3376 O O . THR A 1 438 ? 50.419 -19.436 -38.772 1.00 65.25 438 THR A O 1
ATOM 3379 N N . ARG A 1 439 ? 52.064 -20.597 -39.795 1.00 68.31 439 ARG A N 1
ATOM 3380 C CA . ARG A 1 439 ? 52.854 -19.442 -40.224 1.00 68.31 439 ARG A CA 1
ATOM 3381 C C . ARG A 1 439 ? 52.067 -18.625 -41.271 1.00 68.31 439 ARG A C 1
ATOM 3383 O O . ARG A 1 439 ? 51.537 -19.227 -42.205 1.00 68.31 439 ARG A O 1
ATOM 3390 N N . PRO A 1 440 ? 51.996 -17.284 -41.160 1.00 75.19 440 PRO A N 1
ATOM 3391 C CA . PRO A 1 440 ? 51.380 -16.434 -42.180 1.00 75.19 440 PRO A CA 1
ATOM 3392 C C . PRO A 1 440 ? 52.062 -16.590 -43.546 1.00 75.19 440 PRO A C 1
ATOM 3394 O O . PRO A 1 440 ? 53.280 -16.745 -43.615 1.00 75.19 440 PRO A O 1
ATOM 3397 N N . ALA A 1 441 ? 51.300 -16.479 -44.639 1.00 72.81 441 ALA A N 1
ATOM 3398 C CA . ALA A 1 441 ? 51.829 -16.596 -46.005 1.00 72.81 441 ALA A CA 1
ATOM 3399 C C . ALA A 1 441 ? 52.884 -15.524 -46.359 1.00 72.81 441 ALA A C 1
ATOM 3401 O O . ALA A 1 441 ? 53.680 -15.713 -47.271 1.00 72.81 441 ALA A O 1
ATOM 3402 N N . ASN A 1 442 ? 52.904 -14.410 -45.626 1.00 76.12 442 ASN A N 1
ATOM 3403 C CA . ASN A 1 442 ? 53.828 -13.286 -45.779 1.00 76.12 442 ASN A CA 1
ATOM 3404 C C . ASN A 1 442 ? 54.916 -13.243 -44.691 1.00 76.12 442 ASN A C 1
ATOM 3406 O O . ASN A 1 442 ? 55.457 -12.173 -44.411 1.00 76.12 442 ASN A O 1
ATOM 3410 N N . ALA A 1 443 ? 55.202 -14.366 -44.027 1.00 74.12 443 ALA A N 1
ATOM 3411 C CA . ALA A 1 443 ? 56.245 -14.406 -43.013 1.00 74.12 443 ALA A CA 1
ATOM 3412 C C . ALA A 1 443 ? 57.597 -13.979 -43.605 1.00 74.12 443 ALA A C 1
ATOM 3414 O O . ALA A 1 443 ? 58.046 -14.517 -44.615 1.00 74.12 443 ALA A O 1
ATOM 3415 N N . LEU A 1 444 ? 58.242 -13.009 -42.955 1.00 72.94 444 LEU A N 1
ATOM 3416 C CA . LEU A 1 444 ? 59.604 -12.608 -43.278 1.00 72.94 444 LEU A CA 1
ATOM 3417 C C . LEU A 1 444 ? 60.551 -13.689 -42.765 1.00 72.94 444 LEU A C 1
ATOM 3419 O O . LEU A 1 444 ? 60.568 -14.001 -41.573 1.00 72.94 444 LEU A O 1
ATOM 3423 N N . TYR A 1 445 ? 61.321 -14.271 -43.674 1.00 72.44 445 TYR A N 1
ATOM 3424 C CA . TYR A 1 445 ? 62.343 -15.237 -43.316 1.00 72.44 445 TYR A CA 1
ATOM 3425 C C . TYR A 1 445 ? 63.592 -14.486 -42.858 1.00 72.44 445 TYR A C 1
ATOM 3427 O O . TYR A 1 445 ? 63.983 -13.478 -43.441 1.00 72.44 445 TYR A O 1
ATOM 3435 N N . TRP A 1 446 ? 64.208 -14.972 -41.782 1.00 65.69 446 TRP A N 1
ATOM 3436 C CA . TRP A 1 446 ? 65.455 -14.423 -41.244 1.00 65.69 446 TRP A CA 1
ATOM 3437 C C . TRP A 1 446 ? 66.651 -14.642 -42.186 1.00 65.69 446 TRP A C 1
ATOM 3439 O O . TRP A 1 446 ? 67.696 -14.025 -42.007 1.00 65.69 446 TRP A O 1
ATOM 3449 N N . SER A 1 447 ? 66.492 -15.529 -43.168 1.00 70.62 447 SER A N 1
ATOM 3450 C CA . SER A 1 447 ? 67.412 -15.782 -44.274 1.00 70.62 447 SER A CA 1
ATOM 3451 C C . SER A 1 447 ? 66.656 -16.444 -45.428 1.00 70.62 447 SER A C 1
ATOM 3453 O O . SER A 1 447 ? 65.608 -17.056 -45.212 1.00 70.62 447 SER A O 1
ATOM 3455 N N . ASN A 1 448 ? 67.175 -16.317 -46.643 1.00 71.25 448 ASN A N 1
ATOM 3456 C CA . ASN A 1 448 ? 66.744 -17.085 -47.808 1.00 71.25 448 ASN A CA 1
ATOM 3457 C C . ASN A 1 448 ? 67.677 -18.282 -48.024 1.00 71.25 448 ASN A C 1
ATOM 3459 O O . ASN A 1 448 ? 68.830 -18.262 -47.597 1.00 71.25 448 ASN A O 1
ATOM 3463 N N . ASP A 1 449 ? 67.226 -19.295 -48.765 1.00 68.56 449 ASP A N 1
ATOM 3464 C CA . ASP A 1 449 ? 68.048 -20.466 -49.116 1.00 68.56 449 ASP A CA 1
ATOM 3465 C C . ASP A 1 449 ? 69.377 -20.072 -49.783 1.00 68.56 449 ASP A C 1
ATOM 3467 O O . ASP A 1 449 ? 70.416 -20.697 -49.566 1.00 68.56 449 ASP A O 1
ATOM 3471 N N . SER A 1 450 ? 69.364 -18.981 -50.557 1.00 71.50 450 SER A N 1
ATOM 3472 C CA . SER A 1 450 ? 70.556 -18.412 -51.187 1.00 71.50 450 SER A CA 1
ATOM 3473 C C . SER A 1 450 ? 71.612 -17.944 -50.190 1.00 71.50 450 SER A C 1
ATOM 3475 O O . SER A 1 450 ? 72.783 -17.893 -50.547 1.00 71.50 450 SER A O 1
ATOM 3477 N N . ASP A 1 451 ? 71.230 -17.617 -48.957 1.00 73.75 451 ASP A N 1
ATOM 3478 C CA . ASP A 1 451 ? 72.146 -17.117 -47.928 1.00 73.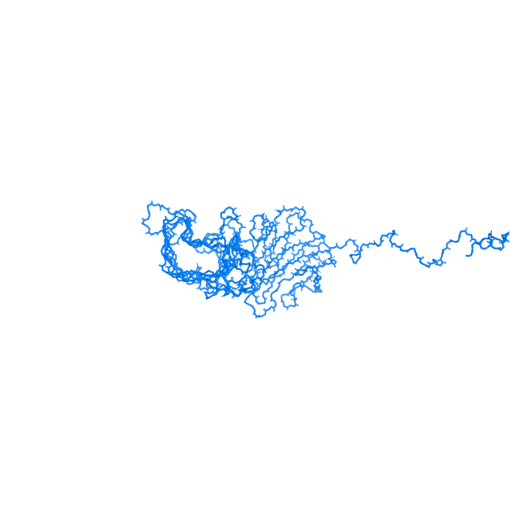75 451 ASP A CA 1
ATOM 3479 C C . ASP A 1 451 ? 72.967 -18.253 -47.294 1.00 73.75 451 ASP A C 1
ATOM 3481 O O . ASP A 1 451 ? 73.944 -17.992 -46.595 1.00 73.75 451 ASP A O 1
ATOM 3485 N N . TRP A 1 452 ? 72.616 -19.514 -47.584 1.00 72.06 452 TRP A N 1
ATOM 3486 C CA . TRP A 1 452 ? 73.247 -20.720 -47.036 1.00 72.06 452 TRP A CA 1
ATOM 3487 C C . TRP A 1 452 ? 73.924 -21.592 -48.098 1.00 72.06 452 TRP A C 1
ATOM 3489 O O . TRP A 1 452 ? 74.283 -22.730 -47.812 1.00 72.06 452 TRP A O 1
ATOM 3499 N N . TYR A 1 453 ? 74.159 -21.080 -49.314 1.00 70.69 453 TYR A N 1
ATOM 3500 C CA . TYR A 1 453 ? 74.731 -21.869 -50.422 1.00 70.69 453 TYR A CA 1
ATOM 3501 C C . TYR A 1 453 ? 76.113 -22.485 -50.119 1.00 70.69 453 TYR A C 1
ATOM 3503 O O . TYR A 1 453 ? 76.541 -23.425 -50.785 1.00 70.69 453 TYR A O 1
ATOM 3511 N N . PHE A 1 454 ? 76.823 -21.933 -49.134 1.00 70.31 454 PHE A N 1
ATOM 3512 C CA . PHE A 1 454 ? 78.138 -22.383 -48.677 1.00 70.31 454 PHE A CA 1
ATOM 3513 C C . PHE A 1 454 ? 78.072 -23.304 -47.446 1.00 70.31 454 PHE A C 1
ATOM 3515 O O . PHE A 1 454 ? 79.113 -23.777 -46.985 1.00 70.31 454 PHE A O 1
ATOM 3522 N N . ALA A 1 455 ? 76.884 -23.541 -46.885 1.00 67.31 455 ALA A N 1
ATOM 3523 C CA . ALA A 1 455 ? 76.705 -24.358 -45.694 1.00 67.31 455 ALA A CA 1
ATOM 3524 C C . ALA A 1 455 ? 76.566 -25.845 -46.052 1.00 67.31 455 ALA A C 1
ATOM 3526 O O . ALA A 1 455 ? 75.941 -26.231 -47.038 1.00 67.31 455 ALA A O 1
ATOM 3527 N N . THR A 1 456 ? 77.192 -26.701 -45.246 1.00 67.19 456 THR A N 1
ATOM 3528 C CA . THR A 1 456 ? 77.158 -28.156 -45.426 1.00 67.19 456 THR A CA 1
ATOM 3529 C C . THR A 1 456 ? 75.816 -28.736 -44.979 1.00 67.19 456 THR A C 1
ATOM 3531 O O . THR A 1 456 ? 75.195 -28.249 -44.034 1.00 67.19 456 THR A O 1
ATOM 3534 N N . GLN A 1 457 ? 75.368 -29.802 -45.652 1.00 61.97 457 GLN A N 1
ATOM 3535 C CA . GLN A 1 457 ? 74.094 -30.467 -45.368 1.00 61.97 457 GLN A CA 1
ATOM 3536 C C . GLN A 1 457 ? 74.002 -30.857 -43.882 1.00 61.97 457 GLN A C 1
ATOM 3538 O O . GLN A 1 457 ? 74.825 -31.624 -43.386 1.00 61.97 457 GLN A O 1
ATOM 3543 N N . GLY A 1 458 ? 73.005 -30.308 -43.181 1.00 64.69 458 GLY A N 1
ATOM 3544 C CA . GLY A 1 458 ? 72.828 -30.453 -41.730 1.00 64.69 458 GLY A CA 1
ATOM 3545 C C . GLY A 1 458 ? 73.017 -29.159 -40.926 1.00 64.69 458 GLY A C 1
ATOM 3546 O O . GLY A 1 458 ? 72.654 -29.134 -39.753 1.00 64.69 458 GLY A O 1
ATOM 3547 N N . TYR A 1 459 ? 73.513 -28.080 -41.544 1.00 55.59 459 TYR A N 1
ATOM 3548 C CA . TYR A 1 459 ? 73.599 -26.746 -40.941 1.00 55.59 459 TYR A CA 1
ATOM 3549 C C . TYR A 1 459 ? 72.857 -25.716 -41.807 1.00 55.59 459 TYR A C 1
ATOM 3551 O O . TYR A 1 459 ? 73.266 -25.429 -42.926 1.00 55.59 459 TYR A O 1
ATOM 3559 N N . GLY A 1 460 ? 71.757 -25.174 -41.276 1.00 56.16 460 GLY A N 1
ATOM 3560 C CA . GLY A 1 460 ? 70.811 -24.297 -41.980 1.00 56.16 460 GLY A CA 1
ATOM 3561 C C . GLY A 1 460 ? 69.397 -24.848 -41.808 1.00 56.16 460 GLY A C 1
ATOM 3562 O O . GLY A 1 460 ? 69.117 -25.965 -42.231 1.00 56.16 460 GLY A O 1
ATOM 3563 N N . GLY A 1 461 ? 68.547 -24.127 -41.075 1.00 54.25 461 GLY A N 1
ATOM 3564 C CA . GLY A 1 461 ? 67.243 -24.631 -40.643 1.00 54.25 461 GLY A CA 1
ATOM 3565 C C . GLY A 1 461 ? 66.305 -24.928 -41.813 1.00 54.25 461 GLY A C 1
ATOM 3566 O O . GLY A 1 461 ? 66.028 -24.032 -42.605 1.00 54.25 461 GLY A O 1
ATOM 3567 N N . TYR A 1 462 ? 65.797 -26.160 -41.857 1.00 48.28 462 TYR A N 1
ATOM 3568 C CA . TYR A 1 462 ? 64.520 -26.501 -42.483 1.00 48.28 462 TYR A CA 1
ATOM 3569 C C . TYR A 1 462 ? 63.457 -26.628 -41.394 1.00 48.28 462 TYR A C 1
ATOM 3571 O O . TYR A 1 462 ? 63.749 -27.316 -40.386 1.00 48.28 462 TYR A O 1
#

InterPro domains:
  IPR052387 Fibrocystin [PTHR46769] (1-458)